Protein AF-A0A9N9Y450-F1 (afdb_monomer)

Radius of gyration: 32.78 Å; Cα contacts (8 Å, |Δi|>4): 329; chains: 1; bounding box: 92×92×89 Å

Mean predicted aligned error: 17.5 Å

Foldseek 3Di:
DWFFLVLLLVCLVPVVLVLLVVLQPCVPPPDALPDDCLLVVLLVSVVCSLPDVVSVVVSVVCSVVSCVVVPDDLPPPLLVLLVCLLPPAQDAVVVVGGDLVCLRVSLSSLLSLLQVLVLLLVVLVVLVVVPQDDPVLNVVLVVLNVLLLVLSQQLLLQSLVVSLLVLLQDDDPDPCSLSSSLSSLCSSQPLDIDDPDPSDDDSHNDDNVLSSQLSSLSSSLSSHDPSSDPVNSVVSVCCSCPVSVHDHSNRSSVSSVVSSVSSVVSNVSSVVSVVSSVPPPDPPPPPPPDDDDDDDDDDDDDDDDDDDDDDDDDDDDDDDDDDDDDDDDDDDDDDDDDDDDDDDDDDPDDDDDDDDDDDDDDPDDPPDDDPDDDDDDDDDPPDWDWDFAPVCPPVPDDPVVCVVVVRTHTDDPPDDDD

Structure (mmCIF, N/CA/C/O backbone):
data_AF-A0A9N9Y450-F1
#
_entry.id   AF-A0A9N9Y450-F1
#
loop_
_atom_site.group_PDB
_atom_site.id
_atom_site.type_symbol
_atom_site.label_atom_id
_atom_site.label_alt_id
_atom_site.label_comp_id
_atom_site.label_asym_id
_atom_site.label_entity_id
_atom_site.label_seq_id
_atom_site.pdbx_PDB_ins_code
_atom_site.Cartn_x
_atom_site.Cartn_y
_atom_site.Cartn_z
_atom_site.occupancy
_atom_site.B_iso_or_equiv
_atom_site.auth_seq_id
_atom_site.auth_comp_id
_atom_site.auth_asym_id
_atom_site.auth_atom_id
_atom_site.pdbx_PDB_model_num
ATOM 1 N N . MET A 1 1 ? 7.324 -13.394 -4.869 1.00 68.50 1 MET A N 1
ATOM 2 C CA . MET A 1 1 ? 6.597 -12.102 -5.003 1.00 68.50 1 MET A CA 1
ATOM 3 C C . MET A 1 1 ? 5.740 -11.844 -3.767 1.00 68.50 1 MET A C 1
ATOM 5 O O . MET A 1 1 ? 4.984 -12.742 -3.386 1.00 68.50 1 MET A O 1
ATOM 9 N N . PRO A 1 2 ? 5.799 -10.638 -3.165 1.00 81.75 2 PRO A N 1
ATOM 10 C CA . PRO A 1 2 ? 5.068 -10.332 -1.936 1.00 81.75 2 PRO A CA 1
ATOM 11 C C . PRO A 1 2 ? 3.547 -10.505 -2.076 1.00 81.75 2 PRO A C 1
ATOM 13 O O . PRO A 1 2 ? 3.007 -10.360 -3.178 1.00 81.75 2 PRO A O 1
ATOM 16 N N . PRO A 1 3 ? 2.839 -10.827 -0.977 1.00 87.69 3 PRO A N 1
ATOM 17 C CA . PRO A 1 3 ? 1.397 -11.016 -0.995 1.00 87.69 3 PRO A CA 1
ATOM 18 C C . PRO A 1 3 ? 0.656 -9.702 -1.256 1.00 87.69 3 PRO A C 1
ATOM 20 O O . PRO A 1 3 ? 1.001 -8.654 -0.709 1.00 87.69 3 PRO A O 1
ATOM 23 N N . TYR A 1 4 ? -0.404 -9.770 -2.059 1.00 91.25 4 TYR A N 1
ATOM 24 C CA . TYR A 1 4 ? -1.222 -8.601 -2.388 1.00 91.25 4 TYR A CA 1
ATOM 25 C C . TYR A 1 4 ? -2.256 -8.284 -1.299 1.00 91.25 4 TYR A C 1
ATOM 27 O O . TYR A 1 4 ? -2.691 -9.191 -0.582 1.00 91.25 4 TYR A O 1
ATOM 35 N N . PRO A 1 5 ? -2.751 -7.032 -1.209 1.00 93.31 5 PRO A N 1
ATOM 36 C CA . PRO A 1 5 ? -3.703 -6.634 -0.170 1.00 93.31 5 PRO A CA 1
ATOM 37 C C . PRO A 1 5 ? -4.948 -7.528 -0.071 1.00 93.31 5 PRO A C 1
ATOM 39 O O . PRO A 1 5 ? -5.376 -7.867 1.028 1.00 93.31 5 PRO A O 1
ATOM 42 N N . ILE A 1 6 ? -5.514 -7.972 -1.198 1.00 94.62 6 ILE A N 1
ATOM 43 C CA . ILE A 1 6 ? -6.685 -8.864 -1.194 1.00 94.62 6 ILE A CA 1
ATOM 44 C C . ILE A 1 6 ? -6.358 -10.286 -0.702 1.00 94.62 6 ILE A C 1
ATOM 46 O O . ILE A 1 6 ? -7.203 -10.941 -0.091 1.00 94.62 6 ILE A O 1
ATOM 50 N N . GLU A 1 7 ? -5.129 -10.762 -0.930 1.00 94.00 7 GLU A N 1
ATOM 51 C CA . GLU A 1 7 ? -4.648 -12.056 -0.426 1.00 94.00 7 GLU A CA 1
ATOM 52 C C . GLU A 1 7 ? -4.534 -12.003 1.102 1.00 94.00 7 GLU A C 1
ATOM 54 O O . GLU A 1 7 ? -5.051 -12.880 1.799 1.00 94.00 7 GLU A O 1
ATOM 59 N N . LEU A 1 8 ? -3.942 -10.922 1.620 1.00 94.50 8 LEU A N 1
ATOM 60 C CA . LEU A 1 8 ? -3.835 -10.662 3.055 1.00 94.50 8 LEU A CA 1
ATOM 61 C C . LEU A 1 8 ? -5.212 -10.515 3.705 1.00 94.50 8 LEU A C 1
ATOM 63 O O . LEU A 1 8 ? -5.466 -11.143 4.733 1.00 94.50 8 LEU A O 1
ATOM 67 N N . GLN A 1 9 ? -6.128 -9.759 3.092 1.00 95.06 9 GLN A N 1
ATOM 68 C CA . GLN A 1 9 ? -7.471 -9.575 3.643 1.00 95.06 9 GLN A CA 1
ATOM 69 C C . GLN A 1 9 ? -8.205 -10.906 3.743 1.00 95.06 9 GLN A C 1
ATOM 71 O O . GLN A 1 9 ? -8.807 -11.201 4.774 1.00 95.06 9 GLN A O 1
ATOM 76 N N . LYS A 1 10 ? -8.118 -11.744 2.7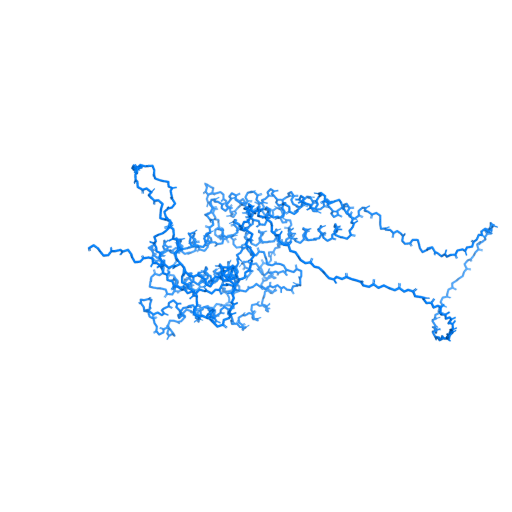06 1.00 95.19 10 LYS A N 1
ATOM 77 C CA . LYS A 1 10 ? -8.732 -13.070 2.728 1.00 95.19 10 LYS A CA 1
ATOM 78 C C . LYS A 1 10 ? -8.203 -13.921 3.879 1.00 95.19 10 LYS A C 1
ATOM 80 O O . LYS A 1 10 ? -8.998 -14.598 4.530 1.00 95.19 10 LYS A O 1
ATOM 85 N N . TRP A 1 11 ? -6.899 -13.882 4.150 1.00 95.94 11 TRP A N 1
ATOM 86 C CA . TRP A 1 11 ? -6.320 -14.607 5.279 1.00 95.94 11 TRP A CA 1
ATOM 87 C C . TRP A 1 11 ? -6.815 -14.069 6.625 1.00 95.94 11 TRP A C 1
ATOM 89 O O . TRP A 1 11 ? -7.329 -14.836 7.440 1.00 95.94 11 TRP A O 1
ATOM 99 N N . TRP A 1 12 ? -6.732 -12.752 6.838 1.00 96.12 12 TRP A N 1
ATOM 100 C CA . TRP A 1 12 ? -7.155 -12.105 8.084 1.00 96.12 12 TRP A CA 1
ATOM 101 C C . TRP A 1 12 ? -8.644 -12.288 8.385 1.00 96.12 12 TRP A C 1
ATOM 103 O O . TRP A 1 12 ? -9.025 -12.406 9.545 1.00 96.12 12 TRP A O 1
ATOM 113 N N . MET A 1 13 ? -9.476 -12.366 7.347 1.00 94.50 13 MET A N 1
ATOM 114 C CA . MET A 1 13 ? -10.916 -12.613 7.453 1.00 94.50 13 MET A CA 1
ATOM 115 C C . MET A 1 13 ? -11.283 -14.106 7.532 1.00 94.50 13 MET A C 1
ATOM 117 O O . MET A 1 13 ? -12.464 -14.440 7.582 1.00 94.50 13 MET A O 1
ATOM 121 N N . SER A 1 14 ? -10.297 -15.008 7.519 1.00 94.06 14 SER A N 1
ATOM 122 C CA . SER A 1 14 ? -10.494 -16.454 7.659 1.00 94.06 14 SER A CA 1
ATOM 123 C C . SER A 1 14 ? -9.603 -17.018 8.768 1.00 94.06 14 SER A C 1
ATOM 125 O O . SER A 1 14 ? -9.898 -16.809 9.940 1.00 94.06 14 SER A O 1
ATOM 127 N N . SER A 1 15 ? -8.504 -17.697 8.433 1.00 93.94 15 SER A N 1
ATOM 128 C CA . SER A 1 15 ? -7.606 -18.336 9.404 1.00 93.94 15 SER A CA 1
ATOM 129 C C . SER A 1 15 ? -6.982 -17.347 10.396 1.00 93.94 15 SER A C 1
ATOM 131 O O . SER A 1 15 ? -6.708 -17.707 11.535 1.00 93.94 15 SER A O 1
ATOM 133 N N . GLY A 1 16 ? -6.778 -16.093 9.981 1.00 94.88 16 GLY A N 1
ATOM 134 C CA . GLY A 1 16 ? -6.227 -15.034 10.827 1.00 94.88 16 GLY A CA 1
ATOM 135 C C . GLY A 1 16 ? -7.226 -14.417 11.817 1.00 94.88 16 GLY A C 1
ATOM 136 O O . GLY A 1 16 ? -6.823 -13.666 12.706 1.00 94.88 16 GLY A O 1
ATOM 137 N N . TYR A 1 17 ? -8.523 -14.710 11.684 1.00 95.12 17 TYR A N 1
ATOM 138 C CA . TYR A 1 17 ? -9.586 -13.982 12.384 1.00 95.12 17 TYR A CA 1
ATOM 139 C C . TYR A 1 17 ? -9.560 -14.184 13.907 1.00 95.12 17 TYR A C 1
ATOM 141 O O . TYR A 1 17 ? -9.786 -13.242 14.673 1.00 95.12 17 TYR A O 1
ATOM 149 N N . ASP A 1 18 ? -9.220 -15.388 14.367 1.00 94.56 18 ASP A N 1
ATOM 150 C CA . ASP A 1 18 ? -9.143 -15.695 15.800 1.00 94.56 18 ASP A CA 1
ATOM 151 C C . ASP A 1 18 ? -8.001 -14.936 16.488 1.00 94.56 18 ASP A C 1
ATOM 153 O O . ASP A 1 18 ? -8.150 -14.495 17.629 1.00 94.56 18 ASP A O 1
ATOM 157 N N . PHE A 1 19 ? -6.875 -14.723 15.797 1.00 95.44 19 PHE A N 1
ATOM 158 C CA . PHE A 1 19 ? -5.781 -13.896 16.313 1.00 95.44 19 PHE A CA 1
ATOM 159 C C . PHE A 1 19 ? -6.221 -12.446 16.497 1.00 95.44 19 PHE A C 1
ATOM 161 O O . PHE A 1 19 ? -5.912 -11.830 17.516 1.00 95.44 19 PHE A O 1
ATOM 168 N N . LEU A 1 20 ? -6.980 -11.911 15.538 1.00 95.38 20 LEU A N 1
ATOM 169 C CA . LEU A 1 20 ? -7.529 -10.563 15.642 1.00 95.38 20 LEU A CA 1
ATOM 170 C C . LEU A 1 20 ? -8.560 -10.463 16.765 1.00 95.38 20 LEU A C 1
ATOM 172 O O . LEU A 1 20 ? -8.543 -9.501 17.519 1.00 95.38 20 LEU A O 1
ATOM 176 N N . THR A 1 21 ? -9.425 -11.461 16.930 1.00 93.69 21 THR A N 1
ATOM 177 C CA . THR A 1 21 ? -10.409 -11.465 18.022 1.00 93.69 21 THR A CA 1
ATOM 178 C C . THR A 1 21 ? -9.709 -11.425 19.383 1.00 93.69 21 THR A C 1
ATOM 180 O O . THR A 1 21 ? -10.024 -10.563 20.203 1.00 93.69 21 THR A O 1
ATOM 183 N N . LYS A 1 22 ? -8.670 -12.250 19.574 1.00 93.00 22 LYS A N 1
ATOM 184 C CA . LYS A 1 22 ? -7.820 -12.233 20.778 1.00 93.00 22 LYS A CA 1
ATOM 185 C C . LYS A 1 22 ? -7.101 -10.903 20.982 1.00 93.00 22 LYS A C 1
ATOM 187 O O . LYS A 1 22 ? -6.913 -10.460 22.116 1.00 93.00 22 LYS A O 1
ATOM 192 N N . LEU A 1 23 ? -6.704 -10.223 19.905 1.00 93.44 23 LEU A N 1
ATOM 193 C CA . LEU A 1 23 ? -6.093 -8.897 19.998 1.00 93.44 23 LEU A CA 1
ATOM 194 C C . LEU A 1 23 ? -7.041 -7.873 20.647 1.00 93.44 23 LEU A C 1
ATOM 196 O O . LEU A 1 23 ? -6.564 -7.027 21.397 1.00 93.44 23 LEU A O 1
ATOM 200 N N . PHE A 1 24 ? -8.354 -7.991 20.441 1.00 90.19 24 PHE A N 1
ATOM 201 C CA . PHE A 1 24 ? -9.364 -7.074 20.986 1.00 90.19 24 PHE A CA 1
ATOM 202 C C . PHE A 1 24 ? -9.989 -7.515 22.319 1.00 90.19 24 PHE A C 1
ATOM 204 O O . PHE A 1 24 ? -10.847 -6.809 22.844 1.00 90.19 24 PHE A O 1
ATOM 211 N N . GLU A 1 25 ? -9.570 -8.634 22.914 1.00 86.06 25 GLU A N 1
ATOM 212 C CA . GLU A 1 25 ? -10.069 -9.060 24.230 1.00 86.06 25 GLU A CA 1
ATOM 213 C C . GLU A 1 25 ? -9.670 -8.047 25.323 1.00 86.06 25 GLU A C 1
ATOM 215 O O . GLU A 1 25 ? -8.495 -7.923 25.695 1.00 86.06 25 GLU A O 1
ATOM 220 N N . ILE A 1 26 ? -10.652 -7.282 25.814 1.00 72.81 26 ILE A N 1
ATOM 221 C CA . ILE A 1 26 ? -10.459 -6.149 26.739 1.00 72.81 26 ILE A CA 1
ATOM 222 C C . ILE A 1 26 ? -10.157 -6.625 28.165 1.00 72.81 26 ILE A C 1
ATOM 224 O O . ILE A 1 26 ? -9.502 -5.906 28.914 1.00 72.81 26 ILE A O 1
ATOM 228 N N . ASP A 1 27 ? -10.525 -7.862 28.510 1.00 65.44 27 ASP A N 1
ATOM 229 C CA . ASP A 1 27 ? -10.327 -8.461 29.841 1.00 65.44 27 ASP A CA 1
ATOM 230 C C . ASP A 1 27 ? -8.853 -8.484 30.292 1.00 65.44 27 ASP A C 1
ATOM 232 O O . ASP A 1 27 ? -8.549 -8.660 31.471 1.00 65.44 27 ASP A O 1
ATOM 236 N N . HIS A 1 28 ? -7.922 -8.266 29.361 1.00 61.03 28 HIS A N 1
ATOM 237 C CA . HIS A 1 28 ? -6.482 -8.212 29.606 1.00 61.03 28 HIS A CA 1
ATOM 238 C C . HIS A 1 28 ? -5.896 -6.789 29.668 1.00 61.03 28 HIS A C 1
ATOM 240 O O . HIS A 1 28 ? -4.712 -6.627 29.973 1.00 61.03 28 HIS A O 1
ATOM 246 N N . LEU A 1 29 ? -6.685 -5.745 29.393 1.00 72.25 29 LEU A N 1
ATOM 247 C CA . LEU A 1 29 ? -6.266 -4.351 29.556 1.00 72.25 29 LEU A CA 1
ATOM 248 C C . LEU A 1 29 ? -6.618 -3.857 30.955 1.00 72.25 29 LEU A C 1
ATOM 250 O O . LEU A 1 29 ? -7.714 -3.375 31.219 1.00 72.25 29 LEU A O 1
ATOM 254 N N . ASN A 1 30 ? -5.632 -3.901 31.848 1.00 75.69 30 ASN A N 1
ATOM 255 C CA . ASN A 1 30 ? -5.730 -3.354 33.205 1.00 75.69 30 ASN A CA 1
ATOM 256 C C . ASN A 1 30 ? -5.719 -1.805 33.247 1.00 75.69 30 ASN A C 1
ATOM 258 O O . ASN A 1 30 ? -5.304 -1.227 34.249 1.00 75.69 30 ASN A O 1
ATOM 262 N N . CYS A 1 31 ? -6.112 -1.123 32.167 1.00 80.69 31 CYS A N 1
ATOM 263 C CA . CYS A 1 31 ? -6.130 0.336 32.062 1.00 80.69 31 CYS A CA 1
ATOM 264 C C . CYS A 1 31 ? -7.265 0.820 31.149 1.00 80.69 31 CYS A C 1
ATOM 266 O O . CYS A 1 31 ? -7.547 0.219 30.111 1.00 80.69 31 CYS A O 1
ATOM 268 N N . LYS A 1 32 ? -7.879 1.942 31.516 1.00 82.75 32 LYS A N 1
ATOM 269 C CA . LYS A 1 32 ? -8.867 2.676 30.718 1.00 82.75 32 LYS A CA 1
ATOM 270 C C . LYS A 1 32 ? -8.176 3.677 29.798 1.00 82.75 32 LYS A C 1
ATOM 272 O O . LYS A 1 32 ? -7.051 4.085 30.062 1.00 82.75 32 LYS A O 1
ATOM 277 N N . GLN A 1 33 ? -8.880 4.148 28.768 1.00 82.69 33 GLN A N 1
ATOM 278 C CA . GLN A 1 33 ? -8.350 5.141 27.820 1.00 82.69 33 GLN A CA 1
ATOM 279 C C . GLN A 1 33 ? -7.829 6.416 28.504 1.00 82.69 33 GLN A C 1
ATOM 281 O O . GLN A 1 33 ? -6.850 7.009 28.062 1.00 82.69 33 GLN A O 1
ATOM 286 N N . ARG A 1 34 ? -8.475 6.833 29.598 1.00 83.06 34 ARG A N 1
ATOM 287 C CA . ARG A 1 34 ? -8.119 8.046 30.351 1.00 83.06 34 ARG A CA 1
ATOM 288 C C . ARG A 1 34 ? -6.936 7.849 31.301 1.00 83.06 34 ARG A C 1
ATOM 290 O O . ARG A 1 34 ? -6.472 8.824 31.888 1.00 83.06 34 ARG A O 1
ATOM 297 N N . ASP A 1 35 ? -6.472 6.614 31.478 1.00 85.31 35 ASP A N 1
ATOM 298 C CA . ASP A 1 35 ? -5.401 6.308 32.414 1.00 85.31 35 ASP A CA 1
ATOM 299 C C . ASP A 1 35 ? -4.040 6.660 31.808 1.00 85.31 35 ASP A C 1
ATOM 301 O O . ASP A 1 35 ? -3.731 6.358 30.649 1.00 85.31 35 ASP A O 1
ATOM 305 N N . VAL A 1 36 ? -3.178 7.253 32.635 1.00 81.31 36 VAL A N 1
ATOM 306 C CA . VAL A 1 36 ? -1.768 7.460 32.297 1.00 81.31 36 VAL A CA 1
ATOM 307 C C . VAL A 1 36 ? -1.134 6.083 32.090 1.00 81.31 36 VAL A C 1
ATOM 309 O O . VAL A 1 36 ? -1.040 5.298 33.030 1.00 81.31 36 VAL A O 1
ATOM 312 N N . GLY A 1 37 ? -0.723 5.769 30.861 1.00 87.25 37 GLY A N 1
ATOM 313 C CA . GLY A 1 37 ? -0.211 4.438 30.515 1.00 87.25 37 GLY A CA 1
ATOM 314 C C . GLY A 1 37 ? -1.007 3.694 29.443 1.00 87.25 37 GLY A C 1
ATOM 315 O O . GLY A 1 37 ? -0.529 2.661 28.962 1.00 87.25 37 GLY A O 1
ATOM 316 N N . PHE A 1 38 ? -2.196 4.183 29.062 1.00 89.81 38 PHE A N 1
ATOM 317 C CA . PHE A 1 38 ? -3.040 3.533 28.054 1.00 89.81 38 PHE A CA 1
ATOM 318 C C . PHE A 1 38 ? -2.300 3.342 26.727 1.00 89.81 38 PHE A C 1
ATOM 320 O O . PHE A 1 38 ? -2.109 2.207 26.287 1.00 89.81 38 PHE A O 1
ATOM 327 N N . ALA A 1 39 ? -1.785 4.433 26.153 1.00 90.81 39 ALA A N 1
ATOM 328 C CA . ALA A 1 39 ? -1.034 4.421 24.900 1.00 90.81 39 ALA A CA 1
ATOM 329 C C . ALA A 1 39 ? 0.143 3.429 24.944 1.00 90.81 39 ALA A C 1
ATOM 331 O O . ALA A 1 39 ? 0.299 2.605 24.046 1.00 90.81 39 ALA A O 1
ATOM 332 N N . GLN A 1 40 ? 0.933 3.420 26.027 1.00 92.12 40 GLN A N 1
ATOM 333 C CA . GLN A 1 40 ? 2.068 2.500 26.178 1.00 92.12 40 GLN A CA 1
ATOM 334 C C . GLN A 1 40 ? 1.635 1.033 26.309 1.00 92.12 40 GLN A C 1
ATOM 336 O O . GLN A 1 40 ? 2.381 0.128 25.931 1.00 92.12 40 GLN A O 1
ATOM 341 N N . THR A 1 41 ? 0.469 0.773 26.899 1.00 92.44 41 THR A N 1
ATOM 342 C CA . THR A 1 41 ? -0.069 -0.585 27.069 1.00 92.44 41 THR A CA 1
ATOM 343 C C . THR A 1 41 ? -0.613 -1.115 25.748 1.00 92.44 41 THR A C 1
ATOM 345 O O . THR A 1 41 ? -0.247 -2.213 25.327 1.00 92.44 41 THR A O 1
ATOM 348 N N . VAL A 1 42 ? -1.398 -0.298 25.045 1.00 92.88 42 VAL A N 1
ATOM 349 C CA . VAL A 1 42 ? -1.895 -0.576 23.694 1.00 92.88 42 VAL A CA 1
ATOM 350 C C . VAL A 1 42 ? -0.733 -0.802 22.728 1.00 92.88 42 VAL A C 1
ATOM 352 O O . VAL A 1 42 ? -0.719 -1.800 22.011 1.00 92.88 42 VAL A O 1
ATOM 355 N N . GLN A 1 43 ? 0.288 0.060 22.756 1.00 93.75 43 GLN A N 1
ATOM 356 C CA . GLN A 1 43 ? 1.459 -0.068 21.890 1.00 93.75 43 GLN A CA 1
ATOM 357 C C . GLN A 1 43 ? 2.226 -1.366 22.152 1.00 93.75 43 GLN A C 1
ATOM 359 O O . GLN A 1 43 ? 2.618 -2.048 21.208 1.00 93.75 43 GLN A O 1
ATOM 364 N N . ARG A 1 44 ? 2.433 -1.739 23.424 1.00 93.69 44 ARG A N 1
ATOM 365 C CA . ARG A 1 44 ? 3.080 -3.013 23.781 1.00 93.69 44 ARG A CA 1
ATOM 366 C C . ARG A 1 44 ? 2.284 -4.214 23.283 1.00 93.69 44 ARG A C 1
ATOM 368 O O . ARG A 1 44 ? 2.884 -5.148 22.763 1.00 93.69 44 ARG A O 1
ATOM 375 N N . ARG A 1 45 ? 0.955 -4.174 23.402 1.00 94.06 45 ARG A N 1
ATOM 376 C CA . ARG A 1 45 ? 0.074 -5.237 22.904 1.00 94.06 45 ARG A CA 1
ATOM 377 C C . ARG A 1 45 ? 0.151 -5.369 21.383 1.00 94.06 45 ARG A C 1
ATOM 379 O O . ARG A 1 45 ? 0.360 -6.475 20.898 1.00 94.06 45 ARG A O 1
ATOM 386 N N . LEU A 1 46 ? 0.063 -4.254 20.653 1.00 95.88 46 LEU A N 1
ATOM 387 C CA . LEU A 1 46 ? 0.204 -4.251 19.195 1.00 95.88 46 LEU A CA 1
ATOM 388 C C . LEU A 1 46 ? 1.576 -4.767 18.764 1.00 95.88 46 LEU A C 1
ATOM 390 O O . LEU A 1 46 ? 1.650 -5.617 17.892 1.00 95.88 46 LEU A O 1
ATOM 394 N N . ARG A 1 47 ? 2.660 -4.324 19.411 1.00 95.12 47 ARG A N 1
ATOM 395 C CA . ARG A 1 47 ? 4.008 -4.834 19.118 1.00 95.12 47 ARG A CA 1
ATOM 396 C C . ARG A 1 47 ? 4.130 -6.330 19.386 1.00 95.12 47 ARG A C 1
ATOM 398 O O . ARG A 1 47 ? 4.792 -7.010 18.617 1.00 95.12 47 ARG A O 1
ATOM 405 N N . GLY A 1 48 ? 3.526 -6.845 20.456 1.00 95.12 48 GLY A N 1
ATOM 406 C CA . GLY A 1 48 ? 3.510 -8.285 20.724 1.00 95.12 48 GLY A CA 1
ATOM 407 C C . GLY A 1 48 ? 2.816 -9.068 19.610 1.00 95.12 48 GLY A C 1
ATOM 408 O O . GLY A 1 48 ? 3.344 -10.074 19.157 1.00 95.12 48 GLY A O 1
ATOM 409 N N . PHE A 1 49 ? 1.680 -8.560 19.132 1.00 95.94 49 PHE A N 1
ATOM 410 C CA . PHE A 1 49 ? 0.933 -9.138 18.016 1.00 95.94 49 PHE A CA 1
ATOM 411 C C . PHE A 1 49 ? 1.690 -9.050 16.681 1.00 95.94 49 PHE A C 1
ATOM 413 O O . PHE A 1 49 ? 1.802 -10.042 15.970 1.00 95.94 49 PHE A O 1
ATOM 420 N N . ASP A 1 50 ? 2.261 -7.886 16.367 1.00 95.38 50 ASP A N 1
ATOM 421 C CA . ASP A 1 50 ? 2.998 -7.621 15.123 1.00 95.38 50 ASP A CA 1
ATOM 422 C C . ASP A 1 50 ? 4.305 -8.421 15.015 1.00 95.38 50 ASP A C 1
ATOM 424 O O . ASP A 1 50 ? 4.837 -8.576 13.921 1.00 95.38 50 ASP A O 1
ATOM 428 N N . ASN A 1 51 ? 4.830 -8.917 16.140 1.00 94.31 51 ASN A N 1
ATOM 429 C CA . ASN A 1 51 ? 6.038 -9.742 16.200 1.00 94.31 51 ASN A CA 1
ATOM 430 C C . ASN A 1 51 ? 5.736 -11.216 16.536 1.00 94.31 51 ASN A C 1
ATOM 432 O O . ASN A 1 51 ? 6.655 -11.962 16.875 1.00 94.31 51 ASN A O 1
ATOM 436 N N . ASP A 1 52 ? 4.472 -11.649 16.473 1.00 95.31 52 ASP A N 1
ATOM 437 C CA . ASP A 1 52 ? 4.105 -13.038 16.753 1.00 95.31 52 ASP A CA 1
ATOM 438 C C . ASP A 1 52 ? 4.540 -13.958 15.600 1.00 95.31 52 ASP A C 1
ATOM 440 O O . ASP A 1 52 ? 3.967 -13.978 14.508 1.00 95.31 52 ASP A O 1
ATOM 444 N N . GLN A 1 53 ? 5.561 -14.766 15.873 1.00 93.94 53 GLN A N 1
ATOM 445 C CA . GLN A 1 53 ? 6.145 -15.685 14.904 1.00 93.94 53 GLN A CA 1
ATOM 446 C C . GLN A 1 53 ? 5.151 -16.744 14.397 1.00 93.94 53 GLN A C 1
ATOM 448 O O . GLN A 1 53 ? 5.210 -17.131 13.231 1.00 93.94 53 GLN A O 1
ATOM 453 N N . ASN A 1 54 ? 4.201 -17.179 15.228 1.00 94.94 54 ASN A N 1
ATOM 454 C CA . ASN A 1 54 ? 3.200 -18.171 14.837 1.00 94.94 54 ASN A CA 1
ATOM 455 C C . ASN A 1 54 ? 2.225 -17.598 13.795 1.00 94.94 54 ASN A C 1
ATOM 457 O O . ASN A 1 54 ? 1.862 -18.281 12.838 1.00 94.94 54 ASN A O 1
ATOM 461 N N . ILE A 1 55 ? 1.837 -16.325 13.943 1.00 94.25 55 ILE A N 1
ATOM 462 C CA . ILE A 1 55 ? 1.022 -15.612 12.946 1.00 94.25 55 ILE A CA 1
ATOM 463 C C . ILE A 1 55 ? 1.772 -15.569 11.610 1.00 94.25 55 ILE A C 1
ATOM 465 O O . ILE A 1 55 ? 1.192 -15.871 10.565 1.00 94.25 55 ILE A O 1
ATOM 469 N N . HIS A 1 56 ? 3.067 -15.242 11.640 1.00 91.00 56 HIS A N 1
ATOM 470 C CA . HIS A 1 56 ? 3.894 -15.140 10.438 1.00 91.00 56 HIS A CA 1
ATOM 471 C C . HIS A 1 56 ? 4.044 -16.475 9.705 1.00 91.00 56 HIS A C 1
ATOM 473 O O . HIS A 1 56 ? 3.844 -16.526 8.492 1.00 91.00 56 HIS A O 1
ATOM 479 N N . GLU A 1 57 ? 4.337 -17.555 10.427 1.00 92.12 57 GLU A N 1
ATOM 480 C CA . GLU A 1 57 ? 4.504 -18.892 9.848 1.00 92.12 57 GLU A CA 1
ATOM 481 C C . GLU A 1 57 ? 3.200 -19.417 9.233 1.00 92.12 57 GLU A C 1
ATOM 483 O O . GLU A 1 57 ? 3.203 -19.953 8.121 1.00 92.12 57 GLU A O 1
ATOM 488 N N . GLN A 1 58 ? 2.062 -19.208 9.906 1.00 93.94 58 GLN A N 1
ATOM 489 C CA . GLN A 1 58 ? 0.756 -19.615 9.381 1.00 93.94 58 GLN A CA 1
ATOM 490 C C . GLN A 1 58 ? 0.330 -18.806 8.158 1.00 93.94 58 GLN A C 1
ATOM 492 O O . GLN A 1 58 ? -0.251 -19.364 7.224 1.00 93.94 58 GLN A O 1
ATOM 497 N N . LEU A 1 59 ? 0.607 -17.500 8.146 1.00 91.94 59 LEU A N 1
ATOM 498 C CA . LEU A 1 59 ? 0.349 -16.659 6.984 1.00 91.94 59 LEU A CA 1
ATOM 499 C C . LEU A 1 59 ? 1.207 -17.117 5.803 1.00 91.94 59 LEU A C 1
ATOM 501 O O . LEU A 1 59 ? 0.660 -17.425 4.744 1.00 91.94 59 LEU A O 1
ATOM 505 N N . GLN A 1 60 ? 2.521 -17.250 6.000 1.00 89.56 60 GLN A N 1
ATOM 506 C CA . GLN A 1 60 ? 3.456 -17.677 4.958 1.00 89.56 60 GLN A CA 1
ATOM 507 C C . GLN A 1 60 ? 3.075 -19.043 4.367 1.00 89.56 60 GLN A C 1
ATOM 509 O O . GLN A 1 60 ? 3.056 -19.198 3.147 1.00 89.56 60 GLN A O 1
ATOM 514 N N . GLY A 1 61 ? 2.690 -20.008 5.210 1.00 90.38 61 GLY A N 1
ATOM 515 C CA . GLY A 1 61 ? 2.223 -21.322 4.761 1.00 90.38 61 GLY A CA 1
ATOM 516 C C . GLY A 1 61 ? 0.908 -21.295 3.967 1.00 90.38 61 GLY A C 1
ATOM 517 O O . GLY A 1 61 ? 0.661 -22.201 3.174 1.00 90.38 61 GLY A O 1
ATOM 518 N N . ALA A 1 62 ? 0.072 -20.265 4.137 1.00 92.00 62 ALA A N 1
ATOM 519 C CA . ALA A 1 62 ? -1.259 -20.182 3.530 1.00 92.00 62 ALA A CA 1
ATOM 520 C C . ALA A 1 62 ? -1.327 -19.347 2.236 1.00 92.00 62 ALA A C 1
ATOM 522 O O . ALA A 1 62 ? -2.271 -19.518 1.455 1.00 92.00 62 ALA A O 1
ATOM 523 N N . ILE A 1 63 ? -0.364 -18.446 1.982 1.00 89.38 63 ILE A N 1
ATOM 524 C CA . ILE A 1 63 ? -0.430 -17.484 0.860 1.00 89.38 63 ILE A CA 1
ATOM 525 C C . ILE A 1 63 ? -0.610 -18.173 -0.497 1.00 89.38 63 ILE A C 1
ATOM 527 O O . ILE A 1 63 ? -1.449 -17.746 -1.294 1.00 89.38 63 ILE A O 1
ATOM 531 N N . LEU A 1 64 ? 0.125 -19.255 -0.770 1.00 88.06 64 LEU A N 1
ATOM 532 C CA . LEU A 1 64 ? 0.051 -19.939 -2.067 1.00 88.06 64 LEU A CA 1
ATOM 533 C C . LEU A 1 64 ? -1.341 -20.522 -2.340 1.00 88.06 64 LEU A C 1
ATOM 535 O O . LEU A 1 64 ? -1.843 -20.437 -3.464 1.00 88.06 64 LEU A O 1
ATOM 539 N N . ASP A 1 65 ? -1.986 -21.086 -1.324 1.00 91.56 65 ASP A N 1
ATOM 540 C CA . ASP A 1 65 ? -3.322 -21.662 -1.464 1.00 91.56 65 ASP A CA 1
ATOM 541 C C . ASP A 1 65 ? -4.396 -20.575 -1.567 1.00 91.56 65 ASP A C 1
ATOM 543 O O . ASP A 1 65 ? -5.325 -20.681 -2.376 1.00 91.56 65 ASP A O 1
ATOM 547 N N . ILE A 1 66 ? -4.216 -19.462 -0.851 1.00 92.06 66 ILE A N 1
ATOM 548 C CA . ILE A 1 66 ? -5.042 -18.263 -1.009 1.00 92.06 66 ILE A CA 1
ATOM 549 C C . ILE A 1 66 ? -4.961 -17.732 -2.439 1.00 92.06 66 ILE A C 1
ATOM 551 O O . ILE A 1 66 ? -6.003 -17.544 -3.074 1.00 92.06 66 ILE A O 1
ATOM 555 N N . ARG A 1 67 ? -3.754 -17.562 -2.981 1.00 89.31 67 ARG A N 1
ATOM 556 C CA . ARG A 1 67 ? -3.531 -17.067 -4.343 1.00 89.31 67 ARG A CA 1
ATOM 557 C C . ARG A 1 67 ? -4.216 -17.954 -5.383 1.00 89.31 67 ARG A C 1
ATOM 559 O O . ARG A 1 67 ? -4.976 -17.459 -6.218 1.00 89.31 67 ARG A O 1
ATOM 566 N N . LYS A 1 68 ? -4.051 -19.279 -5.278 1.00 89.19 68 LYS A N 1
ATOM 567 C CA . LYS A 1 68 ? -4.749 -20.255 -6.141 1.00 89.19 68 LYS A CA 1
ATOM 568 C C . LYS A 1 68 ? -6.270 -20.120 -6.051 1.00 89.19 68 LYS A C 1
ATOM 570 O O . LYS A 1 68 ? -6.962 -20.209 -7.066 1.00 89.19 68 LYS A O 1
ATOM 575 N N . SER A 1 69 ? -6.799 -19.901 -4.849 1.00 91.81 69 SER A N 1
ATOM 576 C CA . SER A 1 69 ? -8.243 -19.808 -4.621 1.00 91.81 69 SER A CA 1
ATOM 577 C C . SER A 1 69 ? -8.875 -18.515 -5.154 1.00 91.81 69 SER A C 1
ATOM 579 O O . SER A 1 69 ? -10.045 -18.533 -5.530 1.00 91.81 69 SER A O 1
ATOM 581 N N . LEU A 1 70 ? -8.129 -17.405 -5.198 1.00 87.88 70 LEU A N 1
ATOM 582 C CA . LEU A 1 70 ? -8.618 -16.105 -5.675 1.00 87.88 70 LEU A CA 1
ATOM 583 C C . LEU A 1 70 ? -8.706 -16.024 -7.204 1.00 87.88 70 LEU A C 1
ATOM 585 O O . LEU A 1 70 ? -9.527 -15.275 -7.721 1.00 87.88 70 LEU A O 1
ATOM 589 N N . ARG A 1 71 ? -7.905 -16.816 -7.933 1.00 85.50 71 ARG A N 1
ATOM 590 C CA . ARG A 1 71 ? -7.878 -16.854 -9.411 1.00 85.50 71 ARG A CA 1
ATOM 591 C C . ARG A 1 71 ? -7.601 -15.493 -10.078 1.00 85.50 71 ARG A C 1
ATOM 593 O O . ARG A 1 71 ? -7.921 -15.312 -11.254 1.00 85.50 71 ARG A O 1
ATOM 600 N N . ILE A 1 72 ? -6.980 -14.556 -9.360 1.00 85.06 72 ILE A N 1
ATOM 601 C CA . ILE A 1 72 ? -6.567 -13.253 -9.895 1.00 85.06 72 ILE A CA 1
ATOM 602 C C . ILE A 1 72 ? -5.199 -13.407 -10.568 1.00 85.06 72 ILE A C 1
ATOM 604 O O . ILE A 1 72 ? -4.303 -14.057 -10.035 1.00 85.06 72 ILE A O 1
ATOM 608 N N . ARG A 1 73 ? -5.044 -12.824 -11.761 1.00 85.31 73 ARG A N 1
ATOM 609 C CA . ARG A 1 73 ? -3.812 -12.895 -12.564 1.00 85.31 73 ARG A CA 1
ATOM 610 C C . ARG A 1 73 ? -3.178 -11.521 -12.722 1.00 85.31 73 ARG A C 1
ATOM 612 O O . ARG A 1 73 ? -3.470 -10.796 -13.676 1.00 85.31 73 ARG A O 1
ATOM 619 N N . TYR A 1 74 ? -2.303 -11.188 -11.781 1.00 85.81 74 TYR A N 1
ATOM 620 C CA . TYR A 1 74 ? -1.570 -9.920 -11.735 1.00 85.81 74 TYR A CA 1
ATOM 621 C C . TYR A 1 74 ? -0.437 -9.810 -12.769 1.00 85.81 74 TYR A C 1
ATOM 623 O O . TYR A 1 74 ? 0.050 -8.721 -13.064 1.00 85.81 74 TYR A O 1
ATOM 631 N N . ASP A 1 75 ? -0.035 -10.929 -13.363 1.00 81.62 75 ASP A N 1
ATOM 632 C CA . ASP A 1 75 ? 0.957 -11.019 -14.434 1.00 81.62 75 ASP A CA 1
ATOM 633 C C . ASP A 1 75 ? 0.389 -10.673 -15.822 1.00 81.62 75 ASP A C 1
ATOM 635 O O . ASP A 1 75 ? 1.133 -10.314 -16.738 1.00 81.62 75 ASP A O 1
ATOM 639 N N . SER A 1 76 ? -0.934 -10.735 -15.990 1.00 80.88 76 SER A N 1
ATOM 640 C CA . SER A 1 76 ? -1.585 -10.550 -17.286 1.00 80.88 76 SER A CA 1
ATOM 641 C C . SER A 1 76 ? -1.797 -9.071 -17.649 1.00 80.88 76 SER A C 1
ATOM 643 O O . SER A 1 76 ? -2.494 -8.340 -16.955 1.00 80.88 76 SER A O 1
ATOM 645 N N . ASN A 1 77 ? -1.215 -8.631 -18.775 1.00 87.56 77 ASN A N 1
ATOM 646 C CA . ASN A 1 77 ? -1.384 -7.296 -19.381 1.00 87.56 77 ASN A CA 1
ATOM 647 C C . ASN A 1 77 ? -1.464 -6.137 -18.358 1.00 87.56 77 ASN A C 1
ATOM 649 O O . ASN A 1 77 ? -2.474 -5.432 -18.257 1.00 87.56 77 ASN A O 1
ATOM 653 N N . ARG A 1 78 ? -0.373 -5.941 -17.606 1.00 90.38 78 ARG A N 1
ATOM 654 C CA . ARG A 1 78 ? -0.273 -4.981 -16.491 1.00 90.38 78 ARG A CA 1
ATOM 655 C C . ARG A 1 78 ? -0.697 -3.561 -16.872 1.00 90.38 78 ARG A C 1
ATOM 657 O O . ARG A 1 78 ? -1.465 -2.947 -16.144 1.00 90.38 78 ARG A O 1
ATOM 664 N N . ARG A 1 79 ? -0.308 -3.069 -18.057 1.00 90.50 79 ARG A N 1
ATOM 665 C CA . ARG A 1 79 ? -0.726 -1.745 -18.569 1.00 90.50 79 ARG A CA 1
ATOM 666 C C . ARG A 1 79 ? -2.239 -1.617 -18.718 1.00 90.50 79 ARG A C 1
ATOM 668 O O . ARG A 1 79 ? -2.809 -0.581 -18.379 1.00 90.50 79 ARG A O 1
ATOM 675 N N . LYS A 1 80 ? -2.899 -2.646 -19.258 1.00 93.38 80 LYS A N 1
ATOM 676 C CA . LYS A 1 80 ? -4.359 -2.659 -19.389 1.00 93.38 80 LYS A CA 1
ATOM 677 C C . LYS A 1 80 ? -5.012 -2.698 -18.009 1.00 93.38 80 LYS A C 1
ATOM 679 O O . LYS A 1 80 ? -5.917 -1.910 -17.766 1.00 93.38 80 LYS A O 1
ATOM 684 N N . LYS A 1 81 ? -4.511 -3.541 -17.103 1.00 94.38 81 LYS A N 1
ATOM 685 C CA . LYS A 1 81 ? -5.017 -3.653 -15.728 1.00 94.38 81 LYS A CA 1
ATOM 686 C C . LYS A 1 81 ? -4.839 -2.383 -14.901 1.00 94.38 81 LYS A C 1
ATOM 688 O O . LYS A 1 81 ? -5.780 -1.978 -14.230 1.00 94.38 81 LYS A O 1
ATOM 693 N N . LEU A 1 82 ? -3.709 -1.696 -15.038 1.00 94.38 82 LEU A N 1
ATOM 694 C CA . LEU A 1 82 ? -3.476 -0.372 -14.463 1.00 94.38 82 LEU A CA 1
ATOM 695 C C . LEU A 1 82 ? -4.541 0.634 -14.925 1.00 94.38 82 LEU A C 1
ATOM 697 O O . LEU A 1 82 ? -5.138 1.327 -14.106 1.00 94.38 82 LEU A O 1
ATOM 701 N N . LYS A 1 83 ? -4.810 0.697 -16.236 1.00 94.06 83 LYS A N 1
ATOM 702 C CA . LYS A 1 83 ? -5.835 1.596 -16.793 1.00 94.06 83 LYS A CA 1
ATOM 703 C C . LYS A 1 83 ? -7.245 1.227 -16.338 1.00 94.06 83 LYS A C 1
ATOM 705 O O . LYS A 1 83 ? -8.027 2.120 -16.036 1.00 94.06 83 LYS A O 1
ATOM 710 N N . GLU A 1 84 ? -7.565 -0.064 -16.282 1.00 94.81 84 GLU A N 1
ATOM 711 C CA . GLU A 1 84 ? -8.843 -0.552 -15.753 1.00 94.81 84 GLU A CA 1
ATOM 712 C C . GLU A 1 84 ? -9.012 -0.153 -14.281 1.00 94.81 84 GLU A C 1
ATOM 714 O O . GLU A 1 84 ? -10.044 0.410 -13.926 1.00 94.81 84 GLU A O 1
ATOM 719 N N . ALA A 1 85 ? -7.993 -0.356 -13.442 1.00 95.69 85 ALA A N 1
ATOM 720 C CA . ALA A 1 85 ? -8.023 0.049 -12.039 1.00 95.69 85 ALA A CA 1
ATOM 721 C C . ALA A 1 85 ? -8.206 1.569 -11.892 1.00 95.69 85 ALA A C 1
ATOM 723 O O . ALA A 1 85 ? -9.068 2.015 -11.136 1.00 95.69 85 ALA A O 1
ATOM 724 N N . ALA A 1 86 ? -7.467 2.370 -12.662 1.00 95.19 86 ALA A N 1
ATOM 725 C CA . ALA A 1 86 ? -7.594 3.826 -12.652 1.00 95.19 86 ALA A CA 1
ATOM 726 C C . ALA A 1 86 ? -8.976 4.316 -13.118 1.00 95.19 86 ALA A C 1
ATOM 728 O O . ALA A 1 86 ? -9.484 5.310 -12.616 1.00 95.19 86 ALA A O 1
ATOM 729 N N . HIS A 1 87 ? -9.607 3.631 -14.075 1.00 94.19 87 HIS A N 1
ATOM 730 C CA . HIS A 1 87 ? -10.884 4.077 -14.631 1.00 94.19 87 HIS A CA 1
ATOM 731 C C . HIS A 1 87 ? -12.104 3.564 -13.858 1.00 94.19 87 HIS A C 1
ATOM 733 O O . HIS A 1 87 ? -13.107 4.266 -13.761 1.00 94.19 87 HIS A O 1
ATOM 739 N N . TYR A 1 88 ? -12.039 2.346 -13.316 1.00 95.94 88 TYR A N 1
ATOM 740 C CA . TYR A 1 88 ? -13.195 1.691 -12.702 1.00 95.94 88 TYR A CA 1
ATOM 741 C C . TYR A 1 88 ? -13.153 1.660 -11.177 1.00 95.94 88 TYR A C 1
ATOM 743 O O . TYR A 1 88 ? -14.229 1.633 -10.577 1.00 95.94 88 TYR A O 1
ATOM 751 N N . VAL A 1 89 ? -11.963 1.695 -10.565 1.00 97.25 89 VAL A N 1
ATOM 752 C CA . VAL A 1 89 ? -11.773 1.563 -9.110 1.00 97.25 89 VAL A CA 1
ATOM 753 C C . VAL A 1 89 ? -11.383 2.894 -8.472 1.00 97.25 89 VAL A C 1
ATOM 755 O O . VAL A 1 89 ? -12.078 3.368 -7.578 1.00 97.25 89 VAL A O 1
ATOM 758 N N . PHE A 1 90 ? -10.304 3.515 -8.948 1.00 97.38 90 PHE A N 1
ATOM 759 C CA . PHE A 1 90 ? -9.771 4.777 -8.427 1.00 97.38 90 PHE A CA 1
ATOM 760 C C . PHE A 1 90 ? -10.196 5.943 -9.314 1.00 97.38 90 PHE A C 1
ATOM 762 O O . PHE A 1 90 ? -9.364 6.576 -9.958 1.00 97.38 90 PHE A O 1
ATOM 769 N N . ARG A 1 91 ? -11.506 6.197 -9.389 1.00 96.69 91 ARG A N 1
ATOM 770 C CA . ARG A 1 91 ? -12.069 7.196 -10.306 1.00 96.69 91 ARG A CA 1
ATOM 771 C C . ARG A 1 91 ? -11.738 8.609 -9.847 1.00 96.69 91 ARG A C 1
ATOM 773 O O . ARG A 1 91 ? -11.378 8.838 -8.687 1.00 96.69 91 ARG A O 1
ATOM 780 N N . ARG A 1 92 ? -11.940 9.582 -10.736 1.00 95.00 92 ARG A N 1
ATOM 781 C CA . ARG A 1 92 ? -11.875 10.998 -10.364 1.00 95.00 92 ARG A CA 1
ATOM 782 C C . ARG A 1 92 ? -12.841 11.279 -9.209 1.00 95.00 92 ARG A C 1
ATOM 784 O O . ARG A 1 92 ? -13.901 10.650 -9.159 1.00 95.00 92 ARG A O 1
ATOM 791 N N . PRO A 1 93 ? -12.520 12.227 -8.310 1.00 92.81 93 PRO A N 1
ATOM 792 C CA . PRO A 1 93 ? -13.443 12.644 -7.254 1.00 92.81 93 PRO A CA 1
ATOM 793 C C . PRO A 1 93 ? -14.839 12.986 -7.797 1.00 92.81 93 PRO A C 1
ATOM 795 O O . PRO A 1 93 ? -15.837 12.533 -7.245 1.00 92.81 93 PRO A O 1
ATOM 798 N N . ASP A 1 94 ? -14.888 13.683 -8.936 1.00 93.31 94 ASP A N 1
ATOM 799 C CA . ASP A 1 94 ? -16.131 14.100 -9.599 1.00 93.31 94 ASP A CA 1
ATOM 800 C C . ASP A 1 94 ? -16.911 12.931 -10.236 1.00 93.31 94 ASP A C 1
ATOM 802 O O . ASP A 1 94 ? -18.122 13.021 -10.420 1.00 93.31 94 ASP A O 1
ATOM 806 N N . ASP A 1 95 ? -16.242 11.807 -10.516 1.00 92.19 95 ASP A N 1
ATOM 807 C CA . ASP A 1 95 ? -16.808 10.612 -11.165 1.00 92.19 95 ASP A CA 1
ATOM 808 C C . ASP A 1 95 ? -17.169 9.506 -10.146 1.00 92.19 95 ASP A C 1
ATOM 810 O O . ASP A 1 95 ? -17.190 8.309 -10.460 1.00 92.19 95 ASP A O 1
ATOM 814 N N . GLY A 1 96 ? -17.432 9.895 -8.895 1.00 88.75 96 GLY A N 1
ATOM 815 C CA . GLY A 1 96 ? -17.806 8.991 -7.802 1.00 88.75 96 GLY A CA 1
ATOM 816 C C . GLY A 1 96 ? -16.632 8.443 -6.985 1.00 88.75 96 GLY A C 1
ATOM 817 O O . GLY A 1 96 ? -16.856 7.670 -6.057 1.00 88.75 96 GLY A O 1
ATOM 818 N N . GLY A 1 97 ? -15.397 8.853 -7.287 1.00 93.56 97 GLY A N 1
ATOM 819 C CA . GLY A 1 97 ? -14.220 8.551 -6.477 1.00 93.56 97 GLY A CA 1
ATOM 820 C C . GLY A 1 97 ? -13.900 7.057 -6.343 1.00 93.56 97 GLY A C 1
ATOM 821 O O . GLY A 1 97 ? -13.912 6.302 -7.316 1.00 93.56 97 GLY A O 1
ATOM 822 N N . LEU A 1 98 ? -13.542 6.649 -5.126 1.00 95.81 98 LEU A N 1
ATOM 823 C CA . LEU A 1 98 ? -13.084 5.297 -4.813 1.00 95.81 98 LEU A CA 1
ATOM 824 C C . LEU A 1 98 ? -14.247 4.295 -4.769 1.00 95.81 98 LEU A C 1
ATOM 826 O O . LEU A 1 98 ? -15.172 4.443 -3.972 1.00 95.81 98 LEU A O 1
ATOM 830 N N . VAL A 1 99 ? -14.135 3.209 -5.534 1.00 96.25 99 VAL A N 1
ATOM 831 C CA . VAL A 1 99 ? -15.048 2.058 -5.459 1.00 96.25 99 VAL A CA 1
ATOM 832 C C . VAL A 1 99 ? -14.509 1.020 -4.473 1.00 96.25 99 VAL A C 1
ATOM 834 O O . VAL A 1 99 ? -13.624 0.234 -4.810 1.00 96.25 99 VAL A O 1
ATOM 837 N N . GLN A 1 100 ? -15.064 1.011 -3.256 1.00 92.62 100 GLN A N 1
ATOM 838 C CA . GLN A 1 100 ? -14.577 0.209 -2.121 1.00 92.62 100 GLN A CA 1
ATOM 839 C C . GLN A 1 100 ? -14.498 -1.299 -2.419 1.00 92.62 100 GLN A C 1
ATOM 841 O O . GLN A 1 100 ? -13.493 -1.931 -2.105 1.00 92.62 100 GLN A O 1
ATOM 846 N N . GLU A 1 101 ? -15.518 -1.867 -3.074 1.00 92.94 101 GLU A N 1
ATOM 847 C CA . GLU A 1 101 ? -15.632 -3.313 -3.345 1.00 92.94 101 GLU A CA 1
ATOM 848 C C . GLU A 1 101 ? -14.440 -3.882 -4.131 1.00 92.94 101 GLU A C 1
ATOM 850 O O . GLU A 1 101 ? -14.014 -5.012 -3.903 1.00 92.94 101 GLU A O 1
ATOM 855 N N . HIS A 1 102 ? -13.860 -3.084 -5.030 1.00 95.12 102 HIS A N 1
ATOM 856 C CA . HIS A 1 102 ? -12.753 -3.503 -5.893 1.00 95.12 102 HIS A CA 1
ATOM 857 C C . HIS A 1 102 ? -11.410 -2.897 -5.481 1.00 95.12 102 HIS A C 1
ATOM 859 O O . HIS A 1 102 ? -10.409 -3.087 -6.173 1.00 95.12 102 HIS A O 1
ATOM 865 N N . ALA A 1 103 ? -11.361 -2.166 -4.366 1.00 96.12 103 ALA A N 1
ATOM 866 C CA . ALA A 1 103 ? -10.209 -1.352 -4.011 1.00 96.12 103 ALA A CA 1
ATOM 867 C C . ALA A 1 103 ? -8.941 -2.179 -3.754 1.00 96.12 103 ALA A C 1
ATOM 869 O O . ALA A 1 103 ? -7.872 -1.826 -4.249 1.00 96.12 103 ALA A O 1
ATOM 870 N N . LEU A 1 104 ? -9.048 -3.302 -3.035 1.00 95.81 104 LEU A N 1
ATOM 871 C CA . LEU A 1 104 ? -7.884 -4.146 -2.735 1.00 95.81 104 LEU A CA 1
ATOM 872 C C . LEU A 1 104 ? -7.371 -4.915 -3.954 1.00 95.81 104 LEU A C 1
ATOM 874 O O . LEU A 1 104 ? -6.161 -5.072 -4.112 1.00 95.81 104 LEU A O 1
ATOM 878 N N . GLU A 1 105 ? -8.270 -5.374 -4.830 1.00 95.12 105 GLU A N 1
ATOM 879 C CA . GLU A 1 105 ? -7.866 -5.968 -6.108 1.00 95.12 105 GLU A CA 1
ATOM 880 C C . GLU A 1 105 ? -7.179 -4.914 -6.987 1.00 95.12 105 GLU A C 1
ATOM 882 O O . GLU A 1 105 ? -6.106 -5.170 -7.536 1.00 95.12 105 GLU A O 1
ATOM 887 N N . GLY A 1 106 ? -7.766 -3.715 -7.059 1.00 95.62 106 GLY A N 1
ATOM 888 C CA . GLY A 1 106 ? -7.213 -2.557 -7.751 1.00 95.62 106 GLY A CA 1
ATOM 889 C C . GLY A 1 106 ? -5.807 -2.214 -7.272 1.00 95.62 106 GLY A C 1
ATOM 890 O O . GLY A 1 106 ? -4.912 -2.103 -8.105 1.00 95.62 106 GLY A O 1
ATOM 891 N N . LEU A 1 107 ? -5.595 -2.113 -5.952 1.00 95.19 107 LEU A N 1
ATOM 892 C CA . LEU A 1 107 ? -4.266 -1.917 -5.362 1.00 95.19 107 LEU A CA 1
ATOM 893 C C . LEU A 1 107 ? -3.293 -3.010 -5.808 1.00 95.19 107 LEU A C 1
ATOM 895 O O . LEU A 1 107 ? -2.195 -2.687 -6.238 1.00 95.19 107 LEU A O 1
ATOM 899 N N . GLY A 1 108 ? -3.712 -4.279 -5.810 1.00 93.62 108 GLY A N 1
ATOM 900 C CA . GLY A 1 108 ? -2.867 -5.375 -6.285 1.00 93.62 108 GLY A CA 1
ATOM 901 C C . GLY A 1 108 ? -2.382 -5.192 -7.731 1.00 93.62 108 GLY A C 1
ATOM 902 O O . GLY A 1 108 ? -1.229 -5.489 -8.034 1.00 93.62 108 GLY A O 1
ATOM 903 N N . TYR A 1 109 ? -3.207 -4.640 -8.631 1.00 94.50 109 TYR A N 1
ATOM 904 C CA . TYR A 1 109 ? -2.759 -4.313 -9.994 1.00 94.50 109 TYR A CA 1
ATOM 905 C C . TYR A 1 109 ? -1.775 -3.134 -10.041 1.00 94.50 109 TYR A C 1
ATOM 907 O O . TYR A 1 109 ? -0.885 -3.132 -10.896 1.00 94.50 109 TYR A O 1
ATOM 915 N N . LEU A 1 110 ? -1.913 -2.148 -9.147 1.00 94.69 110 LEU A N 1
ATOM 916 C CA . LEU A 1 110 ? -0.953 -1.044 -9.019 1.00 94.69 110 LEU A CA 1
ATOM 917 C C . LEU A 1 110 ? 0.397 -1.564 -8.500 1.00 94.69 110 LEU A C 1
ATOM 919 O O . LEU A 1 110 ? 1.427 -1.287 -9.115 1.00 94.69 110 LEU A O 1
ATOM 923 N N . ASP A 1 111 ? 0.377 -2.387 -7.449 1.00 92.88 111 ASP A N 1
ATOM 924 C CA . ASP A 1 111 ? 1.555 -3.041 -6.870 1.00 92.88 111 ASP A CA 1
ATOM 925 C C . ASP A 1 111 ? 2.263 -3.903 -7.929 1.00 92.88 111 ASP A C 1
ATOM 927 O O . ASP A 1 111 ? 3.474 -3.812 -8.119 1.00 92.88 111 ASP A O 1
ATOM 931 N N . ALA A 1 112 ? 1.506 -4.702 -8.691 1.00 92.00 112 ALA A N 1
ATOM 932 C CA . ALA A 1 112 ? 2.044 -5.556 -9.749 1.00 92.00 112 ALA A CA 1
ATOM 933 C C . ALA A 1 112 ? 2.729 -4.769 -10.876 1.00 92.00 112 ALA A C 1
ATOM 935 O O . ALA A 1 112 ? 3.752 -5.211 -11.409 1.00 92.00 112 ALA A O 1
ATOM 936 N N . MET A 1 113 ? 2.168 -3.617 -11.261 1.00 93.44 113 MET A N 1
ATOM 937 C CA . MET A 1 113 ? 2.787 -2.729 -12.245 1.00 93.44 113 MET A CA 1
ATOM 938 C C . MET A 1 113 ? 4.104 -2.161 -11.717 1.00 93.44 113 MET A C 1
ATOM 940 O O . MET A 1 113 ? 5.087 -2.101 -12.457 1.00 93.44 113 MET A O 1
ATOM 944 N N . GLU A 1 114 ? 4.139 -1.768 -10.446 1.00 93.69 114 GLU A N 1
ATOM 945 C CA . GLU A 1 114 ? 5.334 -1.183 -9.856 1.00 93.69 114 GLU A CA 1
ATOM 946 C C . GLU A 1 114 ? 6.446 -2.208 -9.662 1.00 93.69 114 GLU A C 1
ATOM 948 O O . GLU A 1 114 ? 7.567 -1.953 -10.097 1.00 93.69 114 GLU A O 1
ATOM 953 N N . ILE A 1 115 ? 6.137 -3.391 -9.122 1.00 91.50 115 ILE A N 1
ATOM 954 C CA . ILE A 1 115 ? 7.092 -4.506 -9.011 1.00 91.50 115 ILE A CA 1
ATOM 955 C C . ILE A 1 115 ? 7.715 -4.797 -10.381 1.00 91.50 115 ILE A C 1
ATOM 957 O O . ILE A 1 115 ? 8.936 -4.873 -10.514 1.00 91.50 115 ILE A O 1
ATOM 961 N N . HIS A 1 116 ? 6.887 -4.892 -11.425 1.00 91.69 116 HIS A N 1
ATOM 962 C CA . HIS A 1 116 ? 7.372 -5.116 -12.783 1.00 91.69 116 HIS A CA 1
ATOM 963 C C . HIS A 1 116 ? 8.263 -3.976 -13.289 1.00 91.69 116 HIS A C 1
ATOM 965 O O . HIS A 1 116 ? 9.320 -4.234 -13.861 1.00 91.69 116 HIS A O 1
ATOM 971 N N . GLY A 1 117 ? 7.857 -2.724 -13.074 1.00 92.69 117 GLY A N 1
ATOM 972 C CA . GLY A 1 117 ? 8.625 -1.558 -13.497 1.00 92.69 117 GLY A CA 1
ATOM 973 C C . GLY A 1 117 ? 9.985 -1.450 -12.805 1.00 92.69 117 GLY A C 1
ATOM 974 O O . GLY A 1 117 ? 10.965 -1.095 -13.458 1.00 92.69 117 GLY A O 1
ATOM 975 N N . ARG A 1 118 ? 10.066 -1.798 -11.515 1.00 92.56 118 ARG A N 1
ATOM 976 C CA . ARG A 1 118 ? 11.333 -1.872 -10.773 1.00 92.56 118 ARG A CA 1
ATOM 977 C C . ARG A 1 118 ? 12.225 -2.986 -11.308 1.00 92.56 118 ARG A C 1
ATOM 979 O O . ARG A 1 118 ? 13.378 -2.719 -11.620 1.00 92.56 118 ARG A O 1
ATOM 986 N N . ALA A 1 119 ? 11.684 -4.190 -11.496 1.00 91.81 119 ALA A N 1
ATOM 987 C CA . ALA A 1 119 ? 12.437 -5.320 -12.044 1.00 91.81 119 ALA A CA 1
ATOM 988 C C . ALA A 1 119 ? 13.000 -5.016 -13.443 1.00 91.81 119 ALA A C 1
ATOM 990 O O . ALA A 1 119 ? 14.160 -5.303 -13.731 1.00 91.81 119 ALA A O 1
ATOM 991 N N . LEU A 1 120 ? 12.196 -4.381 -14.300 1.00 93.25 120 LEU A N 1
ATOM 992 C CA . LEU A 1 120 ? 12.609 -3.989 -15.643 1.00 93.25 120 LEU A CA 1
ATOM 993 C C . LEU A 1 120 ? 13.729 -2.939 -15.621 1.00 93.25 120 LEU A C 1
ATOM 995 O O . LEU A 1 120 ? 14.689 -3.048 -16.382 1.00 93.25 120 LEU A O 1
ATOM 999 N N . PHE A 1 121 ? 13.621 -1.946 -14.736 1.00 94.38 121 PHE A N 1
ATOM 1000 C CA . PHE A 1 121 ? 14.668 -0.951 -14.539 1.00 94.38 121 PHE A CA 1
ATOM 1001 C C . PHE A 1 121 ? 15.973 -1.591 -14.043 1.00 94.38 121 PHE A C 1
ATOM 1003 O O . PHE A 1 121 ? 17.030 -1.339 -14.618 1.00 94.38 121 PHE A O 1
ATOM 1010 N N . THR A 1 122 ? 15.901 -2.476 -13.044 1.00 93.44 122 THR A N 1
ATOM 1011 C CA . THR A 1 122 ? 17.063 -3.224 -12.544 1.00 93.44 122 THR A CA 1
ATOM 1012 C C . THR A 1 122 ? 17.731 -4.030 -13.659 1.00 93.44 122 THR A C 1
ATOM 1014 O O . THR A 1 122 ? 18.949 -3.970 -13.809 1.00 93.44 122 THR A O 1
ATOM 1017 N N . ALA A 1 123 ? 16.956 -4.727 -14.494 1.00 92.38 123 ALA A N 1
ATOM 1018 C CA . ALA A 1 123 ? 17.491 -5.482 -15.627 1.00 92.38 123 ALA A CA 1
ATOM 1019 C C . ALA A 1 123 ? 18.186 -4.580 -16.666 1.00 92.38 123 ALA A C 1
ATOM 1021 O O . ALA A 1 123 ? 19.273 -4.909 -17.150 1.00 92.38 123 ALA A O 1
ATOM 1022 N N . ALA A 1 124 ? 17.588 -3.429 -16.992 1.00 92.69 124 ALA A N 1
ATOM 1023 C CA . ALA A 1 124 ? 18.183 -2.458 -17.910 1.00 92.69 124 ALA A CA 1
ATOM 1024 C C . ALA A 1 124 ? 19.495 -1.886 -17.351 1.00 92.69 124 ALA A C 1
ATOM 1026 O O . ALA A 1 124 ? 20.496 -1.828 -18.065 1.00 92.69 124 ALA A O 1
ATOM 1027 N N . LYS A 1 125 ? 19.519 -1.542 -16.058 1.00 92.44 125 LYS A N 1
ATOM 1028 C CA . LYS A 1 125 ? 20.711 -1.057 -15.357 1.00 92.44 125 LYS A CA 1
ATOM 1029 C C . LYS A 1 125 ? 21.852 -2.074 -15.387 1.00 92.44 125 LYS A C 1
ATOM 1031 O O . LYS A 1 125 ? 22.946 -1.733 -15.828 1.00 92.44 125 LYS A O 1
ATOM 1036 N N . LEU A 1 126 ? 21.579 -3.328 -15.020 1.00 91.19 126 LEU A N 1
ATOM 1037 C CA . LEU A 1 126 ? 22.569 -4.412 -15.066 1.00 91.19 126 LEU A CA 1
ATOM 1038 C C . LEU A 1 126 ? 23.114 -4.642 -16.484 1.00 91.19 126 LEU A C 1
ATOM 1040 O O . LEU A 1 126 ? 24.299 -4.922 -16.660 1.00 91.19 126 LEU A O 1
ATOM 1044 N N . SER A 1 127 ? 22.271 -4.480 -17.507 1.00 89.38 127 SER A N 1
ATOM 1045 C CA . SER A 1 127 ? 22.703 -4.596 -18.903 1.00 89.38 127 SER A CA 1
ATOM 1046 C C . SER A 1 127 ? 23.711 -3.501 -19.260 1.00 89.38 127 SER A C 1
ATOM 1048 O O . SER A 1 127 ? 24.796 -3.808 -19.758 1.00 89.38 127 SER A O 1
ATOM 1050 N N . VAL A 1 128 ? 23.429 -2.238 -18.930 1.00 87.62 128 VAL A N 1
ATOM 1051 C CA . VAL A 1 128 ? 24.369 -1.131 -19.183 1.00 87.62 128 VAL A CA 1
ATOM 1052 C C . VAL A 1 128 ? 25.669 -1.301 -18.392 1.00 87.62 128 VAL A C 1
ATOM 1054 O O . VAL A 1 128 ? 26.745 -1.164 -18.971 1.00 87.62 128 VAL A O 1
ATOM 1057 N N . GLU A 1 129 ? 25.590 -1.668 -17.109 1.00 86.06 129 GLU A N 1
ATOM 1058 C CA . GLU A 1 129 ? 26.760 -1.912 -16.249 1.00 86.06 129 GLU A CA 1
ATOM 1059 C C . GLU A 1 129 ? 27.653 -3.049 -16.777 1.00 86.06 129 GLU A C 1
ATOM 1061 O O . GLU A 1 129 ? 28.873 -3.000 -16.624 1.00 86.06 129 GLU A O 1
ATOM 1066 N N . SER A 1 130 ? 27.076 -4.032 -17.477 1.00 83.38 130 SER A N 1
ATOM 1067 C CA . SER A 1 130 ? 27.829 -5.090 -18.167 1.00 83.38 130 SER A CA 1
ATOM 1068 C C . SER A 1 130 ? 28.522 -4.642 -19.470 1.00 83.38 130 SER A C 1
ATOM 1070 O O . SER A 1 130 ? 29.166 -5.452 -20.136 1.00 83.38 130 SER A O 1
ATOM 1072 N N . GLY A 1 131 ? 28.437 -3.353 -19.826 1.00 71.44 131 GLY A N 1
ATOM 1073 C CA . GLY A 1 131 ? 29.177 -2.733 -20.930 1.00 71.44 131 GLY A CA 1
ATOM 1074 C C . GLY A 1 131 ? 28.461 -2.737 -22.284 1.00 71.44 131 GLY A C 1
ATOM 1075 O O . GLY A 1 131 ? 29.120 -2.611 -23.313 1.00 71.44 131 GLY A O 1
ATOM 1076 N N . THR A 1 132 ? 27.133 -2.901 -22.310 1.00 61.97 132 THR A N 1
ATOM 1077 C CA . THR A 1 132 ? 26.375 -3.143 -23.558 1.00 61.97 132 THR A CA 1
ATOM 1078 C C . THR A 1 132 ? 25.606 -1.942 -24.131 1.00 61.97 132 THR A C 1
ATOM 1080 O O . THR A 1 132 ? 25.080 -2.055 -25.239 1.00 61.97 132 THR A O 1
ATOM 1083 N N . CYS A 1 133 ? 25.536 -0.785 -23.453 1.00 64.06 133 CYS A N 1
ATOM 1084 C CA . CYS A 1 133 ? 24.700 0.344 -23.902 1.00 64.06 133 CYS A CA 1
ATOM 1085 C C . CYS A 1 133 ? 25.269 1.741 -23.561 1.00 64.06 133 CYS A C 1
ATOM 1087 O O . CYS A 1 133 ? 26.180 1.875 -22.746 1.00 64.06 133 CYS A O 1
ATOM 1089 N N . GLU A 1 134 ? 24.715 2.784 -24.192 1.00 66.50 134 GLU A N 1
ATOM 1090 C CA . GLU A 1 134 ? 25.079 4.197 -24.007 1.00 66.50 134 GLU A CA 1
ATOM 1091 C C . GLU A 1 134 ? 24.628 4.755 -22.641 1.00 66.50 134 GLU A C 1
ATOM 1093 O O . GLU A 1 134 ? 23.474 4.597 -22.239 1.00 66.50 134 GLU A O 1
ATOM 1098 N N . SER A 1 135 ? 25.517 5.493 -21.962 1.00 72.12 135 SER A N 1
ATOM 1099 C CA . SER A 1 135 ? 25.291 6.059 -20.615 1.00 72.12 135 SER A CA 1
ATOM 1100 C C . SER A 1 135 ? 24.065 6.984 -20.517 1.00 72.12 135 SER A C 1
ATOM 1102 O O . SER A 1 135 ? 23.384 6.992 -19.496 1.00 72.12 135 SER A O 1
ATOM 1104 N N . GLY A 1 136 ? 23.739 7.736 -21.577 1.00 82.38 136 GLY A N 1
ATOM 1105 C CA . GLY A 1 136 ? 22.658 8.734 -21.544 1.00 82.38 136 GLY A CA 1
ATOM 1106 C C . GLY A 1 136 ? 21.243 8.144 -21.462 1.00 82.38 136 GLY A C 1
ATOM 1107 O O . GLY A 1 136 ? 20.352 8.752 -20.872 1.00 82.38 136 GLY A O 1
ATOM 1108 N N . LEU A 1 137 ? 21.017 6.940 -22.004 1.00 85.56 137 LEU A N 1
ATOM 1109 C CA . LEU A 1 137 ? 19.720 6.261 -21.874 1.00 85.56 137 LEU A CA 1
ATOM 1110 C C . LEU A 1 137 ? 19.486 5.754 -20.449 1.00 85.56 137 LEU A C 1
ATOM 1112 O O . LEU A 1 137 ? 18.347 5.750 -19.981 1.00 85.56 137 LEU A O 1
ATOM 1116 N N . LEU A 1 138 ? 20.555 5.356 -19.753 1.00 89.19 138 LEU A N 1
ATOM 1117 C CA . LEU A 1 138 ? 20.477 4.927 -18.361 1.00 89.19 138 LEU A CA 1
ATOM 1118 C C . LEU A 1 138 ? 20.140 6.099 -17.429 1.00 89.19 138 LEU A C 1
ATOM 1120 O O . LEU A 1 138 ? 19.302 5.934 -16.548 1.00 89.19 138 LEU A O 1
ATOM 1124 N N . GLU A 1 139 ? 20.729 7.278 -17.650 1.00 91.56 139 GLU A N 1
ATOM 1125 C CA . GLU A 1 139 ? 20.401 8.497 -16.892 1.00 91.56 139 GLU A CA 1
ATOM 1126 C C . GLU A 1 139 ? 18.912 8.850 -17.017 1.00 91.56 139 GLU A C 1
ATOM 1128 O O . GLU A 1 139 ? 18.223 9.023 -16.012 1.00 91.56 139 GLU A O 1
ATOM 1133 N N . LEU A 1 140 ? 18.375 8.839 -18.243 1.00 93.19 140 LEU A N 1
ATOM 1134 C CA . LEU A 1 140 ? 16.945 9.054 -18.475 1.00 93.19 140 LEU A CA 1
ATOM 1135 C C . LEU A 1 140 ? 16.075 7.975 -17.804 1.00 93.19 140 LEU A C 1
ATOM 1137 O O . LEU A 1 140 ? 15.008 8.277 -17.263 1.00 93.19 140 LEU A O 1
ATOM 1141 N N . ALA A 1 141 ? 16.503 6.709 -17.840 1.00 93.06 141 ALA A N 1
ATOM 1142 C CA . ALA A 1 141 ? 15.787 5.616 -17.188 1.00 93.06 141 ALA A CA 1
ATOM 1143 C C . ALA A 1 141 ? 15.747 5.786 -15.659 1.00 93.06 141 ALA A C 1
ATOM 1145 O O . ALA A 1 141 ? 14.708 5.527 -15.053 1.00 93.06 141 ALA A O 1
ATOM 1146 N N . GLU A 1 142 ? 16.843 6.245 -15.049 1.00 94.94 142 GLU A N 1
ATOM 1147 C CA . GLU A 1 142 ? 16.954 6.529 -13.614 1.00 94.94 142 GLU A CA 1
ATOM 1148 C C . GLU A 1 142 ? 16.034 7.697 -13.215 1.00 94.94 142 GLU A C 1
ATOM 1150 O O . GLU A 1 142 ? 15.260 7.567 -12.266 1.00 94.94 142 GLU A O 1
ATOM 1155 N N . GLU A 1 143 ? 16.011 8.794 -13.980 1.00 95.50 143 GLU A N 1
ATOM 1156 C CA . GLU A 1 143 ? 15.091 9.918 -13.740 1.00 95.50 143 GLU A CA 1
ATOM 1157 C C . GLU A 1 143 ? 13.618 9.485 -13.809 1.00 95.50 143 GLU A C 1
ATOM 1159 O O . GLU A 1 143 ? 12.818 9.792 -12.918 1.00 95.50 143 GLU A O 1
ATOM 1164 N N . LEU A 1 144 ? 13.251 8.724 -14.846 1.00 95.38 144 LEU A N 1
ATOM 1165 C CA . LEU A 1 144 ? 11.898 8.186 -15.006 1.00 95.38 144 LEU A CA 1
ATOM 1166 C C . LEU A 1 144 ? 11.548 7.185 -13.902 1.00 95.38 144 LEU A C 1
ATOM 1168 O O . LEU A 1 144 ? 10.404 7.150 -13.445 1.00 95.38 144 LEU A O 1
ATOM 1172 N N . HIS A 1 145 ? 12.514 6.375 -13.465 1.00 94.62 145 HIS A N 1
ATOM 1173 C CA . HIS A 1 145 ? 12.347 5.464 -12.344 1.00 94.62 145 HIS A CA 1
ATOM 1174 C C . HIS A 1 145 ? 12.061 6.227 -11.051 1.00 94.62 145 HIS A C 1
ATOM 1176 O O . HIS A 1 145 ? 11.062 5.937 -10.397 1.00 94.62 145 HIS A O 1
ATOM 1182 N N . GLN A 1 146 ? 12.870 7.229 -10.713 1.00 94.44 146 GLN A N 1
ATOM 1183 C CA . GLN A 1 146 ? 12.694 8.029 -9.502 1.00 94.44 146 GLN A CA 1
ATOM 1184 C C . GLN A 1 146 ? 11.372 8.804 -9.511 1.00 94.44 146 GLN A C 1
ATOM 1186 O O . GLN A 1 146 ? 10.657 8.811 -8.504 1.00 94.44 146 GLN A O 1
ATOM 1191 N N . ALA A 1 147 ? 11.005 9.407 -10.647 1.00 95.12 147 ALA A N 1
ATOM 1192 C CA . ALA A 1 147 ? 9.724 10.090 -10.809 1.00 95.12 147 ALA A CA 1
ATOM 1193 C C . ALA A 1 147 ? 8.548 9.127 -10.588 1.00 95.12 147 ALA A C 1
ATOM 1195 O O . ALA A 1 147 ? 7.718 9.366 -9.704 1.00 95.12 147 ALA A O 1
ATOM 1196 N N . ALA A 1 148 ? 8.542 7.989 -11.292 1.00 94.44 148 ALA A N 1
ATOM 1197 C CA . ALA A 1 148 ? 7.482 6.995 -11.179 1.00 94.44 148 ALA A CA 1
ATOM 1198 C C . ALA A 1 148 ? 7.389 6.414 -9.759 1.00 94.44 148 ALA A C 1
ATOM 1200 O O . ALA A 1 148 ? 6.293 6.343 -9.208 1.00 94.44 148 ALA A O 1
ATOM 1201 N N . SER A 1 149 ? 8.515 6.074 -9.125 1.00 92.62 149 SER A N 1
ATOM 1202 C CA . SER A 1 149 ? 8.560 5.568 -7.745 1.00 92.62 149 SER A CA 1
ATOM 1203 C C . SER A 1 149 ? 8.038 6.602 -6.738 1.00 92.62 149 SER A C 1
ATOM 1205 O O . SER A 1 149 ? 7.297 6.263 -5.813 1.00 92.62 149 SER A O 1
ATOM 1207 N N . LYS A 1 150 ? 8.343 7.891 -6.941 1.00 92.88 150 LYS A N 1
ATOM 1208 C CA . LYS A 1 150 ? 7.797 8.980 -6.119 1.00 92.88 150 LYS A CA 1
ATOM 1209 C C . LYS A 1 150 ? 6.283 9.108 -6.287 1.00 92.88 150 LYS A C 1
ATOM 1211 O O . LYS A 1 150 ? 5.571 9.220 -5.290 1.00 92.88 150 LYS A O 1
ATOM 1216 N N . ARG A 1 151 ? 5.770 9.085 -7.524 1.00 95.25 151 ARG A N 1
ATOM 1217 C CA . ARG A 1 151 ? 4.317 9.137 -7.782 1.00 95.25 151 ARG A CA 1
ATOM 1218 C C . ARG A 1 151 ? 3.600 7.928 -7.219 1.00 95.25 151 ARG A C 1
ATOM 1220 O O . ARG A 1 151 ? 2.553 8.103 -6.600 1.00 95.25 151 ARG A O 1
ATOM 1227 N N . TYR A 1 152 ? 4.199 6.750 -7.387 1.00 95.38 152 TYR A N 1
ATOM 1228 C CA . TYR A 1 152 ? 3.745 5.516 -6.772 1.00 95.38 152 TYR A CA 1
ATOM 1229 C C . TYR A 1 152 ? 3.525 5.713 -5.281 1.00 95.38 152 TYR A C 1
ATOM 1231 O O . TYR A 1 152 ? 2.414 5.510 -4.800 1.00 95.38 152 TYR A O 1
ATOM 1239 N N . GLY A 1 153 ? 4.532 6.222 -4.568 1.00 93.00 153 GLY A N 1
ATOM 1240 C CA . GLY A 1 153 ? 4.392 6.441 -3.137 1.00 93.00 153 GLY A CA 1
ATOM 1241 C C . GLY A 1 153 ? 3.282 7.409 -2.749 1.00 93.00 153 GLY A C 1
ATOM 1242 O O . GLY A 1 153 ? 2.517 7.119 -1.830 1.00 93.00 153 GLY A O 1
ATOM 1243 N N . GLN A 1 154 ? 3.131 8.503 -3.497 1.00 92.06 154 GLN A N 1
ATOM 1244 C CA . GLN A 1 154 ? 2.090 9.500 -3.248 1.00 92.06 154 GLN A CA 1
ATOM 1245 C C . GLN A 1 154 ? 0.680 8.915 -3.375 1.00 92.06 154 GLN A C 1
ATOM 1247 O O . GLN A 1 154 ? -0.098 8.986 -2.423 1.00 92.06 154 GLN A O 1
ATOM 1252 N N . PHE A 1 155 ? 0.336 8.329 -4.529 1.00 95.12 155 PHE A N 1
ATOM 1253 C CA . PHE A 1 155 ? -1.034 7.846 -4.719 1.00 95.12 155 PHE A CA 1
ATOM 1254 C C . PHE A 1 155 ? -1.334 6.625 -3.860 1.00 95.12 155 PHE A C 1
ATOM 1256 O O . PHE A 1 155 ? -2.449 6.462 -3.370 1.00 95.12 155 PHE A O 1
ATOM 1263 N N . HIS A 1 156 ? -0.346 5.754 -3.675 1.00 93.38 156 HIS A N 1
ATOM 1264 C CA . HIS A 1 156 ? -0.557 4.481 -3.016 1.00 93.38 156 HIS A CA 1
ATOM 1265 C C . HIS A 1 156 ? -0.802 4.670 -1.515 1.00 93.38 156 HIS A C 1
ATOM 1267 O O . HIS A 1 156 ? -1.693 4.025 -0.962 1.00 93.38 156 HIS A O 1
ATOM 1273 N N . MET A 1 157 ? -0.096 5.606 -0.866 1.00 93.06 157 MET A N 1
ATOM 1274 C CA . MET A 1 157 ? -0.382 5.978 0.524 1.00 93.06 157 MET A CA 1
ATOM 1275 C C . MET A 1 157 ? -1.789 6.553 0.687 1.00 93.06 157 MET A C 1
ATOM 1277 O O . MET A 1 157 ? -2.541 6.091 1.547 1.00 93.06 157 MET A O 1
ATOM 1281 N N . GLY A 1 158 ? -2.174 7.517 -0.154 1.00 94.50 158 GLY A N 1
ATOM 1282 C CA . GLY A 1 158 ? -3.482 8.154 -0.023 1.00 94.50 158 GLY A CA 1
ATOM 1283 C C . GLY A 1 158 ? -4.650 7.236 -0.383 1.00 94.50 158 GLY A C 1
ATOM 1284 O O . GLY A 1 158 ? -5.681 7.275 0.288 1.00 94.50 158 GLY A O 1
ATOM 1285 N N . PHE A 1 159 ? -4.499 6.326 -1.353 1.00 96.31 159 PHE A N 1
ATOM 1286 C CA . PHE A 1 159 ? -5.515 5.302 -1.612 1.00 96.31 159 PHE A CA 1
ATOM 1287 C C . PHE A 1 159 ? -5.660 4.329 -0.446 1.00 96.31 159 PHE A C 1
ATOM 1289 O O . PHE A 1 159 ? -6.786 4.079 -0.023 1.00 96.31 159 PHE A O 1
ATOM 1296 N N . ARG A 1 160 ? -4.558 3.822 0.126 1.00 95.00 160 ARG A N 1
ATOM 1297 C CA . ARG A 1 160 ? -4.623 2.924 1.290 1.00 95.00 160 ARG A CA 1
ATOM 1298 C C . ARG A 1 160 ? -5.293 3.600 2.486 1.00 95.00 160 ARG A C 1
ATOM 1300 O O . ARG A 1 160 ? -6.189 3.014 3.088 1.00 95.00 160 ARG A O 1
ATOM 1307 N N . ALA A 1 161 ? -4.944 4.850 2.784 1.00 93.69 161 ALA A N 1
ATOM 1308 C CA . ALA A 1 161 ? -5.618 5.600 3.840 1.00 93.69 161 ALA A CA 1
ATOM 1309 C C . ALA A 1 161 ? -7.104 5.834 3.534 1.00 93.69 161 ALA A C 1
ATOM 1311 O O . ALA A 1 161 ? -7.942 5.622 4.408 1.00 93.69 161 ALA A O 1
ATOM 1312 N N . ARG A 1 162 ? -7.464 6.208 2.297 1.00 94.56 162 ARG A N 1
ATOM 1313 C CA . ARG A 1 162 ? -8.867 6.465 1.943 1.00 94.56 162 ARG A CA 1
ATOM 1314 C C . ARG A 1 162 ? -9.734 5.207 1.993 1.00 94.56 162 ARG A C 1
ATOM 1316 O O . ARG A 1 162 ? -10.866 5.295 2.453 1.00 94.56 162 ARG A O 1
ATOM 1323 N N . ILE A 1 163 ? -9.210 4.051 1.577 1.00 95.75 163 ILE A N 1
ATOM 1324 C CA . ILE A 1 163 ? -9.905 2.756 1.698 1.00 95.75 163 ILE A CA 1
ATOM 1325 C C . ILE A 1 163 ? -10.233 2.467 3.163 1.00 95.75 163 ILE A C 1
ATOM 1327 O O . ILE A 1 163 ? -11.360 2.094 3.485 1.00 95.75 163 ILE A O 1
ATOM 1331 N N . LEU A 1 164 ? -9.261 2.669 4.055 1.00 94.50 164 LEU A N 1
ATOM 1332 C CA . LEU A 1 164 ? -9.452 2.459 5.485 1.00 94.50 164 LEU A CA 1
ATOM 1333 C C . LEU A 1 164 ? -10.471 3.443 6.084 1.00 94.50 164 LEU A C 1
ATOM 1335 O O . LEU A 1 164 ? -11.354 3.028 6.833 1.00 94.50 164 LEU A O 1
ATOM 1339 N N . LEU A 1 165 ? -10.365 4.732 5.750 1.00 92.44 165 LEU A N 1
ATOM 1340 C CA . LEU A 1 165 ? -11.280 5.769 6.235 1.00 92.44 165 LEU A CA 1
ATOM 1341 C C . LEU A 1 165 ? -12.722 5.525 5.768 1.00 92.44 165 LEU A C 1
ATOM 1343 O O . LEU A 1 165 ? -13.638 5.597 6.581 1.00 92.44 165 LEU A O 1
ATOM 1347 N N . ASN A 1 166 ? -12.930 5.134 4.508 1.00 92.38 166 ASN A N 1
ATOM 1348 C CA . ASN A 1 166 ? -14.254 4.750 4.007 1.00 92.38 166 ASN A CA 1
ATOM 1349 C C . ASN A 1 166 ? -14.864 3.585 4.814 1.00 92.38 166 ASN A C 1
ATOM 1351 O O . ASN A 1 166 ? -16.063 3.577 5.104 1.00 92.38 166 ASN A O 1
ATOM 1355 N N . GLU A 1 167 ? -14.055 2.600 5.212 1.00 91.38 167 GLU A N 1
ATOM 1356 C CA . GLU A 1 167 ? -14.528 1.473 6.027 1.00 91.38 167 GLU A CA 1
ATOM 1357 C C . GLU A 1 167 ? -14.905 1.919 7.456 1.00 91.38 167 GLU A C 1
ATOM 1359 O O . GLU A 1 167 ? -15.913 1.491 8.033 1.00 91.38 167 GLU A O 1
ATOM 1364 N N . LEU A 1 168 ? -14.138 2.857 8.018 1.00 89.12 168 LEU A N 1
ATOM 1365 C CA . LEU A 1 168 ? -14.446 3.512 9.292 1.00 89.12 168 LEU A CA 1
ATOM 1366 C C . LEU A 1 168 ? -15.719 4.378 9.222 1.00 89.12 168 LEU A C 1
ATOM 1368 O O . LEU A 1 168 ? -16.423 4.504 10.222 1.00 89.12 168 LEU A O 1
ATOM 1372 N N . GLU A 1 169 ? -16.066 4.925 8.057 1.00 87.62 169 GLU A N 1
ATOM 1373 C CA . GLU A 1 169 ? -17.308 5.681 7.801 1.00 87.62 169 GLU A CA 1
ATOM 1374 C C . GLU A 1 169 ? -18.530 4.787 7.562 1.00 87.62 169 GLU A C 1
ATOM 1376 O O . GLU A 1 169 ? -19.663 5.197 7.825 1.00 87.62 169 GLU A O 1
ATOM 1381 N N . THR A 1 170 ? -18.323 3.542 7.136 1.00 84.19 170 THR A N 1
ATOM 1382 C CA . THR A 1 170 ? -19.417 2.636 6.765 1.00 84.19 170 THR A CA 1
ATOM 1383 C C . THR A 1 170 ? -20.241 2.194 7.978 1.00 84.19 170 THR A C 1
ATOM 1385 O O . THR A 1 170 ? -19.771 1.466 8.849 1.00 84.19 170 THR A O 1
ATOM 1388 N N . TYR A 1 171 ? -21.514 2.587 8.031 1.00 65.06 171 TYR A N 1
ATOM 1389 C CA . TYR A 1 171 ? -22.406 2.293 9.156 1.00 65.06 171 TYR A CA 1
ATOM 1390 C C . TYR A 1 171 ? -22.828 0.811 9.185 1.00 65.06 171 TYR A C 1
ATOM 1392 O O . TYR A 1 171 ? -23.865 0.435 8.649 1.00 65.06 171 TYR A O 1
ATOM 1400 N N . ASN A 1 172 ? -22.031 -0.038 9.837 1.00 63.41 172 ASN A N 1
ATOM 1401 C CA . ASN A 1 172 ? -22.383 -1.428 10.137 1.00 63.41 172 ASN A CA 1
ATOM 1402 C C . ASN A 1 172 ? -22.379 -1.651 11.656 1.00 63.41 172 ASN A C 1
ATOM 1404 O O . ASN A 1 172 ? -21.374 -1.437 12.328 1.00 63.41 172 ASN A O 1
ATOM 1408 N N . SER A 1 173 ? -23.509 -2.088 12.215 1.00 54.50 173 SER A N 1
ATOM 1409 C CA . SER A 1 173 ? -23.739 -2.242 13.664 1.00 54.50 173 SER A CA 1
ATOM 1410 C C . SER A 1 173 ? -23.240 -3.577 14.249 1.00 54.50 173 SER A C 1
ATOM 1412 O O . SER A 1 173 ? -23.747 -4.052 15.264 1.00 54.50 173 SER A O 1
ATOM 1414 N N . GLY A 1 174 ? -22.245 -4.208 13.622 1.00 59.59 174 GLY A N 1
ATOM 1415 C CA . GLY A 1 174 ? -21.717 -5.500 14.064 1.00 59.59 174 GLY A CA 1
ATOM 1416 C C . GLY A 1 174 ? -20.691 -5.388 15.197 1.00 59.59 174 GLY A C 1
ATOM 1417 O O . GLY A 1 174 ? -19.768 -4.581 15.127 1.00 59.59 174 GLY A O 1
ATOM 1418 N N . VAL A 1 175 ? -20.780 -6.280 16.192 1.00 59.38 175 VAL A N 1
ATOM 1419 C CA . VAL A 1 175 ? -19.804 -6.434 17.301 1.00 59.38 175 VAL A CA 1
ATOM 1420 C C . VAL A 1 175 ? -18.375 -6.736 16.793 1.00 59.38 175 VAL A C 1
ATOM 1422 O O . VAL A 1 175 ? -17.396 -6.446 17.467 1.00 59.38 175 VAL A O 1
ATOM 1425 N N . SER A 1 176 ? -18.241 -7.250 15.564 1.00 79.06 176 SER A N 1
ATOM 1426 C CA . SER A 1 176 ? -16.968 -7.597 14.904 1.00 79.06 176 SER A CA 1
ATOM 1427 C C . SER A 1 176 ? -16.261 -6.405 14.224 1.00 79.06 176 SER A C 1
ATOM 1429 O O . SER A 1 176 ? -15.176 -6.553 13.668 1.00 79.06 176 SER A O 1
ATOM 1431 N N . ARG A 1 177 ? -16.826 -5.191 14.255 1.00 87.62 177 ARG A N 1
ATOM 1432 C CA . ARG A 1 177 ? -16.314 -4.078 13.439 1.00 87.62 177 ARG A CA 1
ATOM 1433 C C . ARG A 1 177 ? -14.843 -3.704 13.706 1.00 87.62 177 ARG A C 1
ATOM 1435 O O . ARG A 1 177 ? -14.106 -3.611 12.730 1.00 87.62 177 ARG A O 1
ATOM 1442 N N . PRO A 1 178 ? -14.354 -3.552 14.955 1.00 91.75 178 PRO A N 1
ATOM 1443 C CA . PRO A 1 178 ? -12.932 -3.273 15.196 1.00 91.75 178 PRO A CA 1
ATOM 1444 C C . PRO A 1 178 ? -12.000 -4.356 14.636 1.00 91.75 178 PRO A C 1
ATOM 1446 O O . PRO A 1 178 ? -10.965 -4.042 14.053 1.00 91.75 178 PRO A O 1
ATOM 1449 N N . VAL A 1 179 ? -12.412 -5.625 14.733 1.00 93.19 179 VAL A N 1
ATOM 1450 C CA . VAL A 1 179 ? -11.683 -6.779 14.185 1.00 93.19 179 VAL A CA 1
ATOM 1451 C C . VAL A 1 179 ? -11.597 -6.695 12.658 1.00 93.19 179 VAL A C 1
ATOM 1453 O O . VAL A 1 179 ? -10.525 -6.895 12.094 1.00 93.19 179 VAL A O 1
ATOM 1456 N N . GLN A 1 180 ? -12.692 -6.329 11.987 1.00 93.19 180 GLN A N 1
ATOM 1457 C CA . GLN A 1 180 ? -12.729 -6.148 10.529 1.00 93.19 180 GLN A CA 1
ATOM 1458 C C . GLN A 1 180 ? -11.853 -4.980 10.066 1.00 93.19 180 GLN A C 1
ATOM 1460 O O . GLN A 1 180 ? -11.103 -5.117 9.099 1.00 93.19 180 GLN A O 1
ATOM 1465 N N . ILE A 1 181 ? -11.886 -3.850 10.783 1.00 95.12 181 ILE A N 1
ATOM 1466 C CA . ILE A 1 181 ? -10.997 -2.717 10.494 1.00 95.12 181 ILE A CA 1
ATOM 1467 C C . ILE A 1 181 ? -9.535 -3.123 10.694 1.00 95.12 181 ILE A C 1
ATOM 1469 O O . ILE A 1 181 ? -8.693 -2.771 9.873 1.00 95.12 181 ILE A O 1
ATOM 1473 N N . MET A 1 182 ? -9.218 -3.900 11.733 1.00 95.94 182 MET A N 1
ATOM 1474 C CA . MET A 1 182 ? -7.859 -4.392 11.958 1.00 95.94 182 MET A CA 1
ATOM 1475 C C . MET A 1 182 ? -7.408 -5.382 10.874 1.00 95.94 182 MET A C 1
ATOM 1477 O O . MET A 1 182 ? -6.260 -5.327 10.435 1.00 95.94 182 MET A O 1
ATOM 1481 N N . ALA A 1 183 ? -8.302 -6.246 10.384 1.00 95.94 183 ALA A N 1
ATOM 1482 C CA . ALA A 1 183 ? -8.029 -7.109 9.233 1.00 95.94 183 ALA A CA 1
ATOM 1483 C C . ALA A 1 183 ? -7.690 -6.279 7.984 1.00 95.94 183 ALA A C 1
ATOM 1485 O O . ALA A 1 183 ? -6.698 -6.545 7.299 1.00 95.94 183 ALA A O 1
ATOM 1486 N N . LEU A 1 184 ? -8.480 -5.235 7.711 1.00 96.19 184 LEU A N 1
ATOM 1487 C CA . LEU A 1 184 ? -8.236 -4.312 6.606 1.00 96.19 184 LEU A CA 1
ATOM 1488 C C . LEU A 1 184 ? -6.916 -3.548 6.795 1.00 96.19 184 LEU A C 1
ATOM 1490 O O . LEU A 1 184 ? -6.111 -3.480 5.869 1.00 96.19 184 LEU A O 1
ATOM 1494 N N . LEU A 1 185 ? -6.639 -3.052 8.001 1.00 96.38 185 LEU A N 1
ATOM 1495 C CA . LEU A 1 185 ? -5.375 -2.408 8.354 1.00 96.38 185 LEU A CA 1
ATOM 1496 C C . LEU A 1 185 ? -4.183 -3.336 8.113 1.00 96.38 185 LEU A C 1
ATOM 1498 O O . LEU A 1 185 ? -3.213 -2.922 7.492 1.00 96.38 185 LEU A O 1
ATOM 1502 N N . ASN A 1 186 ? -4.244 -4.596 8.540 1.00 95.44 186 ASN A N 1
ATOM 1503 C CA . ASN A 1 186 ? -3.157 -5.549 8.308 1.00 95.44 186 ASN A CA 1
ATOM 1504 C C . ASN A 1 186 ? -2.974 -5.911 6.830 1.00 95.44 186 ASN A C 1
ATOM 1506 O O . ASN A 1 186 ? -1.910 -6.387 6.448 1.00 95.44 186 ASN A O 1
ATOM 1510 N N . SER A 1 187 ? -3.990 -5.673 6.004 1.00 94.69 187 SER A N 1
ATOM 1511 C CA . SER A 1 187 ? -3.931 -5.872 4.554 1.00 94.69 187 SER A CA 1
ATOM 1512 C C . SER A 1 187 ? -3.348 -4.656 3.829 1.00 94.69 187 SER A C 1
ATOM 1514 O O . SER A 1 187 ? -2.613 -4.794 2.854 1.00 94.69 187 SER A O 1
ATOM 1516 N N . LEU A 1 188 ? -3.663 -3.453 4.316 1.00 94.44 188 LEU A N 1
ATOM 1517 C CA . LEU A 1 188 ? -3.217 -2.178 3.755 1.00 94.44 188 LEU A CA 1
ATOM 1518 C C . LEU A 1 188 ? -1.862 -1.722 4.309 1.00 94.44 188 LEU A C 1
ATOM 1520 O O . LEU A 1 188 ? -1.124 -1.024 3.631 1.00 94.44 188 LEU A O 1
ATOM 1524 N N . PHE A 1 189 ? -1.500 -2.090 5.525 1.00 93.56 189 PHE A N 1
ATOM 1525 C CA . PHE A 1 189 ? -0.240 -1.706 6.157 1.00 93.56 189 PHE A CA 1
ATOM 1526 C C . PHE A 1 189 ? 0.291 -2.903 6.951 1.00 93.56 189 PHE A C 1
ATOM 1528 O O . PHE A 1 189 ? 0.279 -2.868 8.184 1.00 93.56 189 PHE A O 1
ATOM 1535 N N . PRO A 1 190 ? 0.698 -3.993 6.275 1.00 92.31 190 PRO A N 1
ATOM 1536 C CA . PRO A 1 190 ? 1.146 -5.208 6.946 1.00 92.31 190 PRO A CA 1
ATOM 1537 C C . PRO A 1 190 ? 2.390 -4.932 7.793 1.00 92.31 190 PRO A C 1
ATOM 1539 O O . PRO A 1 190 ? 3.328 -4.298 7.316 1.00 92.31 190 PRO A O 1
ATOM 1542 N N . ALA A 1 191 ? 2.406 -5.411 9.042 1.00 89.44 191 ALA A N 1
ATOM 1543 C CA . ALA A 1 191 ? 3.519 -5.200 9.978 1.00 89.44 191 ALA A CA 1
ATOM 1544 C C . ALA A 1 191 ? 4.862 -5.725 9.443 1.00 89.44 191 ALA A C 1
ATOM 1546 O O . ALA A 1 191 ? 5.922 -5.178 9.745 1.00 89.44 191 ALA A O 1
ATOM 1547 N N . MET A 1 192 ? 4.804 -6.767 8.616 1.00 81.12 192 MET A N 1
ATOM 1548 C CA . MET A 1 192 ? 5.948 -7.431 8.008 1.00 81.12 192 MET A CA 1
ATOM 1549 C C . MET A 1 192 ? 5.710 -7.603 6.512 1.00 81.12 192 MET A C 1
ATOM 1551 O O . MET A 1 192 ? 4.576 -7.782 6.065 1.00 81.12 192 MET A O 1
ATOM 1555 N N . VAL A 1 193 ? 6.795 -7.571 5.745 1.00 77.75 193 VAL A N 1
ATOM 1556 C CA . VAL A 1 193 ? 6.768 -7.795 4.301 1.00 77.75 193 VAL A CA 1
ATOM 1557 C C . VAL A 1 193 ? 7.353 -9.170 4.036 1.00 77.75 193 VAL A C 1
ATOM 1559 O O . VAL A 1 193 ? 8.471 -9.461 4.455 1.00 77.75 193 VAL A O 1
ATOM 1562 N N . PHE A 1 194 ? 6.594 -10.015 3.346 1.00 74.25 194 PHE A N 1
ATOM 1563 C CA . PHE A 1 194 ? 7.048 -11.342 2.948 1.00 74.25 194 PHE A CA 1
ATOM 1564 C C . PHE A 1 194 ? 7.708 -11.243 1.576 1.00 74.25 194 PHE A C 1
ATOM 1566 O O . PHE A 1 194 ? 7.031 -10.963 0.589 1.00 74.25 194 PHE A O 1
ATOM 1573 N N . LEU A 1 195 ? 9.018 -11.455 1.527 1.00 77.88 195 LEU A N 1
ATOM 1574 C CA . LEU A 1 195 ? 9.791 -11.563 0.292 1.00 77.88 195 LEU A CA 1
ATOM 1575 C C . LEU A 1 195 ? 10.192 -13.036 0.152 1.00 77.88 195 LEU A C 1
ATOM 1577 O O . LEU A 1 195 ? 10.753 -13.603 1.090 1.00 77.88 195 LEU A O 1
ATOM 1581 N N . GLU A 1 196 ? 9.811 -13.676 -0.953 1.00 68.75 196 GLU A N 1
ATOM 1582 C CA . GLU A 1 196 ? 10.069 -15.104 -1.191 1.00 68.75 196 GLU A CA 1
ATOM 1583 C C . GLU A 1 196 ? 11.485 -15.311 -1.745 1.00 68.75 196 GLU A C 1
ATOM 1585 O O . GLU A 1 196 ? 12.183 -16.223 -1.306 1.00 68.75 196 GLU A O 1
ATOM 1590 N N . ASP A 1 197 ? 11.918 -14.425 -2.647 1.00 67.00 197 ASP A N 1
ATOM 1591 C CA . ASP A 1 197 ? 13.199 -14.512 -3.351 1.00 67.00 197 ASP A CA 1
ATOM 1592 C C . ASP A 1 197 ? 14.105 -13.305 -3.056 1.00 67.00 197 ASP A C 1
ATOM 1594 O O . ASP A 1 197 ? 13.638 -12.229 -2.687 1.00 67.00 197 ASP A O 1
ATOM 1598 N N . SER A 1 198 ? 15.419 -13.447 -3.275 1.00 63.09 198 SER A N 1
ATOM 1599 C CA . SER A 1 198 ? 16.378 -12.330 -3.159 1.00 63.09 198 SER A CA 1
ATOM 1600 C C . SER A 1 198 ? 16.099 -11.179 -4.128 1.00 63.09 198 SER A C 1
ATOM 1602 O O . SER A 1 198 ? 16.548 -10.059 -3.897 1.00 63.09 198 SER A O 1
ATOM 1604 N N . ASP A 1 199 ? 15.369 -11.472 -5.202 1.00 65.62 199 ASP A N 1
ATOM 1605 C CA . ASP A 1 199 ? 15.002 -10.519 -6.246 1.00 65.62 199 ASP A CA 1
ATOM 1606 C C . ASP A 1 199 ? 13.647 -9.848 -5.958 1.00 65.62 199 ASP A C 1
ATOM 1608 O O . ASP A 1 199 ? 13.270 -8.880 -6.627 1.00 65.62 199 ASP A O 1
ATOM 1612 N N . ASP A 1 200 ? 12.906 -10.329 -4.950 1.00 69.25 200 ASP A N 1
ATOM 1613 C CA . ASP A 1 200 ? 11.670 -9.689 -4.521 1.00 69.25 200 ASP A CA 1
ATOM 1614 C C . ASP A 1 200 ? 11.982 -8.362 -3.825 1.00 69.25 200 ASP A C 1
ATOM 1616 O O . ASP A 1 200 ? 12.800 -8.262 -2.912 1.00 69.25 200 ASP A O 1
ATOM 1620 N N . SER A 1 201 ? 11.267 -7.320 -4.236 1.00 71.12 201 SER A N 1
ATOM 1621 C CA . SER A 1 201 ? 11.344 -5.996 -3.627 1.00 71.12 201 SER A CA 1
ATOM 1622 C C . SER A 1 201 ? 9.992 -5.625 -3.043 1.00 71.12 201 SER A C 1
ATOM 1624 O O . SER A 1 201 ? 8.970 -5.791 -3.711 1.00 71.12 201 SER A O 1
ATOM 1626 N N . ASP A 1 202 ? 9.984 -5.071 -1.831 1.00 75.75 202 ASP A N 1
ATOM 1627 C CA . ASP A 1 202 ? 8.771 -4.504 -1.247 1.00 75.75 202 ASP A CA 1
ATOM 1628 C C . ASP A 1 202 ? 8.315 -3.292 -2.073 1.00 75.75 202 ASP A C 1
ATOM 1630 O O . ASP A 1 202 ? 9.041 -2.288 -2.146 1.00 75.75 202 ASP A O 1
ATOM 1634 N N . PRO A 1 203 ? 7.136 -3.331 -2.720 1.00 74.88 203 PRO A N 1
ATOM 1635 C CA . PRO A 1 203 ? 6.630 -2.156 -3.399 1.00 74.88 203 PRO A CA 1
ATOM 1636 C C . PRO A 1 203 ? 6.160 -1.088 -2.405 1.00 74.88 203 PRO A C 1
ATOM 1638 O O . PRO A 1 203 ? 6.036 0.062 -2.818 1.00 74.88 203 PRO A O 1
ATOM 1641 N N . SER A 1 204 ? 5.920 -1.418 -1.127 1.00 77.50 204 SER A N 1
ATOM 1642 C CA . SER A 1 204 ? 5.329 -0.502 -0.152 1.00 77.50 204 SER A CA 1
ATOM 1643 C C . SER A 1 204 ? 6.112 0.814 -0.043 1.00 77.50 204 SER A C 1
ATOM 1645 O O . SER A 1 204 ? 7.321 0.813 0.181 1.00 77.50 204 SER A O 1
ATOM 1647 N N . PRO A 1 205 ? 5.446 1.969 -0.191 1.00 72.50 205 PRO A N 1
ATOM 1648 C CA . PRO A 1 205 ? 6.109 3.265 -0.188 1.00 72.50 205 PRO A CA 1
ATOM 1649 C C . PRO A 1 205 ? 6.218 3.893 1.204 1.00 72.50 205 PRO A C 1
ATOM 1651 O O . PRO A 1 205 ? 6.672 5.030 1.317 1.00 72.50 205 PRO A O 1
ATOM 1654 N N . CYS A 1 206 ? 5.758 3.210 2.256 1.00 83.00 206 CYS A N 1
ATOM 1655 C CA . CYS A 1 206 ? 5.902 3.696 3.622 1.00 83.00 206 CYS A CA 1
ATOM 1656 C C . CYS A 1 206 ? 7.183 3.164 4.261 1.00 83.00 206 CYS A C 1
ATOM 1658 O O . CYS A 1 206 ? 7.521 1.987 4.151 1.00 83.00 206 CYS A O 1
ATOM 1660 N N . THR A 1 207 ? 7.875 4.035 4.993 1.00 87.06 207 THR A N 1
ATOM 1661 C CA . THR A 1 207 ? 8.964 3.599 5.866 1.00 87.06 207 THR A CA 1
ATOM 1662 C C . THR A 1 207 ? 8.402 2.748 7.013 1.00 87.06 207 THR A C 1
ATOM 1664 O O . THR A 1 207 ? 7.252 2.957 7.421 1.00 87.06 207 THR A O 1
ATOM 1667 N N . PRO A 1 208 ? 9.195 1.830 7.597 1.00 87.88 208 PRO A N 1
ATOM 1668 C CA . PRO A 1 208 ? 8.762 1.049 8.756 1.00 87.88 208 PRO A CA 1
ATOM 1669 C C . PRO A 1 208 ? 8.249 1.923 9.911 1.00 87.88 208 PRO A C 1
ATOM 1671 O O . PRO A 1 208 ? 7.195 1.643 10.468 1.00 87.88 208 PRO A O 1
ATOM 1674 N N . GLY A 1 209 ? 8.922 3.042 10.208 1.00 89.44 209 GLY A N 1
ATOM 1675 C CA . GLY A 1 209 ? 8.496 3.965 11.267 1.00 89.44 209 GLY A CA 1
ATOM 1676 C C . GLY A 1 209 ? 7.146 4.640 10.995 1.00 89.44 209 GLY A C 1
ATOM 1677 O O . GLY A 1 209 ? 6.305 4.731 11.894 1.00 89.44 209 GLY A O 1
ATOM 1678 N N . LEU A 1 210 ? 6.895 5.066 9.750 1.00 90.19 210 LEU A N 1
ATOM 1679 C CA . LEU A 1 210 ? 5.604 5.643 9.360 1.00 90.19 210 LEU A CA 1
ATOM 1680 C C . LEU A 1 210 ? 4.492 4.595 9.434 1.00 90.19 210 LEU A C 1
ATOM 1682 O O . LEU A 1 210 ? 3.419 4.853 9.978 1.00 90.19 210 LEU A O 1
ATOM 1686 N N . ARG A 1 211 ? 4.763 3.392 8.926 1.00 91.75 211 ARG A N 1
ATOM 1687 C CA . ARG A 1 211 ? 3.838 2.261 8.993 1.00 91.75 211 ARG A CA 1
ATOM 1688 C C . ARG A 1 211 ? 3.448 1.950 10.436 1.00 91.75 211 ARG A C 1
ATOM 1690 O O . ARG A 1 211 ? 2.260 1.848 10.728 1.00 91.75 211 ARG A O 1
ATOM 1697 N N . ASP A 1 212 ? 4.419 1.826 11.332 1.00 91.94 212 ASP A N 1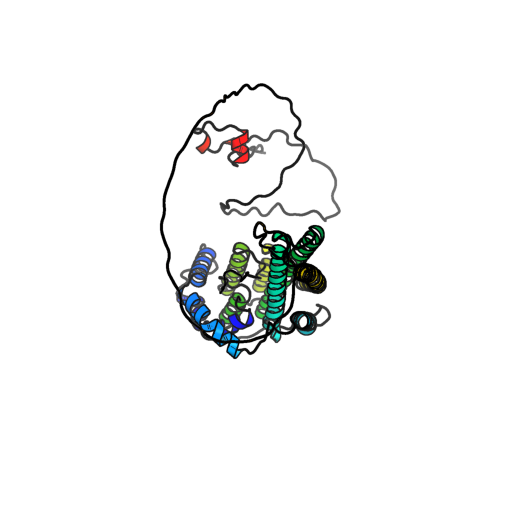
ATOM 1698 C CA . ASP A 1 212 ? 4.169 1.495 12.735 1.00 91.94 212 ASP A CA 1
ATOM 1699 C C . ASP A 1 212 ? 3.366 2.608 13.434 1.00 91.94 212 ASP A C 1
ATOM 1701 O O . ASP A 1 212 ? 2.477 2.324 14.238 1.00 91.94 212 ASP A O 1
ATOM 1705 N N . SER A 1 213 ? 3.607 3.872 13.065 1.00 92.62 213 SER A N 1
ATOM 1706 C CA . SER A 1 213 ? 2.843 5.032 13.551 1.00 92.62 213 SER A CA 1
ATOM 1707 C C . SER A 1 213 ? 1.382 5.008 13.088 1.00 92.62 213 SER A C 1
ATOM 1709 O O . SER A 1 213 ? 0.477 5.243 13.894 1.00 92.62 213 SER A O 1
ATOM 1711 N N . ILE A 1 214 ? 1.133 4.667 11.818 1.00 94.00 214 ILE A N 1
ATOM 1712 C CA . ILE A 1 214 ? -0.218 4.491 11.262 1.00 94.00 214 ILE A CA 1
ATOM 1713 C C . ILE A 1 214 ? -0.934 3.355 11.996 1.00 94.00 214 ILE A C 1
ATOM 1715 O O . ILE A 1 214 ? -2.027 3.554 12.531 1.00 94.00 214 ILE A O 1
ATOM 1719 N N . ARG A 1 215 ? -0.298 2.178 12.071 1.00 95.25 215 ARG A N 1
ATOM 1720 C CA . ARG A 1 215 ? -0.865 0.988 12.719 1.00 95.25 215 ARG A CA 1
ATOM 1721 C C . ARG A 1 215 ? -1.230 1.266 14.172 1.00 95.25 215 ARG A C 1
ATOM 1723 O O . ARG A 1 215 ? -2.343 0.958 14.593 1.00 95.25 215 ARG A O 1
ATOM 1730 N N . PHE A 1 216 ? -0.320 1.896 14.914 1.00 94.56 216 PHE A N 1
ATOM 1731 C CA . PHE A 1 216 ? -0.559 2.276 16.300 1.00 94.56 216 PHE A CA 1
ATOM 1732 C C . PHE A 1 216 ? -1.709 3.276 16.434 1.00 94.56 216 PHE A C 1
ATOM 1734 O O . PHE A 1 216 ? -2.600 3.041 17.243 1.00 94.56 216 PHE A O 1
ATOM 1741 N N . SER A 1 217 ? -1.739 4.339 15.623 1.00 94.25 217 SER A N 1
ATOM 1742 C CA . SER A 1 217 ? -2.783 5.374 15.699 1.00 94.25 217 SER A CA 1
ATOM 1743 C C . SER A 1 217 ? -4.188 4.803 15.494 1.00 94.25 217 SER A C 1
ATOM 1745 O O . SER A 1 217 ? -5.130 5.184 16.190 1.00 94.25 217 SER A O 1
ATOM 1747 N N . ILE A 1 218 ? -4.331 3.866 14.555 1.00 95.19 218 ILE A N 1
ATOM 1748 C CA . ILE A 1 218 ? -5.611 3.214 14.266 1.00 95.19 218 ILE A CA 1
ATOM 1749 C C . ILE A 1 218 ? -5.967 2.225 15.371 1.00 95.19 218 ILE A C 1
ATOM 1751 O O . ILE A 1 218 ? -7.095 2.236 15.852 1.00 95.19 218 ILE A O 1
ATOM 1755 N N . TYR A 1 219 ? -5.024 1.386 15.800 1.00 95.38 219 TYR A N 1
ATOM 1756 C CA . TYR A 1 219 ? -5.290 0.412 16.852 1.00 95.38 219 TYR A CA 1
ATOM 1757 C C . TYR A 1 219 ? -5.638 1.090 18.185 1.00 95.38 219 TYR A C 1
ATOM 1759 O O . TYR A 1 219 ? -6.614 0.715 18.825 1.00 95.38 219 TYR A O 1
ATOM 1767 N N . GLU A 1 220 ? -4.913 2.141 18.570 1.00 93.69 220 GLU A N 1
ATOM 1768 C CA . GLU A 1 220 ? -5.236 2.967 19.737 1.00 93.69 220 GLU A CA 1
ATOM 1769 C C . GLU A 1 220 ? -6.642 3.556 19.647 1.00 93.69 220 GLU A C 1
ATOM 1771 O O . GLU A 1 220 ? -7.400 3.464 20.612 1.00 93.69 220 GLU A O 1
ATOM 1776 N N . HIS A 1 221 ? -7.008 4.106 18.488 1.00 93.06 221 HIS A N 1
ATOM 1777 C CA . HIS A 1 221 ? -8.354 4.615 18.259 1.00 93.06 221 HIS A CA 1
ATOM 1778 C C . HIS A 1 221 ? -9.409 3.515 18.434 1.00 93.06 221 HIS A C 1
ATOM 1780 O O . HIS A 1 221 ? -10.361 3.712 19.181 1.00 93.06 221 HIS A O 1
ATOM 1786 N N . LEU A 1 222 ? -9.219 2.341 17.819 1.00 92.62 222 LEU A N 1
ATOM 1787 C CA . LEU A 1 222 ? -10.157 1.215 17.907 1.00 92.62 222 LEU A CA 1
ATOM 1788 C C . LEU A 1 222 ? -10.316 0.656 19.330 1.00 92.62 222 LEU A C 1
ATOM 1790 O O . LEU A 1 222 ? -11.371 0.109 19.645 1.00 92.62 222 LEU A O 1
ATOM 1794 N N . MET A 1 223 ? -9.292 0.794 20.175 1.00 90.56 223 MET A N 1
ATOM 1795 C CA . MET A 1 223 ? -9.316 0.389 21.586 1.00 90.56 223 MET A CA 1
ATOM 1796 C C . MET A 1 223 ? -9.902 1.464 22.519 1.00 90.56 223 MET A C 1
ATOM 1798 O O . MET A 1 223 ? -10.031 1.224 23.721 1.00 90.56 223 MET A O 1
ATOM 1802 N N . GLY A 1 224 ? -10.219 2.650 21.993 1.00 87.62 224 GLY A N 1
ATOM 1803 C CA . GLY A 1 224 ? -10.784 3.766 22.746 1.00 87.62 224 GLY A CA 1
ATOM 1804 C C . GLY A 1 224 ? -12.280 3.629 23.057 1.00 87.62 224 GLY A C 1
ATOM 1805 O O . GLY A 1 224 ? -12.972 2.709 22.621 1.00 87.62 224 GLY A O 1
ATOM 1806 N N . GLU A 1 225 ? -12.800 4.587 23.821 1.00 84.69 225 GLU A N 1
ATOM 1807 C CA . GLU A 1 225 ? -14.224 4.763 24.088 1.00 84.69 225 GLU A CA 1
ATOM 1808 C C . GLU A 1 225 ? -14.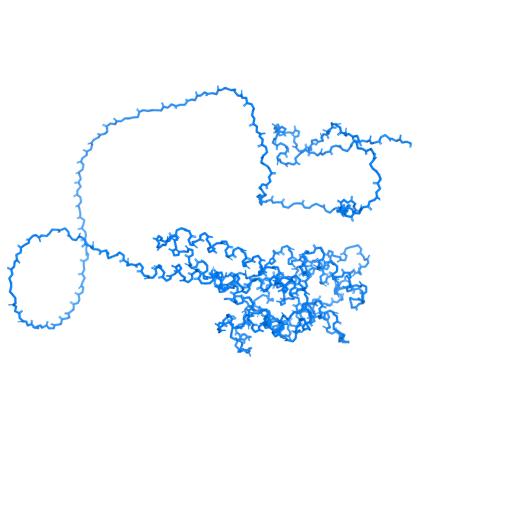917 5.299 22.821 1.00 84.69 225 GLU A C 1
ATOM 1810 O O . GLU A 1 225 ? -14.586 6.372 22.327 1.00 84.69 225 GLU A O 1
ATOM 1815 N N . ASN A 1 226 ? -15.927 4.588 22.313 1.00 86.75 226 ASN A N 1
ATOM 1816 C CA . ASN A 1 226 ? -16.739 5.010 21.158 1.00 86.75 226 ASN A CA 1
ATOM 1817 C C . ASN A 1 226 ? -15.924 5.377 19.888 1.00 86.75 226 ASN A C 1
ATOM 1819 O O . ASN A 1 226 ? -16.104 6.477 19.348 1.00 86.75 226 ASN A O 1
ATOM 1823 N N . PRO A 1 227 ? -15.097 4.454 19.350 1.00 88.81 227 PRO A N 1
ATOM 1824 C CA . PRO A 1 227 ? -14.218 4.720 18.201 1.00 88.81 227 PRO A CA 1
ATOM 1825 C C . PRO A 1 227 ? -14.975 5.225 16.966 1.00 88.81 227 PRO A C 1
ATOM 1827 O O . PRO A 1 227 ? -14.513 6.089 16.236 1.00 88.81 227 PRO A O 1
ATOM 1830 N N . PHE A 1 228 ? -16.204 4.756 16.760 1.00 90.75 228 PHE A N 1
ATOM 1831 C CA . PHE A 1 228 ? -17.015 5.117 15.594 1.00 90.75 228 PHE A CA 1
ATOM 1832 C C . PHE A 1 228 ? -17.849 6.391 15.785 1.00 90.75 228 PHE A C 1
ATOM 1834 O O . PHE A 1 228 ? -18.787 6.643 15.026 1.00 90.75 228 PHE A O 1
ATOM 1841 N N . SER A 1 229 ? -17.571 7.183 16.823 1.00 90.25 229 SER A N 1
ATOM 1842 C CA . SER A 1 229 ? -18.207 8.486 16.980 1.00 90.25 229 SER A CA 1
ATOM 1843 C C . SER A 1 229 ? -17.621 9.488 15.979 1.00 90.25 229 SER A C 1
ATOM 1845 O O . SER A 1 229 ? -16.422 9.501 15.714 1.00 90.25 229 SER A O 1
ATOM 1847 N N . ILE A 1 230 ? -18.470 10.369 15.440 1.00 90.44 230 ILE A N 1
ATOM 1848 C CA . ILE A 1 230 ? -18.059 11.422 14.496 1.00 90.44 230 ILE A CA 1
ATOM 1849 C C . ILE A 1 230 ? -16.828 12.224 14.978 1.00 90.44 230 ILE A C 1
ATOM 1851 O O . ILE A 1 230 ? -15.931 12.435 14.160 1.00 90.44 230 ILE A O 1
ATOM 1855 N N . PRO A 1 231 ? -16.738 12.698 16.243 1.00 91.94 231 PRO A N 1
ATOM 1856 C CA . PRO A 1 231 ? -15.564 13.453 16.684 1.00 91.94 231 PRO A CA 1
ATOM 1857 C C . PRO A 1 231 ? -14.283 12.609 16.696 1.00 91.94 231 PRO A C 1
ATOM 1859 O O . PRO A 1 231 ? -13.257 13.078 16.207 1.00 91.94 231 PRO A O 1
ATOM 1862 N N . GLU A 1 232 ? -14.342 11.367 17.180 1.00 90.62 232 GLU A N 1
ATOM 1863 C CA . GLU A 1 232 ? -13.177 10.472 17.229 1.00 90.62 232 GLU A CA 1
ATOM 1864 C C . GLU A 1 232 ? -12.692 10.097 15.828 1.00 90.62 232 GLU A C 1
ATOM 1866 O O . GLU A 1 232 ? -11.491 10.085 15.553 1.00 90.62 232 GLU A O 1
ATOM 1871 N N . MET A 1 233 ? -13.624 9.856 14.909 1.00 90.88 233 MET A N 1
ATOM 1872 C CA . MET A 1 233 ? -13.297 9.572 13.517 1.00 90.88 233 MET A CA 1
ATOM 1873 C C . MET A 1 233 ? -12.619 10.756 12.822 1.00 90.88 233 MET A C 1
ATOM 1875 O O . MET A 1 233 ? -11.608 10.570 12.148 1.00 90.88 233 MET A O 1
ATOM 1879 N N . LYS A 1 234 ? -13.119 11.982 13.027 1.00 91.44 234 LYS A N 1
ATOM 1880 C CA . LYS A 1 234 ? -12.482 13.201 12.499 1.00 91.44 234 LYS A CA 1
ATOM 1881 C C . LYS A 1 234 ? -11.093 13.427 13.094 1.00 91.44 234 LYS A C 1
ATOM 1883 O O . LYS A 1 234 ? -10.183 13.870 12.391 1.00 91.44 234 LYS A O 1
ATOM 1888 N N . ALA A 1 235 ? -10.910 13.118 14.377 1.00 91.62 235 ALA A N 1
ATOM 1889 C CA . ALA A 1 235 ? -9.604 13.187 15.022 1.00 91.62 235 ALA A CA 1
ATOM 1890 C C . ALA A 1 235 ? -8.626 12.167 14.417 1.00 91.62 235 ALA A C 1
ATOM 1892 O O . ALA A 1 235 ? -7.471 12.505 14.160 1.00 91.62 235 ALA A O 1
ATOM 1893 N N . LEU A 1 236 ? -9.074 10.937 14.138 1.00 91.88 236 LEU A N 1
ATOM 1894 C CA . LEU A 1 236 ? -8.256 9.936 13.449 1.00 91.88 236 LEU A CA 1
ATOM 1895 C C . LEU A 1 236 ? -7.912 10.362 12.015 1.00 91.88 236 LEU A C 1
ATOM 1897 O O . LEU A 1 236 ? -6.748 10.278 11.634 1.00 91.88 236 LEU A O 1
ATOM 1901 N N . GLU A 1 237 ? -8.878 10.861 11.242 1.00 92.12 237 GLU A N 1
ATOM 1902 C CA . GLU A 1 237 ? -8.636 11.381 9.889 1.00 92.12 237 GLU A CA 1
ATOM 1903 C C . GLU A 1 237 ? -7.591 12.504 9.904 1.00 92.12 237 GLU A C 1
ATOM 1905 O O . GLU A 1 237 ? -6.639 12.475 9.126 1.00 92.12 237 GLU A O 1
ATOM 1910 N N . THR A 1 238 ? -7.697 13.436 10.854 1.00 90.88 238 THR A N 1
ATOM 1911 C CA . THR A 1 238 ? -6.722 14.525 11.025 1.00 90.88 238 THR A CA 1
ATOM 1912 C C . THR A 1 238 ? -5.325 13.991 11.352 1.00 90.88 238 THR A C 1
ATOM 1914 O O . THR A 1 238 ? -4.336 14.480 10.808 1.00 90.88 238 THR A O 1
ATOM 1917 N N . ARG A 1 239 ? -5.217 12.958 12.201 1.00 89.06 239 ARG A N 1
ATOM 1918 C CA . ARG A 1 239 ? -3.931 12.308 12.506 1.00 89.06 239 ARG A CA 1
ATOM 1919 C C . ARG A 1 239 ? -3.335 11.608 11.284 1.00 89.06 239 ARG A C 1
ATOM 1921 O O . ARG A 1 239 ? -2.139 11.732 11.037 1.00 89.06 239 ARG A O 1
ATOM 1928 N N . LEU A 1 240 ? -4.149 10.890 10.513 1.00 88.69 240 LEU A N 1
ATOM 1929 C CA . LEU A 1 240 ? -3.676 10.153 9.341 1.00 88.69 240 LEU A CA 1
ATOM 1930 C C . LEU A 1 240 ? -3.290 11.085 8.187 1.00 88.69 240 LEU A C 1
ATOM 1932 O O . LEU A 1 240 ? -2.229 10.911 7.604 1.00 88.69 240 LEU A O 1
ATOM 1936 N N . LEU A 1 241 ? -4.109 12.082 7.857 1.00 87.19 241 LEU A N 1
ATOM 1937 C CA . LEU A 1 241 ? -3.828 12.979 6.731 1.00 87.19 241 LEU A CA 1
ATOM 1938 C C . LEU A 1 241 ? -2.828 14.081 7.097 1.00 87.19 241 LEU A C 1
ATOM 1940 O O . LEU A 1 241 ? -1.991 14.441 6.280 1.00 87.19 241 LEU A O 1
ATOM 1944 N N . GLY A 1 242 ? -2.891 14.598 8.326 1.00 83.75 242 GLY A N 1
ATOM 1945 C CA . GLY A 1 242 ? -2.008 15.663 8.794 1.00 83.75 242 GLY A CA 1
ATOM 1946 C C . GLY A 1 242 ? -0.684 15.138 9.341 1.00 83.75 242 GLY A C 1
ATOM 1947 O O . GLY A 1 242 ? 0.375 15.438 8.805 1.00 83.75 242 GLY A O 1
ATOM 1948 N N . TRP A 1 243 ? -0.718 14.357 10.425 1.00 78.81 243 TRP A N 1
ATOM 1949 C CA . TRP A 1 243 ? 0.511 13.991 11.150 1.00 78.81 243 TRP A CA 1
ATOM 1950 C C . TRP A 1 243 ? 1.346 12.931 10.434 1.00 78.81 243 TRP A C 1
ATOM 1952 O O . TRP A 1 243 ? 2.562 12.904 10.602 1.00 78.81 243 TRP A O 1
ATOM 1962 N N . CYS A 1 244 ? 0.710 12.065 9.644 1.00 82.06 244 CYS A N 1
ATOM 1963 C CA . CYS A 1 244 ? 1.411 11.074 8.825 1.00 82.06 244 CYS A CA 1
ATOM 1964 C C . CYS A 1 244 ? 1.726 11.586 7.404 1.00 82.06 244 CYS A C 1
ATOM 1966 O O . CYS A 1 244 ? 2.220 10.800 6.598 1.00 82.06 244 CYS A O 1
ATOM 1968 N N . ASP A 1 245 ? 1.428 12.861 7.102 1.00 84.88 245 ASP A N 1
ATOM 1969 C CA . ASP A 1 245 ? 1.630 13.511 5.794 1.00 84.88 245 ASP A CA 1
ATOM 1970 C C . ASP A 1 245 ? 1.082 12.681 4.613 1.00 84.88 245 ASP A C 1
ATOM 1972 O O . ASP A 1 245 ? 1.714 12.509 3.568 1.00 84.88 245 ASP A O 1
ATOM 1976 N N . ILE A 1 246 ? -0.100 12.079 4.801 1.00 89.06 246 ILE A N 1
ATOM 1977 C CA . ILE A 1 246 ? -0.717 11.235 3.777 1.00 89.06 246 ILE A CA 1
ATOM 1978 C C . ILE A 1 246 ? -1.497 12.119 2.793 1.00 89.06 246 ILE A C 1
ATOM 1980 O O . ILE A 1 246 ? -2.394 12.853 3.215 1.00 89.06 246 ILE A O 1
ATOM 1984 N N . PRO A 1 247 ? -1.246 12.010 1.472 1.00 91.88 247 PRO A N 1
ATOM 1985 C CA . PRO A 1 247 ? -1.964 12.801 0.482 1.00 91.88 247 PRO A CA 1
ATOM 1986 C C . PRO A 1 247 ? -3.473 12.555 0.506 1.00 91.88 247 PRO A C 1
ATOM 1988 O O . PRO A 1 247 ? -3.946 11.425 0.658 1.00 91.88 247 PRO A O 1
ATOM 1991 N N . SER A 1 248 ? -4.242 13.611 0.242 1.00 93.38 248 SER A N 1
ATOM 1992 C CA . SER A 1 248 ? -5.685 13.496 0.020 1.00 93.38 248 SER A CA 1
ATOM 1993 C C . SER A 1 248 ? -6.002 12.604 -1.188 1.00 93.38 248 SER A C 1
ATOM 1995 O O . SER A 1 248 ? -5.164 12.372 -2.069 1.00 93.38 248 SER A O 1
ATOM 1997 N N . TYR A 1 249 ? -7.251 12.141 -1.288 1.00 94.69 249 TYR A N 1
ATOM 1998 C CA . TYR A 1 249 ? -7.685 11.329 -2.429 1.00 94.69 249 TYR A CA 1
ATOM 1999 C C . TYR A 1 249 ? -7.521 12.062 -3.773 1.00 94.69 249 TYR A C 1
ATOM 2001 O O . TYR A 1 249 ? -7.068 11.465 -4.747 1.00 94.69 249 TYR A O 1
ATOM 2009 N N . ALA A 1 250 ? -7.821 13.364 -3.825 1.00 95.19 250 ALA A N 1
ATOM 2010 C CA . ALA A 1 250 ? -7.676 14.166 -5.042 1.00 95.19 250 ALA A CA 1
ATOM 2011 C C . ALA A 1 250 ? -6.208 14.268 -5.494 1.00 95.19 250 ALA A C 1
ATOM 2013 O O . ALA A 1 250 ? -5.900 14.009 -6.659 1.00 95.19 250 ALA A O 1
ATOM 2014 N N . GLN A 1 251 ? -5.294 14.559 -4.562 1.00 95.62 251 GLN A N 1
ATOM 2015 C CA . GLN A 1 251 ? -3.850 14.579 -4.832 1.00 95.62 251 GLN A CA 1
ATOM 2016 C C . GLN A 1 251 ? -3.337 13.199 -5.264 1.00 95.62 251 GLN A C 1
ATOM 2018 O O . GLN A 1 251 ? -2.532 13.087 -6.189 1.00 95.62 251 GLN A O 1
ATOM 2023 N N . SER A 1 252 ? -3.840 12.137 -4.632 1.00 96.88 252 SER A N 1
ATOM 2024 C CA . SER A 1 252 ? -3.497 10.753 -4.968 1.00 96.88 252 SER A CA 1
ATOM 2025 C C . SER A 1 252 ? -3.939 10.388 -6.381 1.00 96.88 252 SER A C 1
ATOM 2027 O O . SER A 1 252 ? -3.168 9.826 -7.152 1.00 96.88 252 SER A O 1
ATOM 2029 N N . HIS A 1 253 ? -5.154 10.766 -6.772 1.00 97.19 253 HIS A N 1
ATOM 2030 C CA . HIS A 1 253 ? -5.653 10.534 -8.123 1.00 97.19 253 HIS A CA 1
ATOM 2031 C C . HIS A 1 253 ? -4.824 11.280 -9.188 1.00 97.19 253 HIS A C 1
ATOM 2033 O O . HIS A 1 253 ? -4.515 10.735 -10.253 1.00 97.19 253 HIS A O 1
ATOM 2039 N N . GLU A 1 254 ? -4.427 12.526 -8.917 1.00 96.88 254 GLU A N 1
ATOM 2040 C CA . GLU A 1 254 ? -3.533 13.268 -9.811 1.00 96.88 254 GLU A CA 1
ATOM 2041 C C . GLU A 1 254 ? -2.166 12.575 -9.945 1.00 96.88 254 GLU A C 1
ATOM 2043 O O . GLU A 1 254 ? -1.658 12.402 -11.058 1.00 96.88 254 GLU A O 1
ATOM 2048 N N . ALA A 1 255 ? -1.593 12.114 -8.830 1.00 97.31 255 ALA A N 1
ATOM 2049 C CA . ALA A 1 255 ? -0.346 11.356 -8.832 1.00 97.31 255 ALA A CA 1
ATOM 2050 C C . ALA A 1 255 ? -0.466 10.033 -9.612 1.00 97.31 255 ALA A C 1
ATOM 2052 O O . ALA A 1 255 ? 0.439 9.717 -10.384 1.00 97.31 255 ALA A O 1
ATOM 2053 N N . LEU A 1 256 ? -1.588 9.309 -9.498 1.00 97.69 256 LEU A N 1
ATOM 2054 C CA . LEU A 1 256 ? -1.866 8.110 -10.300 1.00 97.69 256 LEU A CA 1
ATOM 2055 C C . LEU A 1 256 ? -1.882 8.428 -11.801 1.00 97.69 256 LEU A C 1
ATOM 2057 O O . LEU A 1 256 ? -1.301 7.695 -12.599 1.00 97.69 256 LEU A O 1
ATOM 2061 N N . THR A 1 257 ? -2.516 9.533 -12.195 1.00 96.12 257 THR A N 1
ATOM 2062 C CA . THR A 1 257 ? -2.601 9.933 -13.608 1.00 96.12 257 THR A CA 1
ATOM 2063 C C . THR A 1 257 ? -1.207 10.172 -14.195 1.00 96.12 257 THR A C 1
ATOM 2065 O O . THR A 1 257 ? -0.889 9.647 -15.261 1.00 96.12 257 THR A O 1
ATOM 2068 N N . ARG A 1 258 ? -0.345 10.892 -13.465 1.00 96.88 258 ARG A N 1
ATOM 2069 C CA . ARG A 1 258 ? 1.055 11.119 -13.866 1.00 96.88 258 ARG A CA 1
ATOM 2070 C C . ARG A 1 258 ? 1.859 9.819 -13.889 1.00 96.88 258 ARG A C 1
ATOM 2072 O O . ARG A 1 258 ? 2.577 9.564 -14.852 1.00 96.88 258 ARG A O 1
ATOM 2079 N N . TYR A 1 259 ? 1.675 8.958 -12.887 1.00 97.31 259 TYR A N 1
ATOM 2080 C CA . TYR A 1 259 ? 2.331 7.652 -12.824 1.00 97.31 259 TYR A CA 1
ATOM 2081 C C . TYR A 1 259 ? 2.037 6.783 -14.051 1.00 97.31 259 TYR A C 1
ATOM 2083 O O . TYR A 1 259 ? 2.935 6.116 -14.560 1.00 97.31 259 TYR A O 1
ATOM 2091 N N . ILE A 1 260 ? 0.805 6.784 -14.568 1.00 96.19 260 ILE A N 1
ATOM 2092 C CA . ILE A 1 260 ? 0.447 6.006 -15.766 1.00 96.19 260 ILE A CA 1
ATOM 2093 C C . ILE A 1 260 ? 1.290 6.433 -16.978 1.00 96.19 260 ILE A C 1
ATOM 2095 O O . ILE A 1 260 ? 1.718 5.589 -17.767 1.00 96.19 260 ILE A O 1
ATOM 2099 N N . GLU A 1 261 ? 1.551 7.730 -17.133 1.00 94.81 261 GLU A N 1
ATOM 2100 C CA . GLU A 1 261 ? 2.379 8.245 -18.225 1.00 94.81 261 GLU A CA 1
ATOM 2101 C C . GLU A 1 261 ? 3.871 7.984 -17.993 1.00 94.81 261 GLU A C 1
ATOM 2103 O O . GLU A 1 261 ? 4.567 7.524 -18.900 1.00 94.81 261 GLU A O 1
ATOM 2108 N N . GLU A 1 262 ? 4.358 8.254 -16.781 1.00 93.88 262 GLU A N 1
ATOM 2109 C CA . GLU A 1 262 ? 5.758 8.063 -16.391 1.00 93.88 262 GLU A CA 1
ATOM 2110 C C . GLU A 1 262 ? 6.159 6.582 -16.456 1.00 93.88 262 GLU A C 1
ATOM 2112 O O . GLU A 1 262 ? 7.194 6.248 -17.029 1.00 93.88 262 GLU A O 1
ATOM 2117 N N . SER A 1 263 ? 5.309 5.674 -15.970 1.00 94.00 263 SER A N 1
ATOM 2118 C CA . SER A 1 263 ? 5.543 4.224 -16.024 1.00 94.00 263 SER A CA 1
ATOM 2119 C C . SER A 1 263 ? 5.588 3.691 -17.457 1.00 94.00 263 SER A C 1
ATOM 2121 O O . SER A 1 263 ? 6.433 2.849 -17.765 1.00 94.00 263 SER A O 1
ATOM 2123 N N . LYS A 1 264 ? 4.742 4.215 -18.356 1.00 94.81 264 LYS A N 1
ATOM 2124 C CA . LYS A 1 264 ? 4.780 3.875 -19.783 1.00 94.81 264 LYS A CA 1
ATOM 2125 C C . LYS A 1 264 ? 6.116 4.279 -20.411 1.00 94.81 264 LYS A C 1
ATOM 2127 O O . LYS A 1 264 ? 6.731 3.453 -21.082 1.00 94.81 264 LYS A O 1
ATOM 2132 N N . LYS A 1 265 ? 6.561 5.520 -20.178 1.00 95.62 265 LYS A N 1
ATOM 2133 C CA . LYS A 1 265 ? 7.844 6.037 -20.686 1.00 95.62 265 LYS A CA 1
ATOM 2134 C C . LYS A 1 265 ? 9.025 5.249 -20.116 1.00 95.62 265 LYS A C 1
ATOM 2136 O O . LYS A 1 265 ? 9.899 4.841 -20.872 1.00 95.62 265 LYS A O 1
ATOM 2141 N N . ARG A 1 266 ? 9.017 4.984 -18.803 1.00 95.12 266 ARG A N 1
ATOM 2142 C CA . ARG A 1 266 ? 10.024 4.166 -18.106 1.00 95.12 266 ARG A CA 1
ATOM 2143 C C . ARG A 1 266 ? 10.186 2.807 -18.777 1.00 95.12 266 ARG A C 1
ATOM 2145 O O . ARG A 1 266 ? 11.298 2.413 -19.104 1.00 95.12 266 ARG A O 1
ATOM 2152 N N . GLU A 1 267 ? 9.078 2.108 -19.004 1.00 95.12 267 GLU A N 1
ATOM 2153 C CA . GLU A 1 267 ? 9.090 0.787 -19.631 1.00 95.12 267 GLU A CA 1
ATOM 2154 C C . GLU A 1 267 ? 9.578 0.838 -21.086 1.00 95.12 267 GLU A C 1
ATOM 2156 O O . GLU A 1 267 ? 10.370 -0.010 -21.479 1.00 95.12 267 GLU A O 1
ATOM 2161 N N . GLU A 1 268 ? 9.179 1.846 -21.868 1.00 95.44 268 GLU A N 1
ATOM 2162 C CA . GLU A 1 268 ? 9.665 2.035 -23.246 1.00 95.44 268 GLU A CA 1
ATOM 2163 C C . GLU A 1 268 ? 11.186 2.237 -23.305 1.00 95.44 268 GLU A C 1
ATOM 2165 O O . GLU A 1 268 ? 11.855 1.582 -24.105 1.00 95.44 268 GLU A O 1
ATOM 2170 N N . VAL A 1 269 ? 11.745 3.084 -22.434 1.00 94.88 269 VAL A N 1
ATOM 2171 C CA . VAL A 1 269 ? 13.197 3.323 -22.369 1.00 94.88 269 VAL A CA 1
ATOM 2172 C C . VAL A 1 269 ? 13.941 2.070 -21.907 1.00 94.88 269 VAL A C 1
ATOM 2174 O O . VAL A 1 269 ? 14.916 1.675 -22.544 1.00 94.88 269 VAL A O 1
ATOM 2177 N N . CYS A 1 270 ? 13.475 1.405 -20.845 1.00 95.00 270 CYS A N 1
ATOM 2178 C CA . CYS A 1 270 ? 14.143 0.209 -20.328 1.00 95.00 270 CYS A CA 1
ATOM 2179 C C . CYS A 1 270 ? 14.131 -0.939 -21.348 1.00 95.00 270 CYS A C 1
ATOM 2181 O O . CYS A 1 270 ? 15.150 -1.597 -21.536 1.00 95.00 270 CYS A O 1
ATOM 2183 N N . LEU A 1 271 ? 13.012 -1.157 -22.048 1.00 94.50 271 LEU A N 1
ATOM 2184 C CA . LEU A 1 271 ? 12.948 -2.147 -23.126 1.00 94.50 271 LEU A CA 1
ATOM 2185 C C . LEU A 1 271 ? 13.862 -1.773 -24.297 1.00 94.50 271 LEU A C 1
ATOM 2187 O O . LEU A 1 271 ? 14.480 -2.660 -24.873 1.00 94.50 271 LEU A O 1
ATOM 2191 N N . GLY A 1 272 ? 13.991 -0.483 -24.623 1.00 93.31 272 GLY A N 1
ATOM 2192 C CA . GLY A 1 272 ? 14.939 -0.010 -25.633 1.00 93.31 272 GLY A CA 1
ATOM 2193 C C . GLY A 1 272 ? 16.398 -0.308 -25.270 1.00 93.31 272 GLY A C 1
ATOM 2194 O O . GLY A 1 272 ? 17.157 -0.752 -26.127 1.00 93.31 272 GLY A O 1
ATOM 2195 N N . ILE A 1 273 ? 16.778 -0.127 -24.000 1.00 92.19 273 ILE A N 1
ATOM 2196 C CA . ILE A 1 273 ? 18.114 -0.486 -23.491 1.00 92.19 273 ILE A CA 1
ATOM 2197 C C . ILE A 1 273 ? 18.352 -1.996 -23.617 1.00 92.19 273 ILE A C 1
ATOM 2199 O O . ILE A 1 273 ? 19.399 -2.415 -24.107 1.00 92.19 273 ILE A O 1
ATOM 2203 N N . LEU A 1 274 ? 17.381 -2.811 -23.198 1.00 92.50 274 LEU A N 1
ATOM 2204 C CA . LEU A 1 274 ? 17.487 -4.272 -23.246 1.00 92.50 274 LEU A CA 1
ATOM 2205 C C . LEU A 1 274 ? 17.567 -4.800 -24.686 1.00 92.50 274 LEU A C 1
ATOM 2207 O O . LEU A 1 274 ? 18.430 -5.617 -24.986 1.00 92.50 274 LEU A O 1
ATOM 2211 N N . ASP A 1 275 ? 16.737 -4.289 -25.597 1.00 91.62 275 ASP A N 1
ATOM 2212 C CA . ASP A 1 275 ? 16.771 -4.644 -27.023 1.00 91.62 275 ASP A CA 1
ATOM 2213 C C . ASP A 1 275 ? 18.090 -4.209 -27.688 1.00 91.62 275 ASP A C 1
ATOM 2215 O O . ASP A 1 275 ? 18.662 -4.951 -28.488 1.00 91.62 275 ASP A O 1
ATOM 2219 N N . ALA A 1 276 ? 18.637 -3.044 -27.320 1.00 88.38 276 ALA A N 1
ATOM 2220 C CA . ALA A 1 276 ? 19.963 -2.627 -27.774 1.00 88.38 276 ALA A CA 1
ATOM 2221 C C . ALA A 1 276 ? 21.064 -3.576 -27.272 1.00 88.38 276 ALA A C 1
ATOM 2223 O O . ALA A 1 276 ? 21.946 -3.944 -28.050 1.00 88.38 276 ALA A O 1
ATOM 2224 N N . ALA A 1 277 ? 20.989 -4.010 -26.011 1.00 86.75 277 ALA A N 1
ATOM 2225 C CA . ALA A 1 277 ? 21.924 -4.972 -25.435 1.00 86.75 277 ALA A CA 1
ATOM 2226 C C . ALA A 1 277 ? 21.827 -6.357 -26.104 1.00 86.75 277 ALA A C 1
ATOM 2228 O O . ALA A 1 277 ? 22.855 -6.978 -26.368 1.00 86.75 277 ALA A O 1
ATOM 2229 N N . GLU A 1 278 ? 20.622 -6.825 -26.449 1.00 86.38 278 GLU A N 1
ATOM 2230 C CA . GLU A 1 278 ? 20.415 -8.091 -27.170 1.00 86.38 278 GLU A CA 1
ATOM 2231 C C . GLU A 1 278 ? 20.967 -8.065 -28.604 1.00 86.38 278 GLU A C 1
ATOM 2233 O O . GLU A 1 278 ? 21.438 -9.088 -29.109 1.00 86.38 278 GLU A O 1
ATOM 2238 N N . ARG A 1 279 ? 20.927 -6.904 -29.269 1.00 84.56 279 ARG A N 1
ATOM 2239 C CA . ARG A 1 279 ? 21.415 -6.726 -30.648 1.00 84.56 279 ARG A CA 1
ATOM 2240 C C . ARG A 1 279 ? 22.929 -6.553 -30.755 1.00 84.56 279 ARG A C 1
ATOM 2242 O O . ARG A 1 279 ? 23.456 -6.632 -31.867 1.00 84.56 279 ARG A O 1
ATOM 2249 N N . GLN A 1 280 ? 23.634 -6.326 -29.647 1.00 71.69 280 GLN A N 1
ATOM 2250 C CA . GLN A 1 280 ? 25.095 -6.289 -29.649 1.00 71.69 280 GLN A CA 1
ATOM 2251 C C . GLN A 1 280 ? 25.640 -7.689 -29.981 1.00 71.69 280 GLN A C 1
ATOM 2253 O O . GLN A 1 280 ? 25.290 -8.668 -29.314 1.00 71.69 280 GLN A O 1
ATOM 2258 N N . PRO A 1 281 ? 26.501 -7.836 -31.005 1.00 61.00 281 PRO A N 1
ATOM 2259 C CA . PRO A 1 281 ? 27.114 -9.119 -31.297 1.00 61.00 281 PRO A CA 1
ATOM 2260 C C . PRO A 1 281 ? 27.958 -9.549 -30.094 1.00 61.00 281 PRO A C 1
ATOM 2262 O O . PRO A 1 281 ? 28.884 -8.845 -29.691 1.00 61.00 281 PRO A O 1
ATOM 2265 N N . LYS A 1 282 ? 27.654 -10.725 -29.526 1.00 62.69 282 LYS A N 1
ATOM 2266 C CA . LYS A 1 282 ? 28.530 -11.360 -28.532 1.00 62.69 282 LYS A CA 1
ATOM 2267 C C . LYS A 1 282 ? 29.939 -11.408 -29.128 1.00 62.69 282 LYS A C 1
ATOM 2269 O O . LYS A 1 282 ? 30.065 -11.881 -30.262 1.00 62.69 282 LYS A O 1
ATOM 2274 N N . PRO A 1 283 ? 30.988 -10.948 -28.422 1.00 51.62 283 PRO A N 1
ATOM 2275 C CA . PRO A 1 283 ? 32.340 -11.100 -28.920 1.00 51.62 283 PRO A CA 1
ATOM 2276 C C . PRO A 1 283 ? 32.566 -12.591 -29.152 1.00 51.62 283 PRO A C 1
ATOM 2278 O O . PRO A 1 283 ? 32.538 -13.398 -28.221 1.00 51.62 283 PRO A O 1
ATOM 2281 N N . ILE A 1 284 ? 32.723 -12.968 -30.421 1.00 49.59 284 ILE A N 1
ATOM 2282 C CA . ILE A 1 284 ? 33.251 -14.275 -30.772 1.00 49.59 284 ILE A CA 1
ATOM 2283 C C . ILE A 1 284 ? 34.640 -14.268 -30.149 1.00 49.59 284 ILE A C 1
ATOM 2285 O O . ILE A 1 284 ? 35.526 -13.556 -30.623 1.00 49.59 284 ILE A O 1
ATOM 2289 N N . TYR A 1 285 ? 34.819 -15.017 -29.063 1.00 45.66 285 TYR A N 1
ATOM 2290 C CA . TYR A 1 285 ? 36.144 -15.424 -28.635 1.00 45.66 285 TYR A CA 1
ATOM 2291 C C . TYR A 1 285 ? 36.711 -16.251 -29.786 1.00 45.66 285 TYR A C 1
ATOM 2293 O O . TYR A 1 285 ? 36.521 -17.463 -29.863 1.00 45.66 285 TYR A O 1
ATOM 2301 N N . VAL A 1 286 ? 37.366 -15.577 -30.731 1.00 43.16 286 VAL A N 1
ATOM 2302 C CA . VAL A 1 286 ? 38.325 -16.223 -31.607 1.00 43.16 286 VAL A CA 1
ATOM 2303 C C . VAL A 1 286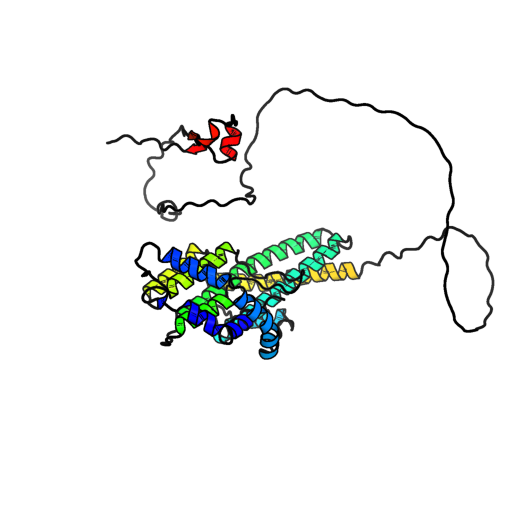 ? 39.410 -16.673 -30.651 1.00 43.16 286 VAL A C 1
ATOM 2305 O O . VAL A 1 286 ? 40.237 -15.877 -30.210 1.00 43.16 286 VAL A O 1
ATOM 2308 N N . ILE A 1 287 ? 39.352 -17.945 -30.264 1.00 45.94 287 ILE A N 1
ATOM 2309 C CA . ILE A 1 287 ? 40.508 -18.632 -29.719 1.00 45.94 287 ILE A CA 1
ATOM 2310 C C . ILE A 1 287 ? 41.549 -18.523 -30.832 1.00 45.94 287 ILE A C 1
ATOM 2312 O O . ILE A 1 287 ? 41.503 -19.255 -31.818 1.00 45.94 287 ILE A O 1
ATOM 2316 N N . GLN A 1 288 ? 42.426 -17.526 -30.724 1.00 38.00 288 GLN A N 1
ATOM 2317 C CA . GLN A 1 288 ? 43.656 -17.475 -31.490 1.00 38.00 288 GLN A CA 1
ATOM 2318 C C . GLN A 1 288 ? 44.493 -18.652 -30.996 1.00 38.00 288 GLN A C 1
ATOM 2320 O O . GLN A 1 288 ? 45.263 -18.540 -30.046 1.00 38.00 288 GLN A O 1
ATOM 2325 N N . SER A 1 289 ? 44.287 -19.815 -31.610 1.00 37.91 289 SER A N 1
ATOM 2326 C CA . SER A 1 289 ? 45.312 -20.847 -31.631 1.00 37.91 289 SER A CA 1
ATOM 2327 C C . SER A 1 289 ? 46.542 -20.244 -32.314 1.00 37.91 289 SER A C 1
ATOM 2329 O O . SER A 1 289 ? 46.399 -19.676 -33.402 1.00 37.91 289 SER A O 1
ATOM 2331 N N . PRO A 1 290 ? 47.731 -20.317 -31.697 1.00 44.28 290 PRO A N 1
ATOM 2332 C CA . PRO A 1 290 ? 48.940 -19.836 -32.331 1.00 44.28 290 PRO A CA 1
ATOM 2333 C C . PRO A 1 290 ? 49.326 -20.800 -33.460 1.00 44.28 290 PRO A C 1
ATOM 2335 O O . PRO A 1 290 ? 49.409 -22.007 -33.258 1.00 44.28 290 PRO A O 1
ATOM 2338 N N . ASP A 1 291 ? 49.534 -20.205 -34.630 1.00 40.47 291 ASP A N 1
ATOM 2339 C CA . ASP A 1 291 ? 50.345 -20.645 -35.764 1.00 40.47 291 ASP A CA 1
ATOM 2340 C C . ASP A 1 291 ? 50.101 -22.029 -36.389 1.00 40.47 291 ASP A C 1
ATOM 2342 O O . ASP A 1 291 ? 50.443 -23.079 -35.853 1.00 40.47 291 ASP A O 1
ATOM 2346 N N . SER A 1 292 ? 49.709 -22.025 -37.667 1.00 33.16 292 SER A N 1
ATOM 2347 C CA . SER A 1 292 ? 50.629 -22.488 -38.722 1.00 33.16 292 SER A CA 1
ATOM 2348 C C . SER A 1 292 ? 50.111 -22.195 -40.133 1.00 33.16 292 SER A C 1
ATOM 2350 O O . SER A 1 292 ? 48.951 -22.385 -40.491 1.00 33.16 292 SER A O 1
ATOM 2352 N N . SER A 1 293 ? 51.041 -21.694 -40.932 1.00 38.31 293 SER A N 1
ATOM 2353 C CA . SER A 1 293 ? 50.911 -21.242 -42.307 1.00 38.31 293 SER A CA 1
ATOM 2354 C C . SER A 1 293 ? 50.733 -22.388 -43.318 1.00 38.31 293 SER A C 1
ATOM 2356 O O . SER A 1 293 ? 51.494 -23.346 -43.312 1.00 38.31 293 SER A O 1
ATOM 2358 N N . ILE A 1 294 ? 49.792 -22.178 -44.247 1.00 42.22 294 ILE A N 1
ATOM 2359 C CA . ILE A 1 294 ? 49.778 -22.548 -45.679 1.00 42.22 294 ILE A CA 1
ATOM 2360 C C . ILE A 1 294 ? 50.062 -24.022 -46.062 1.00 42.22 294 ILE A C 1
ATOM 2362 O O . ILE A 1 294 ? 51.212 -24.445 -46.157 1.00 42.22 294 ILE A O 1
ATOM 2366 N N . SER A 1 295 ? 49.032 -24.732 -46.539 1.00 29.16 295 SER A N 1
ATOM 2367 C CA . SER A 1 295 ? 49.073 -25.373 -47.870 1.00 29.16 295 SER A CA 1
ATOM 2368 C C . SER A 1 295 ? 47.710 -25.873 -48.336 1.00 29.16 295 SER A C 1
ATOM 2370 O O . SER A 1 295 ? 46.969 -26.544 -47.626 1.00 29.16 295 SER A O 1
ATOM 2372 N N . SER A 1 296 ? 47.419 -25.520 -49.581 1.00 33.53 296 SER A N 1
ATOM 2373 C CA . SER A 1 296 ? 46.302 -25.942 -50.414 1.00 33.53 296 SER A CA 1
ATOM 2374 C C . SER A 1 296 ? 46.364 -27.441 -50.738 1.00 33.53 296 SER A C 1
ATOM 2376 O O . SER A 1 296 ? 47.448 -27.932 -51.038 1.00 33.53 296 SER A O 1
ATOM 2378 N N . LEU A 1 297 ? 45.210 -28.124 -50.800 1.00 31.41 297 LEU A N 1
ATOM 2379 C CA . LEU A 1 297 ? 44.688 -28.864 -51.973 1.00 31.41 297 LEU A CA 1
ATOM 2380 C C . LEU A 1 297 ? 43.643 -29.941 -51.592 1.00 31.41 297 LEU A C 1
ATOM 2382 O O . LEU A 1 297 ? 43.862 -30.783 -50.732 1.00 31.41 297 LEU A O 1
ATOM 2386 N N . THR A 1 298 ? 42.540 -29.907 -52.353 1.00 31.47 298 THR A N 1
ATOM 2387 C CA . THR A 1 298 ? 41.713 -31.023 -52.872 1.00 31.47 298 THR A CA 1
ATOM 2388 C C . THR A 1 298 ? 40.989 -32.004 -51.935 1.00 31.47 298 THR A C 1
ATOM 2390 O O . THR A 1 298 ? 41.580 -32.903 -51.354 1.00 31.47 298 THR A O 1
ATOM 2393 N N . ILE A 1 299 ? 39.654 -31.879 -51.958 1.00 36.66 299 ILE A N 1
ATOM 2394 C CA . ILE A 1 299 ? 38.616 -32.909 -52.202 1.00 36.66 299 ILE A CA 1
ATOM 2395 C C . ILE A 1 299 ? 39.040 -34.383 -52.019 1.00 36.66 299 ILE A C 1
ATOM 2397 O O . ILE A 1 299 ? 39.737 -34.930 -52.871 1.00 36.66 299 ILE A O 1
ATOM 2401 N N . SER A 1 300 ? 38.439 -35.074 -51.042 1.00 28.19 300 SER A N 1
ATOM 2402 C CA . SER A 1 300 ? 37.822 -36.392 -51.281 1.00 28.19 300 SER A CA 1
ATOM 2403 C C . SER A 1 300 ? 36.880 -36.821 -50.154 1.00 28.19 300 SER A C 1
ATOM 2405 O O . SER A 1 300 ? 37.133 -36.594 -48.975 1.00 28.19 300 SER A O 1
ATOM 2407 N N . GLU A 1 301 ? 35.780 -37.440 -50.566 1.00 33.19 301 GLU A N 1
ATOM 2408 C CA . GLU A 1 301 ? 34.711 -38.031 -49.766 1.00 33.19 301 GLU A CA 1
ATOM 2409 C C . GLU A 1 301 ? 35.167 -39.318 -49.050 1.00 33.19 301 GLU A C 1
ATOM 2411 O O . GLU A 1 301 ? 35.815 -40.156 -49.671 1.00 33.19 301 GLU A O 1
ATOM 2416 N N . ARG A 1 302 ? 34.735 -39.542 -47.799 1.00 31.05 302 ARG A N 1
ATOM 2417 C CA . ARG A 1 302 ? 33.879 -40.679 -47.370 1.00 31.05 302 ARG A CA 1
ATOM 2418 C C . ARG A 1 302 ? 33.806 -40.817 -45.846 1.00 31.05 302 ARG A C 1
ATOM 2420 O O . ARG A 1 302 ? 34.775 -40.610 -45.130 1.00 31.05 302 ARG A O 1
ATOM 2427 N N . SER A 1 303 ? 32.618 -41.228 -45.412 1.00 30.16 303 SER A N 1
ATOM 2428 C CA . SER A 1 303 ? 32.195 -41.664 -44.078 1.00 30.16 303 SER A CA 1
ATOM 2429 C C . SER A 1 303 ? 33.113 -42.687 -43.395 1.00 30.16 303 SER A C 1
ATOM 2431 O O . SER A 1 303 ? 33.704 -43.513 -44.084 1.00 30.16 303 SER A O 1
ATOM 2433 N N . ILE A 1 304 ? 33.088 -42.726 -42.054 1.00 33.03 304 ILE A N 1
ATOM 2434 C CA . ILE A 1 304 ? 32.613 -43.856 -41.221 1.00 33.03 304 ILE A CA 1
ATOM 2435 C C . ILE A 1 304 ? 32.524 -43.410 -39.744 1.00 33.03 304 ILE A C 1
ATOM 2437 O O . ILE A 1 304 ? 33.204 -42.497 -39.290 1.00 33.03 304 ILE A O 1
ATOM 2441 N N . THR A 1 305 ? 31.572 -44.048 -39.078 1.00 27.52 305 THR A N 1
ATOM 2442 C CA . THR A 1 305 ? 31.008 -43.972 -37.731 1.00 27.52 305 THR A CA 1
ATOM 2443 C C . THR A 1 305 ? 31.944 -44.354 -36.564 1.00 27.52 305 THR A C 1
ATOM 2445 O O . THR A 1 305 ? 32.946 -45.026 -36.766 1.00 27.52 305 THR A O 1
ATOM 2448 N N . GLU A 1 306 ? 31.454 -44.038 -35.351 1.00 29.44 306 GLU A N 1
ATOM 2449 C CA . GLU A 1 306 ? 31.608 -44.753 -34.058 1.00 29.44 306 GLU A CA 1
ATOM 2450 C C . GLU A 1 306 ? 32.670 -44.326 -33.013 1.00 29.44 306 GLU A C 1
ATOM 2452 O O . GLU A 1 306 ? 33.864 -44.536 -33.157 1.00 29.44 306 GLU A O 1
ATOM 2457 N N . MET A 1 307 ? 32.124 -43.766 -31.917 1.00 29.22 307 MET A N 1
ATOM 2458 C CA . MET A 1 307 ? 32.206 -44.186 -30.500 1.00 29.22 307 MET A CA 1
ATOM 2459 C C . MET A 1 307 ? 33.560 -44.443 -29.800 1.00 29.22 307 MET A C 1
ATOM 2461 O O . MET A 1 307 ? 34.320 -45.325 -30.173 1.00 29.22 307 MET A O 1
ATOM 2465 N N . ALA A 1 308 ? 33.660 -43.800 -28.625 1.00 28.56 308 ALA A N 1
ATOM 2466 C CA . ALA A 1 308 ? 34.035 -44.352 -27.310 1.00 28.56 308 ALA A CA 1
ATOM 2467 C C . ALA A 1 308 ? 35.287 -43.776 -26.610 1.00 28.56 308 ALA A C 1
ATOM 2469 O O . ALA A 1 308 ? 36.399 -43.806 -27.122 1.00 28.56 308 ALA A O 1
ATOM 2470 N N . ASP A 1 309 ? 35.003 -43.344 -25.377 1.00 26.44 309 ASP A N 1
ATOM 2471 C CA . ASP A 1 309 ? 35.766 -43.401 -24.126 1.00 26.44 309 ASP A CA 1
ATOM 2472 C C . ASP A 1 309 ? 37.052 -42.586 -23.874 1.00 26.44 309 ASP A C 1
ATOM 2474 O O . ASP A 1 309 ? 38.010 -42.528 -24.635 1.00 26.44 309 ASP A O 1
ATOM 2478 N N . SER A 1 310 ? 37.007 -41.955 -22.691 1.00 25.02 310 SER A N 1
ATOM 2479 C CA . SER A 1 310 ? 38.041 -41.235 -21.927 1.00 25.02 310 SER A CA 1
ATOM 2480 C C . SER A 1 310 ? 39.129 -42.197 -21.387 1.00 25.02 310 SER A C 1
ATOM 2482 O O . SER A 1 310 ? 39.122 -43.364 -21.772 1.00 25.02 310 SER A O 1
ATOM 2484 N N . PRO A 1 311 ? 39.967 -41.860 -20.373 1.00 44.00 311 PRO A N 1
ATOM 2485 C CA . PRO A 1 311 ? 40.449 -40.586 -19.798 1.00 44.00 311 PRO A CA 1
ATOM 2486 C C . PRO A 1 311 ? 42.007 -40.577 -19.681 1.00 44.00 311 PRO A C 1
ATOM 2488 O O . PRO A 1 311 ? 42.652 -41.443 -20.259 1.00 44.00 311 PRO A O 1
ATOM 2491 N N . ILE A 1 312 ? 42.596 -39.647 -18.896 1.00 28.91 312 ILE A N 1
ATOM 2492 C CA . ILE A 1 312 ? 43.787 -39.796 -17.996 1.00 28.91 312 ILE A CA 1
ATOM 2493 C C . ILE A 1 312 ? 44.707 -38.541 -18.008 1.00 28.91 312 ILE A C 1
ATOM 2495 O O . ILE A 1 312 ? 45.477 -38.299 -18.931 1.00 28.91 312 ILE A O 1
ATOM 2499 N N . THR A 1 313 ? 44.634 -37.753 -16.928 1.00 27.19 313 THR A N 1
ATOM 2500 C CA . THR A 1 313 ? 45.701 -36.923 -16.296 1.00 27.19 313 THR A CA 1
ATOM 2501 C C . THR A 1 313 ? 46.769 -37.839 -15.641 1.00 27.19 313 THR A C 1
ATOM 2503 O O . THR A 1 313 ? 46.431 -39.009 -15.483 1.00 27.19 313 THR A O 1
ATOM 2506 N N . PRO A 1 314 ? 47.948 -37.427 -15.087 1.00 41.84 314 PRO A N 1
ATOM 2507 C CA . PRO A 1 314 ? 48.512 -36.083 -14.818 1.00 41.84 314 PRO A CA 1
ATOM 2508 C C . PRO A 1 314 ? 50.076 -35.988 -14.960 1.00 41.84 314 PRO A C 1
ATOM 2510 O O . PRO A 1 314 ? 50.719 -36.899 -15.473 1.00 41.84 314 PRO A O 1
ATOM 2513 N N . THR A 1 315 ? 50.673 -34.925 -14.377 1.00 25.64 315 THR A N 1
ATOM 2514 C CA . THR A 1 315 ? 51.993 -34.900 -13.669 1.00 25.64 315 THR A CA 1
ATOM 2515 C C . THR A 1 315 ? 53.196 -34.343 -14.463 1.00 25.64 315 THR A C 1
ATOM 2517 O O . THR A 1 315 ? 53.670 -34.966 -15.400 1.00 25.64 315 THR A O 1
ATOM 2520 N N . THR A 1 316 ? 53.608 -33.083 -14.233 1.00 26.19 316 THR A N 1
ATOM 2521 C CA . THR A 1 316 ? 54.652 -32.571 -13.289 1.00 26.19 316 THR A CA 1
ATOM 2522 C C . THR A 1 316 ? 56.095 -32.674 -13.797 1.00 26.19 316 THR A C 1
ATOM 2524 O O . THR A 1 316 ? 56.563 -33.772 -14.066 1.00 26.19 316 THR A O 1
ATOM 2527 N N . THR A 1 317 ? 56.818 -31.541 -13.823 1.00 28.41 317 THR A N 1
ATOM 2528 C CA . THR A 1 317 ? 58.180 -31.256 -13.272 1.00 28.41 317 THR A CA 1
ATOM 2529 C C . THR A 1 317 ? 58.739 -29.987 -13.951 1.00 28.41 317 THR A C 1
ATOM 2531 O O . THR A 1 317 ? 58.628 -29.854 -15.160 1.00 28.41 317 THR A O 1
ATOM 2534 N N . ALA A 1 318 ? 59.030 -28.918 -13.189 1.00 29.25 318 ALA A N 1
ATOM 2535 C CA . ALA A 1 318 ? 60.351 -28.511 -12.648 1.00 29.25 318 ALA A CA 1
ATOM 2536 C C . ALA A 1 318 ? 61.245 -27.816 -13.705 1.00 29.25 318 ALA A C 1
ATOM 2538 O O . ALA A 1 318 ? 61.265 -28.253 -14.844 1.00 29.25 318 ALA A O 1
ATOM 2539 N N . ASN A 1 319 ? 62.076 -26.800 -13.460 1.00 29.17 319 ASN A N 1
ATOM 2540 C CA . ASN A 1 319 ? 62.404 -25.857 -12.375 1.00 29.17 319 ASN A CA 1
ATOM 2541 C C . ASN A 1 319 ? 63.501 -24.913 -12.962 1.00 29.17 319 ASN A C 1
ATOM 2543 O O . ASN A 1 319 ? 64.005 -25.200 -14.048 1.00 29.17 319 ASN A O 1
ATOM 2547 N N . VAL A 1 320 ? 63.96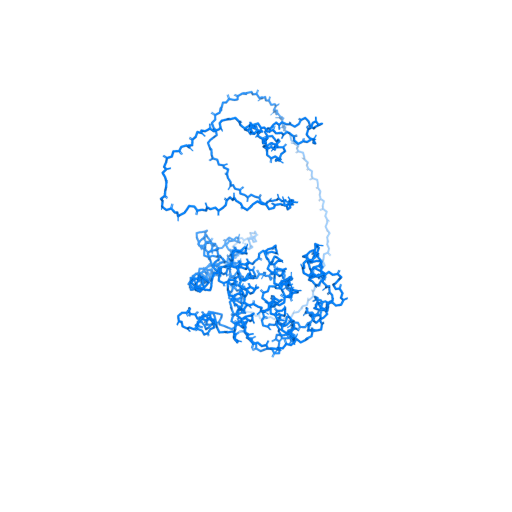8 -23.932 -12.164 1.00 32.34 320 VAL A N 1
ATOM 2548 C CA . VAL A 1 320 ? 65.285 -23.224 -12.224 1.00 32.34 320 VAL A CA 1
ATOM 2549 C C . VAL A 1 320 ? 65.266 -21.905 -13.034 1.00 32.34 320 VAL A C 1
ATOM 2551 O O . VAL A 1 320 ? 65.196 -21.932 -14.256 1.00 32.34 320 VAL A O 1
ATOM 2554 N N . ASP A 1 321 ? 65.078 -20.738 -12.384 1.00 27.72 321 ASP A N 1
ATOM 2555 C CA . ASP A 1 321 ? 66.057 -19.853 -11.668 1.00 27.72 321 ASP A CA 1
ATOM 2556 C C . ASP A 1 321 ? 66.831 -18.914 -12.633 1.00 27.72 321 ASP A C 1
ATOM 2558 O O . ASP A 1 321 ? 67.152 -19.314 -13.742 1.00 27.72 321 ASP A O 1
ATOM 2562 N N . CYS A 1 322 ? 67.230 -17.666 -12.336 1.00 29.11 322 CYS A N 1
ATOM 2563 C CA . CYS A 1 322 ? 67.231 -16.833 -11.127 1.00 29.11 322 CYS A CA 1
ATOM 2564 C C . CYS A 1 322 ? 67.664 -15.378 -11.484 1.00 29.11 322 CYS A C 1
ATOM 2566 O O . CYS A 1 322 ? 68.397 -15.200 -12.454 1.00 29.11 322 CYS A O 1
ATOM 2568 N N . ARG A 1 323 ? 67.379 -14.432 -10.559 1.00 31.14 323 ARG A N 1
ATOM 2569 C CA . ARG A 1 323 ? 68.133 -13.189 -10.189 1.00 31.14 323 ARG A CA 1
ATOM 2570 C C . ARG A 1 323 ? 68.169 -11.970 -11.134 1.00 31.14 323 ARG A C 1
ATOM 2572 O O . ARG A 1 323 ? 68.245 -12.125 -12.340 1.00 31.14 323 ARG A O 1
ATOM 2579 N N . ASP A 1 324 ? 68.248 -10.711 -10.676 1.00 28.50 324 ASP A N 1
ATOM 2580 C CA . ASP A 1 324 ? 68.148 -10.020 -9.363 1.00 28.50 324 ASP A CA 1
ATOM 2581 C C . ASP A 1 324 ? 67.987 -8.489 -9.628 1.00 28.50 324 ASP A C 1
ATOM 2583 O O . ASP A 1 324 ? 68.356 -8.024 -10.705 1.00 28.50 324 ASP A O 1
ATOM 2587 N N . GLY A 1 325 ? 67.430 -7.728 -8.662 1.00 25.19 325 GLY A N 1
ATOM 2588 C CA . GLY A 1 325 ? 67.090 -6.272 -8.695 1.00 25.19 325 GLY A CA 1
ATOM 2589 C C . GLY A 1 325 ? 68.279 -5.285 -8.553 1.00 25.19 325 GLY A C 1
ATOM 2590 O O . GLY A 1 325 ? 69.334 -5.591 -9.104 1.00 25.19 325 GLY A O 1
ATOM 2591 N N . PRO A 1 326 ? 68.228 -4.143 -7.797 1.00 46.09 326 PRO A N 1
ATOM 2592 C CA . PRO A 1 326 ? 67.147 -3.416 -7.071 1.00 46.09 326 PRO A CA 1
ATOM 2593 C C . PRO A 1 326 ? 67.130 -1.861 -7.346 1.00 46.09 326 PRO A C 1
ATOM 2595 O O . PRO A 1 326 ? 67.972 -1.353 -8.076 1.00 46.09 326 PRO A O 1
ATOM 2598 N N . SER A 1 327 ? 66.213 -1.004 -6.842 1.00 29.42 327 SER A N 1
ATOM 2599 C CA . SER A 1 327 ? 66.312 -0.266 -5.547 1.00 29.42 327 SER A CA 1
ATOM 2600 C C . SER A 1 327 ? 65.292 0.915 -5.415 1.00 29.42 327 SER A C 1
ATOM 2602 O O . SER A 1 327 ? 64.802 1.445 -6.407 1.00 29.42 327 SER A O 1
ATOM 2604 N N . ARG A 1 328 ? 64.975 1.294 -4.158 1.00 30.80 328 ARG A N 1
ATOM 2605 C CA . ARG A 1 328 ? 64.063 2.350 -3.596 1.00 30.80 328 ARG A CA 1
ATOM 2606 C C . ARG A 1 328 ? 64.919 3.511 -2.990 1.00 30.80 328 ARG A C 1
ATOM 2608 O O . ARG A 1 328 ? 66.119 3.247 -2.882 1.00 30.80 328 ARG A O 1
ATOM 2615 N N . PRO A 1 329 ? 64.431 4.708 -2.516 1.00 39.00 329 PRO A N 1
ATOM 2616 C CA . PRO A 1 329 ? 63.642 4.862 -1.254 1.00 39.00 329 PRO A CA 1
ATOM 2617 C C . PRO A 1 329 ? 62.778 6.170 -1.038 1.00 39.00 329 PRO A C 1
ATOM 2619 O O . PRO A 1 329 ? 62.568 6.959 -1.950 1.00 39.00 329 PRO A O 1
ATOM 2622 N N . CYS A 1 330 ? 62.261 6.320 0.203 1.00 26.28 330 CYS A N 1
ATOM 2623 C CA . CYS A 1 330 ? 61.232 7.185 0.851 1.00 26.28 330 CYS A CA 1
ATOM 2624 C C . CYS A 1 330 ? 61.379 8.735 0.950 1.00 26.28 330 CYS A C 1
ATOM 2626 O O . CYS A 1 330 ? 62.485 9.260 0.888 1.00 26.28 330 CYS A O 1
ATOM 2628 N N . GLY A 1 331 ? 60.281 9.419 1.363 1.00 24.50 331 GLY A N 1
ATOM 2629 C CA . GLY A 1 331 ? 60.305 10.675 2.158 1.00 24.50 331 GLY A CA 1
ATOM 2630 C C . GLY A 1 331 ? 58.938 11.368 2.441 1.00 24.50 331 GLY A C 1
ATOM 2631 O O . GLY A 1 331 ? 58.115 11.522 1.549 1.00 24.50 331 GLY A O 1
ATOM 2632 N N . SER A 1 332 ? 58.699 11.819 3.682 1.00 27.62 332 SER A N 1
ATOM 2633 C CA . SER A 1 332 ? 57.694 12.807 4.191 1.00 27.62 332 SER A CA 1
ATOM 2634 C C . SER A 1 332 ? 58.288 13.435 5.483 1.00 27.62 332 SER A C 1
ATOM 2636 O O . SER A 1 332 ? 59.267 12.840 5.948 1.00 27.62 332 SER A O 1
ATOM 2638 N N . PRO A 1 333 ? 57.761 14.491 6.175 1.00 41.84 333 PRO A N 1
ATOM 2639 C CA . PRO A 1 333 ? 56.693 15.504 5.931 1.00 41.84 333 PRO A CA 1
ATOM 2640 C C . PRO A 1 333 ? 57.142 16.985 6.237 1.00 41.84 333 PRO A C 1
ATOM 2642 O O . PRO A 1 333 ? 58.318 17.184 6.512 1.00 41.84 333 PRO A O 1
ATOM 2645 N N . ILE A 1 334 ? 56.245 18.008 6.218 1.00 27.23 334 ILE A N 1
ATOM 2646 C CA . ILE A 1 334 ? 56.213 19.254 7.068 1.00 27.23 334 ILE A CA 1
ATOM 2647 C C . ILE A 1 334 ? 54.957 20.130 6.760 1.00 27.23 334 ILE A C 1
ATOM 2649 O O . ILE A 1 334 ? 54.519 20.224 5.617 1.00 27.23 334 ILE A O 1
ATOM 2653 N N . THR A 1 335 ? 54.414 20.780 7.802 1.00 24.19 335 THR A N 1
ATOM 2654 C CA . THR A 1 335 ? 53.217 21.661 7.894 1.00 24.19 335 THR A CA 1
ATOM 2655 C C . THR A 1 335 ? 53.605 23.156 8.017 1.00 24.19 335 THR A C 1
ATOM 2657 O O . THR A 1 335 ? 54.688 23.411 8.533 1.00 24.19 335 THR A O 1
ATOM 2660 N N . ILE A 1 336 ? 52.731 24.126 7.643 1.00 26.20 336 ILE A N 1
ATOM 2661 C CA . ILE A 1 336 ? 52.296 25.343 8.416 1.00 26.20 336 ILE A CA 1
ATOM 2662 C C . ILE A 1 336 ? 51.426 26.335 7.571 1.00 26.20 336 ILE A C 1
ATOM 2664 O O . ILE A 1 336 ? 51.810 26.734 6.479 1.00 26.20 336 ILE A O 1
ATOM 2668 N N . ALA A 1 337 ? 50.304 26.759 8.193 1.00 24.55 337 ALA A N 1
ATOM 2669 C CA . ALA A 1 337 ? 49.496 28.009 8.136 1.00 24.55 337 ALA A CA 1
ATOM 2670 C C . ALA A 1 337 ? 48.641 28.467 6.915 1.00 24.55 337 ALA A C 1
ATOM 2672 O O . ALA A 1 337 ? 49.124 29.063 5.962 1.00 24.55 337 ALA A O 1
ATOM 2673 N N . SER A 1 338 ? 47.318 28.320 7.105 1.00 23.42 338 SER A N 1
ATOM 2674 C CA . SER A 1 338 ? 46.213 29.314 7.097 1.00 23.42 338 SER A CA 1
ATOM 2675 C C . SER A 1 338 ? 46.150 30.485 6.094 1.00 23.42 338 SER A C 1
ATOM 2677 O O . SER A 1 338 ? 46.924 31.427 6.191 1.00 23.42 338 SER A O 1
ATOM 2679 N N . THR A 1 339 ? 45.053 30.561 5.323 1.00 25.42 339 THR A N 1
ATOM 2680 C CA . THR A 1 339 ? 44.044 31.651 5.386 1.00 25.42 339 THR A CA 1
ATOM 2681 C C . THR A 1 339 ? 42.696 31.190 4.800 1.00 25.42 339 THR A C 1
ATOM 2683 O O . THR A 1 339 ? 42.612 30.290 3.973 1.00 25.42 339 THR A O 1
ATOM 2686 N N . THR A 1 340 ? 41.6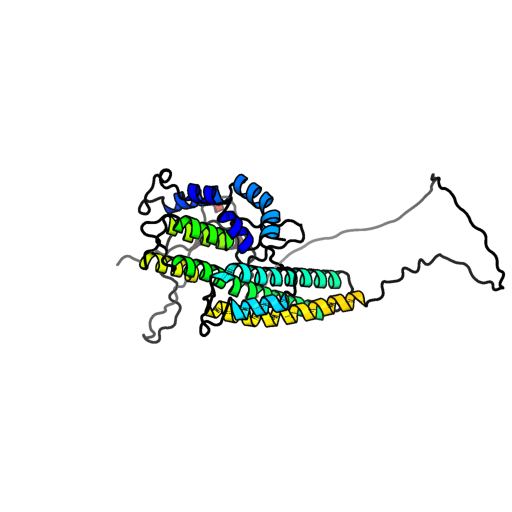37 31.782 5.341 1.00 24.95 340 THR A N 1
ATOM 2687 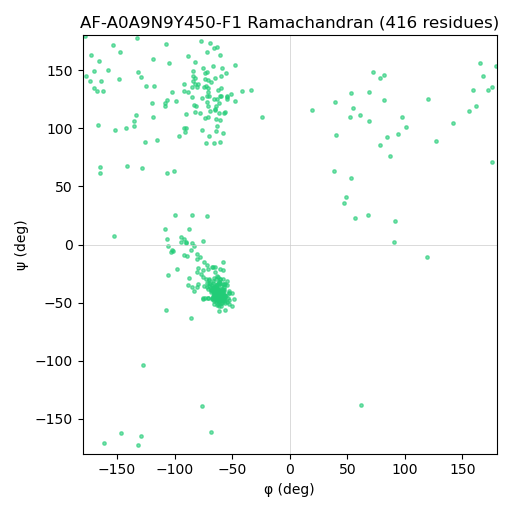C CA . THR A 1 340 ? 40.194 31.516 5.244 1.00 24.95 340 THR A CA 1
ATOM 2688 C C . THR A 1 340 ? 39.524 31.918 3.925 1.00 24.95 340 THR A C 1
ATOM 2690 O O . THR A 1 340 ? 39.634 33.074 3.532 1.00 24.95 340 THR A O 1
ATOM 2693 N N . SER A 1 341 ? 38.667 31.045 3.376 1.00 25.55 341 SER A N 1
ATOM 2694 C CA . SER A 1 341 ? 37.336 31.416 2.852 1.00 25.55 341 SER A CA 1
ATOM 2695 C C . SER A 1 341 ? 36.492 30.158 2.597 1.00 25.55 341 SER A C 1
ATOM 2697 O O . SER A 1 341 ? 36.697 29.468 1.601 1.00 25.55 341 SER A O 1
ATOM 2699 N N . VAL A 1 342 ? 35.536 29.842 3.473 1.00 25.58 342 VAL A N 1
ATOM 2700 C CA . VAL A 1 342 ? 34.530 28.802 3.202 1.00 25.58 342 VAL A CA 1
ATOM 2701 C C . VAL A 1 342 ? 33.166 29.469 3.226 1.00 25.58 342 VAL A C 1
ATOM 2703 O O . VAL A 1 342 ? 32.695 29.915 4.268 1.00 25.58 342 VAL A O 1
ATOM 2706 N N . SER A 1 343 ? 32.561 29.568 2.045 1.00 27.78 343 SER A N 1
ATOM 2707 C CA . SER A 1 343 ? 31.167 29.957 1.868 1.00 27.78 343 SER A CA 1
ATOM 2708 C C . SER A 1 343 ? 30.323 28.699 1.667 1.00 27.78 343 SER A C 1
ATOM 2710 O O . SER A 1 343 ? 30.588 27.924 0.756 1.00 27.78 343 SER A O 1
ATOM 2712 N N . LYS A 1 344 ? 29.320 28.547 2.541 1.00 32.56 344 LYS A N 1
ATOM 2713 C CA . LYS A 1 344 ? 28.018 27.876 2.360 1.00 32.56 344 LYS A CA 1
ATOM 2714 C C . LYS A 1 344 ? 27.979 26.561 1.563 1.00 32.56 344 LYS A C 1
ATOM 2716 O O . LYS A 1 344 ? 27.689 26.600 0.378 1.00 32.56 344 LYS A O 1
ATOM 2721 N N . TYR A 1 345 ? 28.052 25.428 2.266 1.00 29.66 345 TYR A N 1
ATOM 2722 C CA . TYR A 1 345 ? 27.300 24.205 1.936 1.00 29.66 345 TYR A CA 1
ATOM 2723 C C . TYR A 1 345 ? 27.058 23.408 3.223 1.00 29.66 345 TYR A C 1
ATOM 2725 O O . TYR A 1 345 ? 27.947 22.707 3.694 1.00 29.66 345 TYR A O 1
ATOM 2733 N N . LEU A 1 346 ? 25.870 23.532 3.815 1.00 29.94 346 LEU A N 1
ATOM 2734 C CA . LEU A 1 346 ? 25.394 22.619 4.856 1.00 29.94 346 LEU A CA 1
ATOM 2735 C C . LEU A 1 346 ? 23.897 22.396 4.655 1.00 29.94 346 LEU A C 1
ATOM 2737 O O . LEU A 1 346 ? 23.099 23.260 5.002 1.00 29.94 346 LEU A O 1
ATOM 2741 N N . LEU A 1 347 ? 23.559 21.260 4.039 1.00 30.84 347 LEU A N 1
ATOM 2742 C CA . LEU A 1 347 ? 22.551 20.292 4.498 1.00 30.84 347 LEU A CA 1
ATOM 2743 C C . LEU A 1 347 ? 22.408 19.185 3.440 1.00 30.84 347 LEU A C 1
ATOM 2745 O O . LEU A 1 347 ? 21.412 19.076 2.735 1.00 30.84 347 LEU A O 1
ATOM 2749 N N . GLU A 1 348 ? 23.444 18.353 3.340 1.00 28.66 348 GLU A N 1
ATOM 2750 C CA . GLU A 1 348 ? 23.310 16.982 2.849 1.00 28.66 348 GLU A CA 1
ATOM 2751 C C . GLU A 1 348 ? 23.032 16.127 4.095 1.00 28.66 348 GLU A C 1
ATOM 2753 O O . GLU A 1 348 ? 23.926 15.865 4.903 1.00 28.66 348 GLU A O 1
ATOM 2758 N N . SER A 1 349 ? 21.768 15.781 4.337 1.00 32.03 349 SER A N 1
ATOM 2759 C CA . SER A 1 349 ? 21.383 14.944 5.473 1.00 32.03 349 SER A CA 1
ATOM 2760 C C . SER A 1 349 ? 21.733 13.485 5.177 1.00 32.03 349 SER A C 1
ATOM 2762 O O . SER A 1 349 ? 21.009 12.758 4.498 1.00 32.03 349 SER A O 1
ATOM 2764 N N . ARG A 1 350 ? 22.873 13.032 5.709 1.00 28.44 350 ARG A N 1
ATOM 2765 C CA . ARG A 1 350 ? 23.177 11.606 5.840 1.00 28.44 350 ARG A CA 1
ATOM 2766 C C . ARG A 1 350 ? 22.641 11.063 7.164 1.00 28.44 350 ARG A C 1
ATOM 2768 O O . ARG A 1 350 ? 22.870 11.619 8.231 1.00 28.44 350 ARG A O 1
ATOM 2775 N N . SER A 1 351 ? 21.945 9.942 7.017 1.00 29.45 351 SER A N 1
ATOM 2776 C CA . SER A 1 351 ? 21.449 8.990 8.011 1.00 29.45 351 SER A CA 1
ATOM 2777 C C . SER A 1 351 ? 22.329 8.798 9.256 1.00 29.45 351 SER A C 1
ATOM 2779 O O . SER A 1 351 ? 23.505 8.449 9.136 1.00 29.45 351 SER A O 1
ATOM 2781 N N . GLY A 1 352 ? 21.703 8.838 10.440 1.00 29.61 352 GLY A N 1
ATOM 2782 C CA . GLY A 1 352 ? 22.194 8.124 11.620 1.00 29.61 352 GLY A CA 1
ATOM 2783 C C . GLY A 1 352 ? 21.754 8.681 12.978 1.00 29.61 352 GLY A C 1
ATOM 2784 O O . GLY A 1 352 ? 22.260 9.708 13.405 1.00 29.61 352 GLY A O 1
ATOM 2785 N N . ARG A 1 353 ? 20.959 7.871 13.698 1.00 34.12 353 ARG A N 1
ATOM 2786 C CA . ARG A 1 353 ? 20.729 7.838 15.163 1.00 34.12 353 ARG A CA 1
ATOM 2787 C C . ARG A 1 353 ? 19.681 8.794 15.742 1.00 34.12 353 ARG A C 1
ATOM 2789 O O . ARG A 1 353 ? 19.966 9.895 16.193 1.00 34.12 353 ARG A O 1
ATOM 2796 N N . GLU A 1 354 ? 18.474 8.250 15.836 1.00 34.62 354 GLU A N 1
ATOM 2797 C CA . GLU A 1 354 ? 17.392 8.701 16.705 1.00 34.62 354 GLU A CA 1
ATOM 2798 C C . GLU A 1 354 ? 17.716 8.399 18.178 1.00 34.62 354 GLU A C 1
ATOM 2800 O O . GLU A 1 354 ? 17.983 7.252 18.542 1.00 34.62 354 GLU A O 1
ATOM 2805 N N . ILE A 1 355 ? 17.630 9.416 19.035 1.00 33.56 355 ILE A N 1
ATOM 2806 C CA . ILE A 1 355 ? 17.306 9.259 20.456 1.00 33.56 355 ILE A CA 1
ATOM 2807 C C . ILE A 1 355 ? 16.284 10.353 20.776 1.00 33.56 355 ILE A C 1
ATOM 2809 O O . ILE A 1 355 ? 16.625 11.531 20.840 1.00 33.56 355 ILE A O 1
ATOM 2813 N N . LEU A 1 356 ? 15.020 9.963 20.940 1.00 33.22 356 LEU A N 1
ATOM 2814 C CA . LEU A 1 356 ? 13.981 10.826 21.504 1.00 33.22 356 LEU A CA 1
ATOM 2815 C C . LEU A 1 356 ? 14.223 11.005 23.010 1.00 33.22 356 LEU A C 1
ATOM 2817 O O . LEU A 1 356 ? 14.610 10.054 23.696 1.00 33.22 356 LEU A O 1
ATOM 2821 N N . PRO A 1 357 ? 13.850 12.172 23.549 1.00 32.75 357 PRO A N 1
ATOM 2822 C CA . PRO A 1 357 ? 12.747 12.113 24.492 1.00 32.75 357 PRO A CA 1
ATOM 2823 C C . PRO A 1 357 ? 11.646 13.127 24.180 1.00 32.75 357 PRO A C 1
ATOM 2825 O O . PRO A 1 357 ? 11.865 14.255 23.752 1.00 32.75 357 PRO A O 1
ATOM 2828 N N . SER A 1 358 ? 10.434 12.659 24.442 1.00 40.94 358 SER A N 1
ATOM 2829 C CA . SER A 1 358 ? 9.170 13.379 24.487 1.00 40.94 358 SER A CA 1
ATOM 2830 C C . SER A 1 358 ? 9.229 14.676 25.299 1.00 40.94 358 SER A C 1
ATOM 2832 O O . SER A 1 358 ? 9.458 14.619 26.507 1.00 40.94 358 SER A O 1
ATOM 2834 N N . GLN A 1 359 ? 8.871 15.802 24.684 1.00 33.06 359 GLN A N 1
ATOM 2835 C CA . GLN A 1 359 ? 8.071 16.838 25.336 1.00 33.06 359 GLN A CA 1
ATOM 2836 C C . GLN A 1 359 ? 7.456 17.774 24.296 1.00 33.06 359 GLN A C 1
ATOM 2838 O O . GLN A 1 359 ? 8.100 18.220 23.354 1.00 33.06 359 GLN A O 1
ATOM 2843 N N . THR A 1 360 ? 6.167 18.006 24.482 1.00 38.00 360 THR A N 1
ATOM 2844 C CA . THR A 1 360 ? 5.302 18.931 23.766 1.00 38.00 360 THR A CA 1
ATOM 2845 C C . THR A 1 360 ? 5.881 20.347 23.798 1.00 38.00 360 THR A C 1
ATOM 2847 O O . THR A 1 360 ? 6.061 20.893 24.883 1.00 38.00 360 THR A O 1
ATOM 2850 N N . ASP A 1 361 ? 6.078 20.969 22.637 1.00 31.09 361 ASP A N 1
ATOM 2851 C CA . ASP A 1 361 ? 5.946 22.421 22.521 1.00 31.09 361 ASP A CA 1
ATOM 2852 C C . ASP A 1 361 ? 5.119 22.737 21.273 1.00 31.09 361 ASP A C 1
ATOM 2854 O O . ASP A 1 361 ? 5.488 22.435 20.137 1.00 31.09 361 ASP A O 1
ATOM 2858 N N . LEU A 1 362 ? 3.916 23.239 21.528 1.00 35.09 362 LEU A N 1
ATOM 2859 C CA . LEU A 1 362 ? 2.850 23.471 20.567 1.00 35.09 362 LEU A CA 1
ATOM 2860 C C . LEU A 1 362 ? 2.756 24.985 20.348 1.00 35.09 362 LEU A C 1
ATOM 2862 O O . LEU A 1 362 ? 1.751 25.595 20.688 1.00 35.09 362 LEU A O 1
ATOM 2866 N N . ALA A 1 363 ? 3.837 25.596 19.853 1.00 39.03 363 ALA A N 1
ATOM 2867 C CA . ALA A 1 363 ? 3.888 27.011 19.473 1.00 39.03 363 ALA A CA 1
ATOM 2868 C C . ALA A 1 363 ? 5.123 27.336 18.600 1.00 39.03 363 ALA A C 1
ATOM 2870 O O . ALA A 1 363 ? 5.971 28.127 18.998 1.00 39.03 363 ALA A O 1
ATOM 2871 N N . ALA A 1 364 ? 5.262 26.729 17.414 1.00 40.88 364 ALA A N 1
ATOM 2872 C CA . ALA A 1 364 ? 6.308 27.145 16.458 1.00 40.88 364 ALA A CA 1
ATOM 2873 C C . ALA A 1 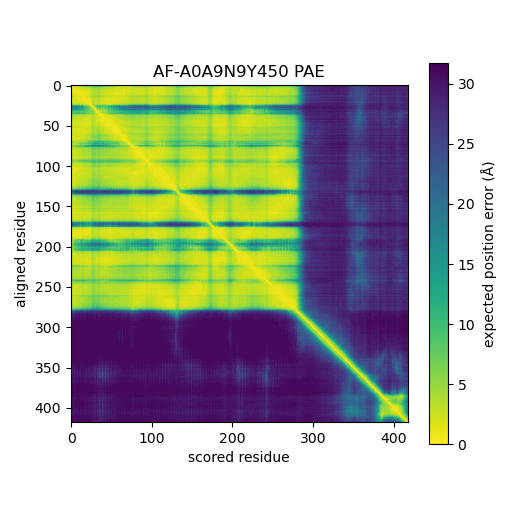364 ? 6.003 26.895 14.967 1.00 40.88 364 ALA A C 1
ATOM 2875 O O . ALA A 1 364 ? 6.864 27.126 14.128 1.00 40.88 364 ALA A O 1
ATOM 2876 N N . PHE A 1 365 ? 4.787 26.475 14.604 1.00 31.81 365 PHE A N 1
ATOM 2877 C CA . PHE A 1 365 ? 4.401 26.308 13.197 1.00 31.81 365 PHE A CA 1
ATOM 2878 C C . PHE A 1 365 ? 3.093 27.043 12.907 1.00 31.81 365 PHE A C 1
ATOM 2880 O O . PHE A 1 365 ? 2.064 26.441 12.616 1.00 31.81 365 PHE A O 1
ATOM 2887 N N . VAL A 1 366 ? 3.141 28.370 13.012 1.00 31.05 366 VAL A N 1
ATOM 2888 C CA . VAL A 1 366 ? 2.265 29.234 12.217 1.00 31.05 366 VAL A CA 1
ATOM 2889 C C . VAL A 1 366 ? 3.108 29.641 11.019 1.00 31.05 366 VAL A C 1
ATOM 2891 O O . VAL A 1 366 ? 3.902 30.572 11.105 1.00 31.05 366 VAL A O 1
ATOM 2894 N N . ASN A 1 367 ? 2.993 28.880 9.931 1.00 31.66 367 ASN A N 1
ATOM 2895 C CA . ASN A 1 367 ? 3.466 29.356 8.643 1.00 31.66 367 ASN A CA 1
ATOM 2896 C C . ASN A 1 367 ? 2.512 30.456 8.177 1.00 31.66 367 ASN A C 1
ATOM 2898 O O . ASN A 1 367 ? 1.306 30.254 8.049 1.00 31.66 367 ASN A O 1
ATOM 2902 N N . GLU A 1 368 ? 3.128 31.617 8.027 1.00 34.28 368 GLU A N 1
ATOM 2903 C CA . GLU A 1 368 ? 2.764 32.793 7.255 1.00 34.28 368 GLU A CA 1
ATOM 2904 C C . GLU A 1 368 ? 1.829 32.491 6.075 1.00 34.28 368 GLU A C 1
ATOM 2906 O O . GLU A 1 368 ? 2.235 31.886 5.093 1.00 34.28 368 GLU A O 1
ATOM 2911 N N . ASP A 1 369 ? 0.577 32.931 6.209 1.00 35.84 369 ASP A N 1
ATOM 2912 C CA . ASP A 1 369 ? -0.269 33.492 5.147 1.00 35.84 369 ASP A CA 1
ATOM 2913 C C . ASP A 1 369 ? -1.450 34.201 5.838 1.00 35.84 369 ASP A C 1
ATOM 2915 O O . ASP A 1 369 ? -2.605 33.772 5.812 1.00 35.84 369 ASP A O 1
ATOM 2919 N N . TRP A 1 370 ? -1.144 35.286 6.555 1.00 30.48 370 TRP A N 1
ATOM 2920 C CA . TRP A 1 370 ? -2.154 36.221 7.049 1.00 30.48 370 TRP A CA 1
ATOM 2921 C C . TRP A 1 370 ? -1.681 37.651 6.790 1.00 30.48 370 TRP A C 1
ATOM 2923 O O . TRP A 1 370 ? -0.823 38.187 7.491 1.00 30.48 370 TRP A O 1
ATOM 2933 N N . GLU A 1 371 ? -2.233 38.263 5.744 1.00 33.34 371 GLU A N 1
ATOM 2934 C CA . GLU A 1 371 ? -2.095 39.690 5.479 1.00 33.34 371 GLU A CA 1
ATOM 2935 C C . GLU A 1 371 ? -2.779 40.494 6.596 1.00 33.34 371 GLU A C 1
ATOM 2937 O O . GLU A 1 371 ? -3.999 40.452 6.760 1.00 33.34 371 GLU A O 1
ATOM 2942 N N . GLY A 1 372 ? -1.987 41.280 7.329 1.00 32.84 372 GLY A N 1
ATOM 2943 C CA . GLY A 1 372 ? -2.476 42.446 8.066 1.00 32.84 372 GLY A CA 1
ATOM 2944 C C . GLY A 1 372 ? -2.113 42.499 9.549 1.00 32.84 372 GLY A C 1
ATOM 2945 O O . GLY A 1 372 ? -2.915 42.092 10.382 1.00 32.84 372 GLY A O 1
ATOM 2946 N N . ALA A 1 373 ? -0.957 43.091 9.877 1.00 27.28 373 ALA A N 1
ATOM 2947 C CA . ALA A 1 373 ? -0.710 43.944 11.057 1.00 27.28 373 ALA A CA 1
ATOM 2948 C C . ALA A 1 373 ? 0.765 44.421 11.079 1.00 27.28 373 ALA A C 1
ATOM 2950 O O . ALA A 1 373 ? 1.609 43.776 10.462 1.00 27.28 373 ALA A O 1
ATOM 2951 N N . PRO A 1 374 ? 1.084 45.573 11.704 1.00 27.95 374 PRO A N 1
ATOM 2952 C CA . PRO A 1 374 ? 2.143 46.471 11.246 1.00 27.95 374 PRO A CA 1
ATOM 2953 C C . PRO A 1 374 ? 3.552 46.101 11.715 1.00 27.95 374 PRO A C 1
ATOM 2955 O O . PRO A 1 374 ? 3.760 45.609 12.820 1.00 27.95 374 PRO A O 1
ATOM 2958 N N . SER A 1 375 ? 4.515 46.450 10.863 1.00 34.47 375 SER A N 1
ATOM 2959 C CA . SER A 1 375 ? 5.949 46.476 11.127 1.00 34.47 375 SER A CA 1
ATOM 2960 C C . SER A 1 375 ? 6.281 47.357 12.329 1.00 34.47 375 SER A C 1
ATOM 2962 O O . SER A 1 375 ? 6.134 48.568 12.232 1.00 34.47 375 SER A O 1
ATOM 2964 N N . GLU A 1 376 ? 6.773 46.768 13.416 1.00 32.78 376 GLU A N 1
ATOM 2965 C CA . GLU A 1 376 ? 7.740 47.385 14.329 1.00 32.78 376 GLU A CA 1
ATOM 2966 C C . GLU A 1 376 ? 8.195 46.354 15.377 1.00 32.78 376 GLU A C 1
ATOM 2968 O O . GLU A 1 376 ? 7.393 45.590 15.903 1.00 32.78 376 GLU A O 1
ATOM 2973 N N . ILE A 1 377 ? 9.493 46.396 15.699 1.00 35.19 377 ILE A N 1
ATOM 2974 C CA . ILE A 1 377 ? 10.209 45.626 16.734 1.00 35.19 377 ILE A CA 1
ATOM 2975 C C . ILE A 1 377 ? 10.734 44.247 16.283 1.00 35.19 377 ILE A C 1
ATOM 2977 O O . ILE A 1 377 ? 10.257 43.190 16.681 1.00 35.19 377 ILE A O 1
ATOM 2981 N N . LEU A 1 378 ? 11.828 44.275 15.521 1.00 28.66 378 LEU A N 1
ATOM 2982 C CA . LEU A 1 378 ? 12.833 43.209 15.515 1.00 28.66 378 LEU A CA 1
ATOM 2983 C C . LEU A 1 378 ? 14.190 43.866 15.795 1.00 28.66 378 LEU A C 1
ATOM 2985 O O . LEU A 1 378 ? 14.887 44.309 14.884 1.00 28.66 378 LEU A O 1
ATOM 2989 N N . GLU A 1 379 ? 14.532 43.987 17.078 1.00 29.00 379 GLU A N 1
ATOM 2990 C CA . GLU A 1 379 ? 15.918 44.216 17.488 1.00 29.00 379 GLU A CA 1
ATOM 2991 C C . GLU A 1 379 ? 16.672 42.874 17.474 1.00 29.00 379 GLU A C 1
ATOM 2993 O O . GLU A 1 379 ? 16.144 41.865 17.950 1.00 29.00 379 GLU A O 1
ATOM 2998 N N . PRO A 1 380 ? 17.902 42.822 16.938 1.00 30.89 380 PRO A N 1
ATOM 2999 C CA . PRO A 1 380 ? 18.675 41.592 16.865 1.00 30.89 380 PRO A CA 1
ATOM 3000 C C . PRO A 1 380 ? 19.292 41.268 18.233 1.00 30.89 380 PRO A C 1
ATOM 3002 O O . PRO A 1 380 ? 20.198 41.963 18.696 1.00 30.89 380 PRO A O 1
ATOM 3005 N N . LEU A 1 381 ? 18.851 40.180 18.873 1.00 29.02 381 LEU A N 1
ATOM 3006 C CA . LEU A 1 381 ? 19.543 39.610 20.032 1.00 29.02 381 LEU A CA 1
ATOM 3007 C C . LEU A 1 381 ? 20.858 38.970 19.567 1.00 29.02 381 LEU A C 1
ATOM 3009 O O . LEU A 1 381 ? 20.908 37.827 19.124 1.00 29.02 381 LEU A O 1
ATOM 3013 N N . SER A 1 382 ? 21.932 39.754 19.636 1.00 35.91 382 SER A N 1
ATOM 3014 C CA . SER A 1 382 ? 23.309 39.281 19.514 1.00 35.91 382 SER A CA 1
ATOM 3015 C C . SER A 1 382 ? 23.746 38.574 20.808 1.00 35.91 382 SER A C 1
ATOM 3017 O O . SER A 1 382 ? 23.308 38.965 21.890 1.00 35.91 382 SER A O 1
ATOM 3019 N N . THR A 1 383 ? 24.675 37.618 20.674 1.00 36.94 383 THR A N 1
ATOM 3020 C CA . THR A 1 383 ? 25.377 36.797 21.693 1.00 36.94 383 THR A CA 1
ATOM 3021 C C . THR A 1 383 ? 24.605 35.611 22.294 1.00 36.94 383 THR A C 1
ATOM 3023 O O . THR A 1 383 ? 24.029 35.699 23.371 1.00 36.94 383 THR A O 1
ATOM 3026 N N . GLU A 1 384 ? 24.663 34.459 21.615 1.00 48.81 384 GLU A N 1
ATOM 3027 C CA . GLU A 1 384 ? 24.236 33.154 22.146 1.00 48.81 384 GLU A CA 1
ATOM 3028 C C . GLU A 1 384 ? 25.355 32.538 23.016 1.00 48.81 384 GLU A C 1
ATOM 3030 O O . GLU A 1 384 ? 26.437 32.212 22.522 1.00 48.81 384 GLU A O 1
ATOM 3035 N N . GLU A 1 385 ? 25.118 32.394 24.325 1.00 52.88 385 GLU A N 1
ATOM 3036 C CA . GLU A 1 385 ? 25.942 31.564 25.219 1.00 52.88 385 GLU A CA 1
ATOM 3037 C C . GLU A 1 385 ? 25.483 30.094 25.135 1.00 52.88 385 GLU A C 1
ATOM 3039 O O . GLU A 1 385 ? 24.290 29.821 25.006 1.00 52.88 385 GLU A O 1
ATOM 3044 N N . PHE A 1 386 ? 26.407 29.134 25.246 1.00 61.09 386 PHE A N 1
ATOM 3045 C CA . PHE A 1 386 ? 26.105 27.696 25.219 1.00 61.09 386 PHE A CA 1
ATOM 3046 C C . PHE A 1 386 ? 26.656 27.001 26.470 1.00 61.09 386 PHE A C 1
ATOM 3048 O O . PHE A 1 386 ? 27.801 27.236 26.862 1.00 61.09 386 PHE A O 1
ATOM 3055 N N . ASP A 1 387 ? 25.861 26.116 27.065 1.00 57.09 387 ASP A N 1
ATOM 3056 C CA . ASP A 1 387 ? 26.289 25.207 28.121 1.00 57.09 387 ASP A CA 1
ATOM 3057 C C . ASP A 1 387 ? 26.938 23.951 27.523 1.00 57.09 387 ASP A C 1
ATOM 3059 O O . ASP A 1 387 ? 26.502 23.393 26.514 1.00 57.09 387 ASP A O 1
ATOM 3063 N N . GLN A 1 388 ? 28.005 23.485 28.168 1.00 60.88 388 GLN A N 1
ATOM 3064 C CA . GLN A 1 388 ? 28.751 22.306 27.745 1.00 60.88 388 GLN A CA 1
ATOM 3065 C C . GLN A 1 388 ? 28.203 21.047 28.433 1.00 60.88 388 GLN A C 1
ATOM 3067 O O . GLN A 1 388 ? 28.031 21.034 29.656 1.00 60.88 388 GLN A O 1
ATOM 3072 N N . HIS A 1 389 ? 27.962 19.973 27.675 1.00 57.84 389 HIS A N 1
ATOM 3073 C CA . HIS A 1 389 ? 27.446 18.721 28.233 1.00 57.84 389 HIS A CA 1
ATOM 3074 C C . HIS A 1 389 ? 28.406 18.137 29.302 1.00 57.84 389 HIS A C 1
ATOM 3076 O O . HIS A 1 389 ? 29.607 18.052 29.048 1.00 57.84 389 HIS A O 1
ATOM 3082 N N . PRO A 1 390 ? 27.936 17.666 30.478 1.00 58.69 390 PRO A N 1
ATOM 3083 C CA . PRO A 1 390 ? 28.808 17.284 31.602 1.00 58.69 390 PRO A CA 1
ATOM 3084 C C . PRO A 1 390 ? 29.888 16.250 31.258 1.00 58.69 390 PRO A C 1
ATOM 3086 O O . PRO A 1 390 ? 30.985 16.288 31.808 1.00 58.69 390 PRO A O 1
ATOM 3089 N N . ILE A 1 391 ? 29.585 15.361 30.307 1.00 63.44 391 ILE A N 1
ATOM 3090 C CA . ILE A 1 391 ? 30.475 14.283 29.856 1.00 63.44 391 ILE A CA 1
ATOM 3091 C C . ILE A 1 391 ? 31.756 14.794 29.183 1.00 63.44 391 ILE A C 1
ATOM 3093 O O . ILE A 1 391 ? 32.728 14.057 29.056 1.00 63.44 391 ILE A O 1
ATOM 3097 N N . THR A 1 392 ? 31.776 16.048 28.729 1.00 62.88 392 THR A N 1
ATOM 3098 C CA . THR A 1 392 ? 32.905 16.577 27.968 1.00 62.88 392 THR A CA 1
ATOM 3099 C C . THR A 1 392 ? 33.994 17.203 28.826 1.00 62.88 392 THR A C 1
ATOM 3101 O O . THR A 1 392 ? 35.058 17.523 28.296 1.00 62.88 392 THR A O 1
ATOM 3104 N N . ARG A 1 393 ? 33.749 17.394 30.129 1.00 59.56 393 ARG A N 1
ATOM 3105 C CA . ARG A 1 393 ? 34.731 17.989 31.051 1.00 59.56 393 ARG A CA 1
ATOM 3106 C C . ARG A 1 393 ? 36.001 17.145 31.171 1.00 59.56 393 ARG A C 1
ATOM 3108 O O . ARG A 1 393 ? 37.077 17.705 31.345 1.00 59.56 393 ARG A O 1
ATOM 3115 N N . ASP A 1 394 ? 35.879 15.835 30.963 1.00 59.75 394 ASP A N 1
ATOM 3116 C CA . ASP A 1 394 ? 36.976 14.879 31.140 1.00 59.75 394 ASP A CA 1
ATOM 3117 C C . ASP A 1 394 ? 37.619 14.428 29.816 1.00 59.75 394 ASP A C 1
ATOM 3119 O O . ASP A 1 394 ? 38.614 13.706 29.825 1.00 59.75 394 ASP A O 1
ATOM 3123 N N . LEU A 1 395 ? 37.076 14.845 28.664 1.00 60.00 395 LEU A N 1
ATOM 3124 C CA . LEU A 1 395 ? 37.449 14.279 27.358 1.00 60.00 395 LEU A CA 1
ATOM 3125 C C . LEU A 1 395 ? 38.345 15.177 26.489 1.00 60.00 395 LEU A C 1
ATOM 3127 O O . LEU A 1 395 ? 38.756 14.756 25.414 1.00 60.00 395 LEU A O 1
ATOM 3131 N N . ASN A 1 396 ? 38.695 16.384 26.946 1.00 61.84 396 ASN A N 1
ATOM 3132 C CA . ASN A 1 396 ? 39.609 17.317 26.261 1.00 61.84 396 ASN A CA 1
ATOM 3133 C C . ASN A 1 396 ? 39.315 17.504 24.747 1.00 61.84 396 ASN A C 1
ATOM 3135 O O . ASN A 1 396 ? 40.223 17.633 23.922 1.00 61.84 396 ASN A O 1
ATOM 3139 N N . ILE A 1 397 ? 38.028 17.484 24.384 1.00 71.44 397 ILE A N 1
ATOM 3140 C CA . ILE A 1 397 ? 37.533 17.586 23.003 1.00 71.44 397 ILE A CA 1
ATOM 3141 C C . ILE A 1 397 ? 37.478 19.063 22.588 1.00 71.44 397 ILE A C 1
ATOM 3143 O O . ILE A 1 397 ? 37.137 19.936 23.389 1.00 71.44 397 ILE A O 1
ATOM 3147 N N . LYS A 1 398 ? 37.802 19.362 21.323 1.00 70.94 398 LYS A N 1
ATOM 3148 C CA . LYS A 1 398 ? 37.777 20.732 20.783 1.00 70.94 398 LYS A CA 1
ATOM 3149 C C . LYS A 1 398 ? 36.341 21.225 20.558 1.00 70.94 398 LYS A C 1
ATOM 3151 O O . LYS A 1 398 ? 35.469 20.464 20.153 1.00 70.94 398 LYS A O 1
ATOM 3156 N N . VAL A 1 399 ? 36.109 22.530 20.716 1.00 61.81 399 VAL A N 1
ATOM 3157 C CA . VAL A 1 399 ? 34.773 23.164 20.607 1.00 61.81 399 VAL A CA 1
ATOM 3158 C C . VAL A 1 399 ? 34.086 22.906 19.257 1.00 61.81 399 VAL A C 1
ATOM 3160 O O . VAL A 1 399 ? 32.887 22.646 19.212 1.00 61.81 399 VAL A O 1
ATOM 3163 N N . SER A 1 400 ? 34.840 22.903 18.154 1.00 62.78 400 SER A N 1
ATOM 3164 C CA . SER A 1 400 ? 34.306 22.583 16.820 1.00 62.78 400 SER A CA 1
ATOM 3165 C C . SER A 1 400 ? 33.775 21.151 16.723 1.00 62.78 400 SER A C 1
ATOM 3167 O O . SER A 1 400 ? 32.807 20.879 16.024 1.00 62.78 400 SER A O 1
ATOM 3169 N N . GLU A 1 401 ? 34.410 20.228 17.436 1.00 65.06 401 GLU A N 1
ATOM 3170 C CA . GLU A 1 401 ? 34.034 18.819 17.469 1.00 65.06 401 GLU A CA 1
ATOM 3171 C C . GLU A 1 401 ? 32.843 18.593 18.413 1.00 65.06 401 GLU A C 1
ATOM 3173 O O . GLU A 1 401 ? 31.946 17.820 18.097 1.00 65.06 401 GLU A O 1
ATOM 3178 N N . MET A 1 402 ? 32.748 19.360 19.503 1.00 62.41 402 MET A N 1
ATOM 3179 C CA . MET A 1 402 ? 31.568 19.382 20.379 1.00 62.41 402 MET A CA 1
ATOM 3180 C C . MET A 1 402 ? 30.309 19.872 19.667 1.00 62.41 402 MET A C 1
ATOM 3182 O O . MET A 1 402 ? 29.239 19.309 19.884 1.00 62.41 402 MET A O 1
ATOM 3186 N N . SER A 1 403 ? 30.434 20.890 18.809 1.00 60.50 403 SER A N 1
ATOM 3187 C CA . SER A 1 403 ? 29.327 21.385 17.985 1.00 60.50 403 SER A CA 1
ATOM 3188 C C . SER A 1 403 ? 28.834 20.310 17.012 1.00 60.50 403 SER A C 1
ATOM 3190 O O . SER A 1 403 ? 27.640 20.023 16.980 1.00 60.50 403 SER A O 1
ATOM 3192 N N . ASN A 1 404 ? 29.751 19.641 16.306 1.00 66.38 404 ASN A N 1
ATOM 3193 C CA . ASN A 1 404 ? 29.408 18.563 15.372 1.00 66.38 404 ASN A CA 1
ATOM 3194 C C . ASN A 1 404 ? 28.764 17.350 16.060 1.00 66.38 404 ASN A C 1
ATOM 3196 O O . ASN A 1 404 ? 27.973 16.643 15.443 1.00 66.38 404 ASN A O 1
ATOM 3200 N N . LEU A 1 405 ? 29.109 17.101 17.324 1.00 68.75 405 LEU A N 1
ATOM 3201 C CA . LEU A 1 405 ? 28.567 15.999 18.120 1.00 68.75 405 LEU A CA 1
ATOM 3202 C C . LEU A 1 405 ? 27.297 16.375 18.904 1.00 68.75 405 LEU A C 1
ATOM 3204 O O . LEU A 1 405 ? 26.781 15.536 19.638 1.00 68.75 405 LEU A O 1
ATOM 3208 N N . GLY A 1 406 ? 26.797 17.611 18.782 1.00 62.91 406 GLY A N 1
ATOM 3209 C CA . GLY A 1 406 ? 25.605 18.070 19.507 1.00 62.91 406 GLY A CA 1
ATOM 3210 C C . GLY A 1 406 ? 25.802 18.187 21.024 1.00 62.91 406 GLY A C 1
ATOM 3211 O O . GLY A 1 406 ? 24.846 18.076 21.784 1.00 62.91 406 GLY A O 1
ATOM 3212 N N . LEU A 1 407 ? 27.041 18.388 21.483 1.00 66.19 407 LEU A N 1
ATOM 3213 C CA . LEU A 1 407 ? 27.415 18.437 22.906 1.00 66.19 407 LEU A CA 1
ATOM 3214 C C . LEU A 1 407 ? 27.448 19.866 23.482 1.00 66.19 407 LEU A C 1
ATOM 3216 O O . LEU A 1 407 ? 27.867 20.063 24.627 1.00 66.19 407 LEU A O 1
ATOM 3220 N N . LEU A 1 408 ? 27.021 20.850 22.687 1.00 67.25 408 LEU A N 1
ATOM 3221 C CA . LEU A 1 408 ? 26.814 22.241 23.084 1.00 67.25 408 LEU A CA 1
ATOM 3222 C C . LEU A 1 408 ? 25.309 22.510 23.121 1.00 67.25 408 LEU A C 1
ATOM 3224 O O . LEU A 1 408 ? 24.632 22.375 22.105 1.00 67.25 408 LEU A O 1
ATOM 3228 N N . LEU A 1 409 ? 24.793 22.869 24.293 1.00 60.97 409 LEU A N 1
ATOM 3229 C CA . LEU A 1 409 ? 23.379 23.150 24.512 1.00 60.97 409 LEU A CA 1
ATOM 3230 C C . LEU A 1 409 ? 23.169 24.668 24.569 1.00 60.97 409 LEU A C 1
ATOM 3232 O O . LEU A 1 409 ? 23.914 25.337 25.282 1.00 60.97 409 LEU A O 1
ATOM 3236 N N . PRO A 1 410 ? 22.192 25.244 23.850 1.00 54.22 410 PRO A N 1
ATOM 3237 C CA . PRO A 1 410 ? 21.916 26.675 23.925 1.00 54.22 410 PRO A CA 1
ATOM 3238 C C . PRO A 1 410 ? 21.524 27.059 25.350 1.00 54.22 410 PRO A C 1
ATOM 3240 O O . PRO A 1 410 ? 20.626 26.453 25.942 1.00 54.22 410 PRO A O 1
ATOM 3243 N N . LYS A 1 411 ? 22.187 28.067 25.912 1.00 53.56 411 LYS A N 1
ATOM 3244 C CA . LYS A 1 411 ? 21.889 28.542 27.258 1.00 53.56 411 LYS A CA 1
ATOM 3245 C C . LYS A 1 411 ? 20.691 29.477 27.184 1.00 53.56 411 LYS A C 1
ATOM 3247 O O . LYS A 1 411 ? 20.720 30.504 26.507 1.00 53.56 411 LYS A O 1
ATOM 3252 N N . ARG A 1 412 ? 19.610 29.125 27.878 1.00 47.88 412 ARG A N 1
ATOM 3253 C CA . ARG A 1 412 ? 18.433 29.993 27.974 1.00 47.88 412 ARG A CA 1
ATOM 3254 C C . ARG A 1 412 ? 18.812 31.182 28.858 1.00 47.88 412 ARG A C 1
ATOM 3256 O O 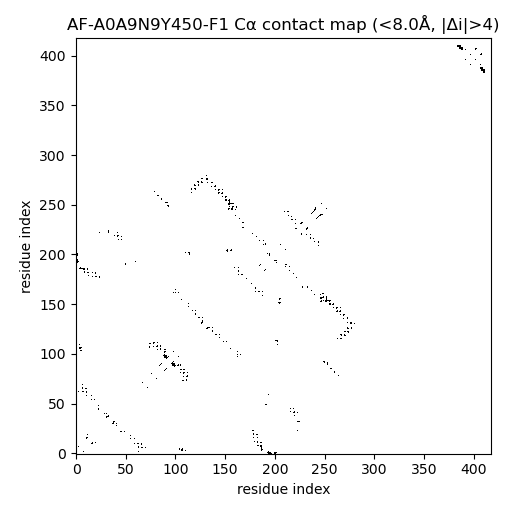. ARG A 1 412 ? 19.029 31.010 30.054 1.00 47.88 412 ARG A O 1
ATOM 3263 N N . LEU A 1 413 ? 18.946 32.370 28.272 1.00 47.66 413 LEU A N 1
ATOM 3264 C CA . LEU A 1 413 ? 19.176 33.590 29.044 1.00 47.66 413 LEU A CA 1
ATOM 3265 C C . LEU A 1 413 ? 17.959 33.826 29.944 1.00 47.66 413 LEU A C 1
ATOM 3267 O O . LEU A 1 413 ? 16.828 33.871 29.458 1.00 47.66 413 LEU A O 1
ATOM 3271 N N . GLU A 1 414 ? 18.183 33.959 31.252 1.00 44.22 414 GLU A N 1
ATOM 3272 C CA . GLU A 1 414 ? 17.133 34.356 32.187 1.00 44.22 414 GLU A CA 1
ATOM 3273 C C . GLU A 1 414 ? 16.675 35.773 31.826 1.00 44.22 414 GLU A C 1
ATOM 3275 O O . GLU A 1 414 ? 17.348 36.771 32.097 1.00 44.22 414 GLU A O 1
ATOM 3280 N N . THR A 1 415 ? 15.527 35.874 31.163 1.00 42.28 415 THR A N 1
ATOM 3281 C CA . THR A 1 415 ? 14.859 37.152 30.936 1.00 42.28 415 THR A CA 1
ATOM 3282 C C . THR A 1 415 ? 14.457 37.725 32.290 1.00 42.28 415 THR A C 1
ATOM 3284 O O . THR A 1 415 ? 13.707 37.093 33.034 1.00 42.28 415 THR A O 1
ATOM 3287 N N . ARG A 1 416 ? 14.999 38.909 32.607 1.00 37.34 416 ARG A N 1
ATOM 3288 C CA . ARG A 1 416 ? 14.777 39.663 33.848 1.00 37.34 416 ARG A CA 1
ATOM 3289 C C . ARG A 1 416 ? 13.307 39.634 34.285 1.00 37.34 416 ARG A C 1
ATOM 3291 O O . ARG A 1 416 ? 12.414 39.929 33.496 1.00 37.34 416 ARG A O 1
ATOM 3298 N N . THR A 1 417 ? 13.100 39.338 35.564 1.00 38.62 417 THR A N 1
ATOM 3299 C CA . THR A 1 417 ? 11.842 39.525 36.295 1.00 38.62 417 THR A CA 1
ATOM 3300 C C . THR A 1 417 ? 11.361 40.973 36.182 1.00 38.62 417 THR A C 1
ATOM 3302 O O . THR A 1 417 ? 12.133 41.884 36.499 1.00 38.62 417 THR A O 1
ATOM 3305 N N . PHE A 1 418 ? 10.105 41.164 35.772 1.00 39.75 418 PHE A N 1
ATOM 3306 C CA . PHE A 1 418 ? 9.353 42.406 35.965 1.00 39.75 418 PHE A CA 1
ATOM 3307 C C . PHE A 1 418 ? 8.446 42.285 37.184 1.00 39.75 418 PHE A C 1
ATOM 3309 O O . PHE A 1 418 ? 7.817 41.210 37.331 1.00 39.75 418 PHE A O 1
#

Sequence (418 aa):
MPPYPIELQKWWMSSGYDFLTKLFEIDHLNCKQRDVGFAQTVQRRLRGFDNDQNIHEQLQGAILDIRKSLRIRYDSNRRKKLKEAAHYVFRRPDDGGLVQEHALEGLGYLDAMEIHGRALFTAAKLSVESGTCESGLLELAEELHQAASKRYGQFHMGFRARILLNELETYNSGVSRPVQIMALLNSLFPAMVFLEDSDDSDPSPCTPGLRDSIRFSIYEHLMGENPFSIPEMKALETRLLGWCDIPSYAQSHEALTRYIEESKKREEVCLGILDAAERQPKPIYVIQSPDSSISSLTISERSITEMADSPITPTTTANVDCRDGPSRPCGSPITIASTTSVSKYLLESRSGREILPSQTDLAAFVNEDWEGAPSEILEPLSTEEFDQHPITRDLNIKVSEMSNLGLLLPKRLETRTF

Nearest PDB structures (foldseek):
  8pm6-assembly1_A  TM=1.189E-01  e=9.310E+00  Homo sapiens

Secondary structure (DSSP, 8-state):
-PPPHHHHHHHHTTTTHHHHHHHT-GGG--S-TTSTTHHHHHHHHHHHHHT-HHHHHHHHHHHHHHHHHH---TTS-HHHHHHHHHHHTB--GGGT-B-GGGHHHHHHHHHHHHHHHHHHHHHHHHHHHTT-S-HHHHHHHHHHHHHHHHHHHHHHHHHHHHHHHHHHHS----TTHHHHHHHHHHHHS-SS----STT------S-HHHHHHHHHHHHHHHTSSSTTSHHHHHHHHHIIIIIT-PPPHHHHHHHHHHHHHHHHHHHHHHHHHHHHHHHSPP---------------------------------------------------------------------------------S---S-----------------EEEPGGGTTS---HHHHHHTT-EEEP-------

Solvent-accessible surface area (backbone atoms only — not comparable to full-atom values): 26337 Å² total; per-residue (Å²): 102,57,81,39,34,48,52,42,29,54,39,29,73,47,86,40,34,63,61,42,51,60,70,66,52,59,95,74,54,96,60,50,77,89,40,94,59,29,69,65,49,49,47,50,52,50,52,52,61,65,65,36,62,68,62,51,54,55,48,65,73,41,47,66,60,46,49,65,72,67,71,73,67,61,83,58,61,38,73,60,45,38,52,48,25,46,64,71,20,51,23,55,70,90,70,69,21,70,36,72,95,46,38,42,60,33,48,33,30,49,46,40,40,49,46,49,52,50,53,45,44,52,53,27,51,55,44,38,75,74,71,50,56,68,71,69,63,52,54,54,36,49,53,31,44,54,52,26,54,51,25,46,32,43,17,53,49,8,48,47,51,47,57,53,50,52,58,69,66,53,93,65,94,54,94,57,45,61,45,52,53,48,26,47,43,48,24,68,56,48,84,67,83,60,61,78,46,96,85,43,67,83,71,72,68,65,54,71,69,58,44,52,50,50,53,45,56,52,52,51,42,59,72,36,85,64,41,82,36,71,70,51,43,53,53,50,50,48,45,49,41,58,77,64,68,33,44,51,63,67,58,10,48,54,27,44,58,52,26,58,54,34,46,52,52,30,50,54,51,26,50,51,49,44,53,49,39,70,68,49,78,75,82,76,79,73,78,76,72,82,83,85,84,87,82,89,82,81,90,80,90,81,89,86,86,84,89,85,83,86,88,84,86,85,85,91,82,90,83,86,90,82,90,79,90,88,92,87,91,92,91,87,89,91,89,88,84,90,87,91,85,86,82,90,88,88,82,82,87,75,89,84,82,90,79,85,80,93,74,93,78,94,81,85,82,82,78,88,85,75,94,84,81,82,94,78,86,84,78,82,89,77,84,88,54,64,44,71,45,79,81,52,79,83,62,82,70,55,71,74,55,33,55,76,68,66,41,55,43,81,49,81,75,83,77,78,87,129

pLDDT: mean 72.91, std 25.74, range [23.42, 97.69]

Organism: NCBI:txid160290